Protein AF-A0A836AE92-F1 (afdb_monomer_lite)

Organism: Ovis aries (NCBI:txid9940)

Radius of gyration: 33.39 Å; chains: 1; bounding box: 129×69×67 Å

InterPro domains:
  IPR000819 Peptidase M17, leucyl aminopeptidase, C-terminal [PF00883] (166-390)
  IPR000819 Peptidase M17, leucyl aminopeptidase, C-terminal [PS00631] (331-338)
  IPR008283 Peptidase M17, leucyl aminopeptidase, N-terminal [PF02789] (6-137)
  IPR011356 Peptidase M17, leucine aminopeptidase/peptidase B [PR00481] (246-263)
  IPR011356 Peptidase M17, leucine aminopeptidase/peptidase B [PR00481] (268-289)
  IPR011356 Peptidase M17, leucine aminopeptidase/peptidase B [PR00481] (305-326)
  IPR011356 Peptidase M17, leucine aminopeptidase/peptidase B [PR00481] (327-347)
  IPR011356 Peptidase M17, leucine aminopeptidase/peptidase B [PR00481] (355-370)
  IPR011356 Peptidase M17, leucine aminopeptidase/peptidase B [PTHR11963] (5-390)
  IPR011356 Peptidase M17, leucine aminopeptidase/peptidase B [cd00433] (2-390)
  IPR043472 Macro domain-like [G3DSA:3.40.220.10] (2-166)
  IPR043472 Macro domain-like [SSF52949] (2-159)

Structure (mmCIF, N/CA/C/O backbone):
data_AF-A0A836AE92-F1
#
_entry.id   AF-A0A836AE92-F1
#
loop_
_atom_site.group_PDB
_atom_site.id
_atom_site.type_symbol
_atom_site.label_atom_id
_atom_site.label_alt_id
_atom_site.label_comp_id
_atom_site.label_asym_id
_atom_site.label_entity_id
_atom_site.label_seq_id
_atom_site.pdbx_PDB_ins_code
_atom_site.Cartn_x
_atom_site.Cartn_y
_atom_site.Cartn_z
_atom_site.occupancy
_atom_site.B_iso_or_equiv
_atom_site.auth_seq_id
_atom_site.auth_comp_id
_atom_site.auth_asym_id
_atom_site.auth_atom_id
_atom_site.pdbx_PDB_model_num
ATOM 1 N N . MET A 1 1 ? 11.274 -22.141 -22.462 1.00 56.09 1 MET A N 1
ATOM 2 C CA . MET A 1 1 ? 10.244 -21.094 -22.285 1.00 56.09 1 MET A CA 1
ATOM 3 C C . MET A 1 1 ? 10.863 -19.791 -22.728 1.00 56.09 1 MET A C 1
ATOM 5 O O . MET A 1 1 ? 11.978 -19.510 -22.309 1.00 56.09 1 MET A O 1
ATOM 9 N N . THR A 1 2 ? 10.196 -19.057 -23.606 1.00 81.25 2 THR A N 1
ATOM 10 C CA . THR A 1 2 ? 10.638 -17.743 -24.079 1.00 81.25 2 THR A CA 1
ATOM 11 C C . THR A 1 2 ? 10.579 -16.728 -22.935 1.00 81.25 2 THR A C 1
ATOM 13 O O . THR A 1 2 ? 9.577 -16.668 -22.222 1.00 81.25 2 THR A O 1
ATOM 16 N N . LYS A 1 3 ? 11.662 -15.967 -22.727 1.00 94.62 3 LYS A N 1
ATOM 17 C CA . LYS A 1 3 ? 11.769 -14.961 -21.659 1.00 94.62 3 LYS A CA 1
ATOM 18 C C . LYS A 1 3 ? 11.791 -13.550 -22.241 1.00 94.62 3 LYS A C 1
ATOM 20 O O . LYS A 1 3 ? 12.350 -13.317 -23.308 1.00 94.62 3 LYS A O 1
ATOM 25 N N . GLY A 1 4 ? 11.188 -12.606 -21.531 1.00 98.06 4 GLY A N 1
ATOM 26 C CA . GLY A 1 4 ? 11.350 -11.181 -21.797 1.00 98.06 4 GLY A CA 1
ATOM 27 C C . GLY A 1 4 ? 12.616 -10.648 -21.133 1.00 98.06 4 GLY A C 1
ATOM 28 O O . GLY A 1 4 ? 13.055 -11.195 -20.121 1.00 98.06 4 GLY A O 1
ATOM 29 N N . LEU A 1 5 ? 13.169 -9.564 -21.670 1.00 98.69 5 LEU A N 1
ATOM 30 C CA . LEU A 1 5 ? 14.279 -8.836 -21.053 1.00 98.69 5 LEU A CA 1
ATOM 31 C C . LEU A 1 5 ? 13.959 -7.342 -21.001 1.00 98.69 5 LEU A C 1
ATOM 33 O O . LEU A 1 5 ? 13.572 -6.765 -22.017 1.00 98.69 5 LEU A O 1
ATOM 37 N N . VAL A 1 6 ? 14.134 -6.716 -19.839 1.00 98.81 6 VAL A N 1
ATOM 38 C CA . VAL A 1 6 ? 14.017 -5.261 -19.654 1.00 98.81 6 VAL A CA 1
ATOM 39 C C . VAL A 1 6 ? 15.408 -4.688 -19.399 1.00 98.81 6 VAL A C 1
ATOM 41 O O . VAL A 1 6 ? 16.064 -5.116 -18.455 1.00 98.81 6 VAL A O 1
ATOM 44 N N . LEU A 1 7 ? 15.848 -3.732 -20.225 1.00 98.81 7 LEU A N 1
ATOM 45 C CA . LEU A 1 7 ? 17.175 -3.099 -20.150 1.00 98.81 7 LEU A CA 1
ATOM 46 C C . LEU A 1 7 ? 17.072 -1.576 -20.055 1.00 98.81 7 LEU A C 1
ATOM 48 O O . LEU A 1 7 ? 16.276 -0.95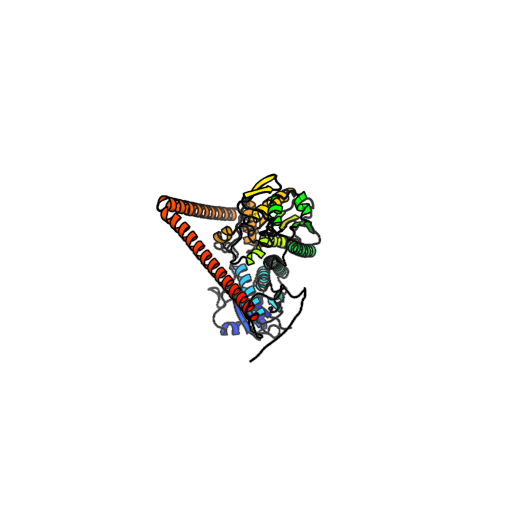7 -20.761 1.00 98.81 7 LEU A O 1
ATOM 52 N N . GLY A 1 8 ? 17.913 -0.958 -19.231 1.00 98.50 8 GLY A N 1
ATOM 53 C CA . GLY A 1 8 ? 17.951 0.488 -19.043 1.00 98.50 8 GLY A CA 1
ATOM 54 C C . GLY A 1 8 ? 18.874 1.228 -20.016 1.00 98.50 8 GLY A C 1
ATOM 55 O O . GLY A 1 8 ? 19.963 0.762 -20.360 1.00 98.50 8 GLY A O 1
ATOM 56 N N . ILE A 1 9 ? 18.468 2.434 -20.419 1.00 98.50 9 ILE A N 1
ATOM 57 C CA . ILE A 1 9 ? 19.328 3.417 -21.091 1.00 98.50 9 ILE A CA 1
ATOM 58 C C . ILE A 1 9 ? 19.169 4.797 -20.443 1.00 98.50 9 ILE A C 1
ATOM 60 O O . ILE A 1 9 ? 18.051 5.253 -20.197 1.00 98.50 9 ILE A O 1
ATOM 64 N N . TYR A 1 10 ? 20.281 5.471 -20.162 1.00 98.19 10 TYR A N 1
ATOM 65 C CA . TYR A 1 10 ? 20.285 6.825 -19.612 1.00 98.19 10 TYR A CA 1
ATOM 66 C C . TYR A 1 10 ? 20.124 7.877 -20.714 1.00 98.19 10 TYR A C 1
ATOM 68 O O . TYR A 1 10 ? 20.407 7.641 -21.889 1.00 98.19 10 TYR A O 1
ATOM 76 N N . SER A 1 11 ? 19.676 9.067 -20.323 1.00 94.50 11 SER A N 1
ATOM 77 C CA . SER A 1 11 ? 19.717 10.267 -21.153 1.00 94.50 11 SER A CA 1
ATOM 78 C C . SER A 1 11 ? 21.161 10.614 -21.512 1.00 94.50 11 SER A C 1
ATOM 80 O O . SER A 1 11 ? 22.064 10.443 -20.702 1.00 94.50 11 SER A O 1
ATOM 82 N N . LYS A 1 12 ? 21.365 11.143 -22.721 1.00 93.56 12 LYS A N 1
ATOM 83 C CA . LYS A 1 12 ? 22.680 11.591 -23.185 1.00 93.56 12 LYS A CA 1
ATOM 84 C C . LYS A 1 12 ? 23.145 12.819 -22.401 1.00 93.56 12 LYS A C 1
ATOM 86 O O . LYS A 1 12 ? 22.434 13.829 -22.403 1.00 93.56 12 LYS A O 1
ATOM 91 N N . GLU A 1 13 ? 24.337 12.760 -21.817 1.00 88.75 13 GLU A N 1
ATOM 92 C CA . GLU A 1 13 ? 24.996 13.943 -21.255 1.00 88.75 13 GLU A CA 1
ATOM 93 C C . GLU A 1 13 ? 25.650 14.795 -22.358 1.00 88.75 13 GLU A C 1
ATOM 95 O O . GLU A 1 13 ? 25.871 14.336 -23.480 1.00 88.75 13 GLU A O 1
ATOM 100 N N . LYS A 1 14 ? 25.930 16.077 -22.085 1.00 84.00 14 LYS A N 1
ATOM 101 C CA . LYS A 1 14 ? 26.448 17.006 -23.117 1.00 84.00 14 LYS A CA 1
ATOM 102 C C . LYS A 1 14 ? 27.777 16.558 -23.728 1.00 84.00 14 LYS A C 1
ATOM 104 O O . LYS A 1 14 ? 27.962 16.731 -24.928 1.00 84.00 14 LYS A O 1
ATOM 109 N N . GLU A 1 15 ? 28.646 15.983 -22.904 1.00 84.88 15 GLU A N 1
ATOM 110 C CA . GLU A 1 15 ? 29.988 15.521 -23.280 1.00 84.88 15 GLU A CA 1
ATOM 111 C C . GLU A 1 15 ? 29.984 14.115 -23.904 1.00 84.88 15 GLU A C 1
ATOM 113 O O . GLU A 1 15 ? 31.031 13.604 -24.290 1.00 84.88 15 GLU A O 1
ATOM 118 N N . GLU A 1 16 ? 28.820 13.464 -23.997 1.00 86.75 16 GLU A N 1
ATOM 119 C CA . GLU A 1 16 ? 28.696 12.121 -24.556 1.00 86.75 16 GLU A CA 1
ATOM 120 C C . GLU A 1 16 ? 28.206 12.154 -26.010 1.00 86.75 16 GLU A C 1
ATOM 122 O O . GLU A 1 16 ? 27.226 12.823 -26.375 1.00 86.75 16 GLU A O 1
ATOM 127 N N . ASP A 1 17 ? 28.848 11.337 -26.846 1.00 86.12 17 ASP A N 1
ATOM 128 C CA . ASP A 1 17 ? 28.470 11.173 -28.252 1.00 86.12 17 ASP A CA 1
ATOM 129 C C . ASP A 1 17 ? 27.101 10.490 -28.403 1.00 86.12 17 ASP A C 1
ATOM 131 O O . ASP A 1 17 ? 26.328 10.812 -29.310 1.00 86.12 17 ASP A O 1
ATOM 135 N N . ALA A 1 18 ? 26.758 9.581 -27.482 1.00 89.75 18 ALA A N 1
ATOM 136 C CA . ALA A 1 18 ? 25.519 8.809 -27.496 1.00 89.75 18 ALA A CA 1
ATOM 137 C C . ALA A 1 18 ? 25.000 8.509 -26.074 1.00 89.75 18 ALA A C 1
ATOM 139 O O . ALA A 1 18 ? 25.802 8.424 -25.145 1.00 89.75 18 ALA A O 1
ATOM 140 N N . PRO A 1 19 ? 23.677 8.304 -25.894 1.00 93.56 19 PRO A N 1
ATOM 141 C CA . PRO A 1 19 ? 23.119 7.908 -24.604 1.00 93.56 19 PRO A CA 1
ATOM 142 C C . PRO A 1 19 ? 23.668 6.549 -24.144 1.00 93.56 19 PRO A C 1
ATOM 144 O O . PRO A 1 19 ? 23.703 5.588 -24.923 1.00 93.56 19 PRO A O 1
ATOM 147 N N . GLN A 1 20 ? 24.084 6.453 -22.884 1.00 96.62 20 GLN A N 1
ATOM 148 C CA . GLN A 1 20 ? 24.753 5.266 -22.346 1.00 96.62 20 GLN A CA 1
ATOM 149 C C . GLN A 1 20 ? 23.760 4.205 -21.865 1.00 96.62 20 GLN A C 1
ATOM 151 O O . GLN A 1 20 ? 22.764 4.520 -21.213 1.00 96.62 20 GLN A O 1
ATOM 156 N N . PHE A 1 21 ? 24.048 2.936 -22.160 1.00 98.00 21 PHE A N 1
ATOM 157 C CA . PHE A 1 21 ? 23.345 1.822 -21.525 1.00 98.00 21 PHE A CA 1
ATOM 158 C C . PHE A 1 21 ? 23.804 1.658 -20.070 1.00 98.00 21 PHE A C 1
ATOM 160 O O . PHE A 1 21 ? 24.855 2.154 -19.656 1.00 98.00 21 PHE A O 1
ATOM 167 N N . THR A 1 22 ? 23.017 0.929 -19.289 1.00 97.81 22 THR A N 1
ATOM 168 C CA . THR A 1 22 ? 23.474 0.323 -18.033 1.00 97.81 22 THR A CA 1
ATOM 169 C C . THR A 1 22 ? 24.568 -0.722 -18.298 1.00 97.81 22 THR A C 1
ATOM 171 O O . THR A 1 22 ? 24.823 -1.108 -19.442 1.00 97.81 22 THR A O 1
ATOM 174 N N . SER A 1 23 ? 25.195 -1.239 -17.235 1.00 97.31 23 SER A N 1
ATOM 175 C CA . SER A 1 23 ? 26.160 -2.346 -17.353 1.00 97.31 23 SER A CA 1
ATOM 176 C C . SER A 1 23 ? 25.538 -3.574 -18.037 1.00 97.31 23 SER A C 1
ATOM 178 O O . SER A 1 23 ? 26.108 -4.118 -18.983 1.00 97.31 23 SER A O 1
ATOM 180 N N . ALA A 1 24 ? 24.325 -3.960 -17.627 1.00 97.75 24 ALA A N 1
ATOM 181 C CA . ALA A 1 24 ? 23.581 -5.057 -18.240 1.00 97.75 24 ALA A CA 1
ATOM 182 C C . ALA A 1 24 ? 23.248 -4.783 -19.714 1.00 97.75 24 ALA A C 1
ATOM 184 O O . ALA A 1 24 ? 23.484 -5.640 -20.566 1.00 97.75 24 ALA A O 1
ATOM 185 N N . GLY A 1 25 ? 22.761 -3.579 -20.036 1.00 97.81 25 GLY A N 1
ATOM 186 C CA . GLY A 1 25 ? 22.434 -3.202 -21.410 1.00 97.81 25 GLY A CA 1
ATOM 187 C C . GLY A 1 25 ? 23.652 -3.204 -22.337 1.00 97.81 25 GLY A C 1
ATOM 188 O O . GLY A 1 25 ? 23.574 -3.696 -23.463 1.00 97.81 25 GLY A O 1
ATOM 189 N N . GLU A 1 26 ? 24.802 -2.730 -21.854 1.00 97.94 26 GLU A N 1
ATOM 190 C CA . GLU A 1 26 ? 26.052 -2.734 -22.615 1.00 97.94 26 GLU A CA 1
ATOM 191 C C . GLU A 1 26 ? 26.593 -4.160 -22.816 1.00 97.94 26 GLU A C 1
ATOM 193 O O . GLU A 1 26 ? 27.027 -4.514 -23.914 1.00 97.94 26 GLU A O 1
ATOM 198 N N . ASN A 1 27 ? 26.511 -5.016 -21.793 1.00 97.81 27 ASN A N 1
ATOM 199 C CA . ASN A 1 27 ? 26.902 -6.423 -21.898 1.00 97.81 27 ASN A CA 1
ATOM 200 C C . ASN A 1 27 ? 25.999 -7.197 -22.864 1.00 97.81 27 ASN A C 1
ATOM 202 O O . ASN A 1 27 ? 26.501 -7.951 -23.699 1.00 97.81 27 ASN A O 1
ATOM 206 N N . PHE A 1 28 ? 24.685 -6.967 -22.817 1.00 98.19 28 PHE A N 1
ATOM 207 C CA . PHE A 1 28 ? 23.754 -7.558 -23.773 1.00 98.19 28 PHE A CA 1
ATOM 208 C C . PHE A 1 28 ? 24.032 -7.065 -25.198 1.00 98.19 28 PHE A C 1
ATOM 210 O O . PHE A 1 28 ? 24.077 -7.867 -26.128 1.00 98.19 28 PHE A O 1
ATOM 217 N N . ASN A 1 29 ? 24.296 -5.767 -25.385 1.00 98.31 29 ASN A N 1
ATOM 218 C CA . ASN A 1 29 ? 24.673 -5.221 -26.687 1.00 98.31 29 ASN A CA 1
ATOM 219 C C . ASN A 1 29 ? 25.945 -5.887 -27.244 1.00 98.31 29 ASN A C 1
ATOM 221 O O . ASN A 1 29 ? 25.980 -6.233 -28.425 1.00 98.31 29 ASN A O 1
ATOM 225 N N . LYS A 1 30 ? 26.962 -6.126 -26.404 1.00 98.12 30 LYS A N 1
ATOM 226 C CA . LYS A 1 30 ? 28.171 -6.879 -26.785 1.00 98.12 30 LYS A CA 1
ATOM 227 C C . LYS A 1 30 ? 27.853 -8.328 -27.156 1.00 98.12 30 LYS A C 1
ATOM 229 O O . LYS A 1 30 ? 28.345 -8.798 -28.180 1.00 98.12 30 LYS A O 1
ATOM 234 N N . LEU A 1 31 ? 27.003 -9.006 -26.381 1.00 97.69 31 LEU A N 1
ATOM 235 C CA . LEU A 1 31 ? 26.559 -10.378 -26.655 1.00 97.69 31 LEU A CA 1
ATOM 236 C C . LEU A 1 31 ? 25.912 -10.496 -28.042 1.00 97.69 31 LEU A C 1
ATOM 238 O O . LEU A 1 31 ? 26.229 -11.408 -28.801 1.00 97.69 31 LEU A O 1
ATOM 242 N N . VAL A 1 32 ? 25.071 -9.529 -28.420 1.00 97.81 32 VAL A N 1
ATOM 243 C CA . VAL A 1 32 ? 24.428 -9.492 -29.744 1.00 97.81 32 VAL A CA 1
ATOM 244 C C . VAL A 1 32 ? 25.264 -8.772 -30.811 1.00 97.81 32 VAL A C 1
ATOM 246 O O . VAL A 1 32 ? 24.725 -8.349 -31.832 1.00 97.81 32 VAL A O 1
ATOM 249 N N . SER A 1 33 ? 26.580 -8.632 -30.608 1.00 97.62 33 SER A N 1
ATOM 250 C CA . SER A 1 33 ? 27.523 -8.031 -31.568 1.00 97.62 33 SER A CA 1
ATOM 251 C C . SER A 1 33 ? 27.141 -6.613 -32.032 1.00 97.62 33 SER A C 1
ATOM 253 O O . SER A 1 33 ? 27.288 -6.276 -33.203 1.00 97.62 33 SER A O 1
ATOM 255 N N . GLY A 1 34 ? 26.620 -5.777 -31.130 1.00 97.00 34 GLY A N 1
ATOM 256 C CA . GLY A 1 34 ? 26.268 -4.376 -31.401 1.00 97.00 34 GLY A CA 1
ATOM 257 C C . GLY A 1 34 ? 24.863 -4.149 -31.973 1.00 97.00 34 GLY A C 1
ATOM 258 O O . GLY A 1 34 ? 24.442 -2.997 -32.116 1.00 97.00 34 GLY A O 1
ATOM 259 N N . LYS A 1 35 ? 24.108 -5.220 -32.259 1.00 97.69 35 LYS A N 1
ATOM 260 C CA . LYS A 1 35 ? 22.781 -5.137 -32.894 1.00 97.69 35 LYS A CA 1
ATOM 261 C C . LYS A 1 35 ? 21.769 -4.314 -32.098 1.00 97.69 35 LYS A C 1
ATOM 263 O O . LYS A 1 35 ? 20.936 -3.643 -32.702 1.00 97.69 35 LYS A O 1
ATOM 268 N N . LEU A 1 36 ? 21.823 -4.342 -30.760 1.00 98.12 36 LEU A N 1
ATOM 269 C CA . LEU A 1 36 ? 20.893 -3.572 -29.924 1.00 98.12 36 LEU A CA 1
ATOM 270 C C . LEU A 1 36 ? 21.083 -2.062 -30.138 1.00 98.12 36 LEU A C 1
ATOM 272 O O . LEU A 1 36 ? 20.109 -1.329 -30.308 1.00 98.12 36 LEU A O 1
ATOM 276 N N . ARG A 1 37 ? 22.333 -1.587 -30.159 1.00 97.88 37 ARG A N 1
ATOM 277 C CA . ARG A 1 37 ? 22.643 -0.178 -30.429 1.00 97.88 37 ARG A CA 1
ATOM 278 C C . ARG A 1 37 ? 22.238 0.221 -31.847 1.00 97.88 37 ARG A C 1
ATOM 280 O O . ARG A 1 37 ? 21.657 1.289 -32.030 1.00 97.88 37 ARG A O 1
ATOM 287 N N . GLU A 1 38 ? 22.529 -0.633 -32.825 1.00 97.81 38 GLU A N 1
ATOM 288 C CA . GLU A 1 38 ? 22.174 -0.413 -34.229 1.00 97.81 38 GLU A CA 1
ATOM 289 C C . GLU A 1 38 ? 20.660 -0.223 -34.400 1.00 97.81 38 GLU A C 1
ATOM 291 O O . GLU A 1 38 ? 20.219 0.811 -34.907 1.00 97.81 38 GLU A O 1
ATOM 296 N N . ILE A 1 39 ? 19.852 -1.166 -33.902 1.00 97.75 39 ILE A N 1
ATOM 297 C CA . ILE A 1 39 ? 18.393 -1.102 -34.051 1.00 97.75 39 ILE A CA 1
ATOM 298 C C . ILE A 1 39 ? 17.776 0.053 -33.254 1.00 97.75 39 ILE A C 1
ATOM 300 O O . ILE A 1 39 ? 16.806 0.671 -33.701 1.00 97.75 39 ILE A O 1
ATOM 304 N N . LEU A 1 40 ? 18.360 0.404 -32.102 1.00 97.44 40 LEU A N 1
ATOM 305 C CA . LEU A 1 40 ? 17.925 1.558 -31.324 1.00 97.44 40 LEU A CA 1
ATOM 306 C C . LEU A 1 40 ? 18.127 2.860 -32.107 1.00 97.44 40 LEU A C 1
ATOM 308 O O . LEU A 1 40 ? 17.207 3.676 -32.148 1.00 97.44 40 LEU A O 1
ATOM 312 N N . ASN A 1 41 ? 19.266 3.025 -32.783 1.00 96.38 41 ASN A N 1
ATOM 313 C CA . ASN A 1 41 ? 19.530 4.191 -33.628 1.00 96.38 41 ASN A CA 1
ATOM 314 C C . ASN A 1 41 ? 18.578 4.252 -34.835 1.00 96.38 41 ASN A C 1
ATOM 316 O O . ASN A 1 41 ? 18.045 5.317 -35.141 1.00 96.38 41 ASN A O 1
ATOM 320 N N . ILE A 1 42 ? 18.307 3.110 -35.483 1.00 97.81 42 ILE A N 1
ATOM 321 C CA . ILE A 1 42 ? 17.348 3.016 -36.602 1.00 97.81 42 ILE A CA 1
ATOM 322 C C . ILE A 1 42 ? 15.940 3.429 -36.156 1.00 97.81 42 ILE A C 1
ATOM 324 O O . ILE A 1 42 ? 15.216 4.093 -36.894 1.00 97.81 42 ILE A O 1
ATOM 328 N N . SER A 1 43 ? 15.553 3.071 -34.930 1.00 96.44 43 SER A N 1
ATOM 329 C CA . SER A 1 43 ? 14.215 3.341 -34.398 1.00 96.44 43 SER A CA 1
ATOM 330 C C . SER A 1 43 ? 13.922 4.817 -34.076 1.00 96.44 43 SER A C 1
ATOM 332 O O . SER A 1 43 ? 12.810 5.146 -33.656 1.00 96.44 43 SER A O 1
ATOM 334 N N . GLY A 1 44 ? 14.890 5.714 -34.286 1.00 95.44 44 GLY A N 1
ATOM 335 C CA . GLY A 1 44 ? 14.679 7.158 -34.276 1.00 95.44 44 GLY A CA 1
ATOM 336 C C . GLY A 1 44 ? 15.022 7.826 -32.938 1.00 95.44 44 GLY A C 1
ATOM 337 O O . GLY A 1 44 ? 16.101 7.581 -32.399 1.00 95.44 44 GLY A O 1
ATOM 338 N N . PRO A 1 45 ? 14.163 8.720 -32.401 1.00 96.38 45 PRO A N 1
ATOM 339 C CA . PRO A 1 45 ? 14.517 9.564 -31.259 1.00 96.38 45 PRO A CA 1
ATOM 340 C C . PRO A 1 45 ? 14.962 8.780 -30.010 1.00 96.38 45 PRO A C 1
ATOM 342 O O . PRO A 1 45 ? 14.448 7.678 -29.764 1.00 96.38 45 PRO A O 1
ATOM 345 N N . PRO A 1 46 ? 15.848 9.360 -29.174 1.00 95.31 46 PRO A N 1
ATOM 346 C CA . PRO A 1 46 ? 16.298 8.731 -27.936 1.00 95.31 46 PRO A CA 1
ATOM 347 C C . PRO A 1 46 ? 15.151 8.568 -26.931 1.00 95.31 46 PRO A C 1
ATOM 349 O O . PRO A 1 46 ? 14.184 9.338 -26.924 1.00 95.31 46 PRO A O 1
ATOM 352 N N . LEU A 1 47 ? 15.273 7.567 -26.060 1.00 96.81 47 LEU A N 1
ATOM 353 C CA . LEU A 1 47 ? 14.315 7.322 -24.986 1.00 96.81 47 LEU A CA 1
ATOM 354 C C . LEU A 1 47 ? 14.541 8.300 -23.831 1.00 96.81 47 LEU A C 1
ATOM 356 O O . LEU A 1 47 ? 15.635 8.395 -23.285 1.00 96.81 47 LEU A O 1
ATOM 360 N N . LYS A 1 48 ? 13.484 9.030 -23.468 1.00 96.38 48 LYS A N 1
ATOM 361 C CA . LYS A 1 48 ? 13.437 9.881 -22.269 1.00 96.38 48 LYS A CA 1
ATOM 362 C C . LYS A 1 48 ? 12.978 9.066 -21.053 1.00 96.38 48 LYS A C 1
ATOM 364 O O . LYS A 1 48 ? 12.463 7.962 -21.227 1.00 96.38 48 LYS A O 1
ATOM 369 N N . ALA A 1 49 ? 13.113 9.636 -19.853 1.00 96.12 49 ALA A N 1
ATOM 370 C CA . ALA A 1 49 ? 12.660 9.028 -18.598 1.00 96.12 49 ALA A CA 1
ATOM 371 C C . ALA A 1 49 ? 11.234 8.442 -18.713 1.00 96.12 49 ALA A C 1
ATOM 373 O O . ALA A 1 49 ? 10.323 9.093 -19.235 1.00 96.12 49 ALA A O 1
ATOM 374 N N . GLY A 1 50 ? 11.070 7.184 -18.297 1.00 94.75 50 GLY A N 1
ATOM 375 C CA . GLY A 1 50 ? 9.799 6.451 -18.301 1.00 94.75 50 GLY A CA 1
ATOM 376 C C . GLY A 1 50 ? 9.284 6.005 -19.678 1.00 94.75 50 GLY A C 1
ATOM 377 O O . GLY A 1 50 ? 8.225 5.383 -19.760 1.00 94.75 50 GLY A O 1
ATOM 378 N N . LYS A 1 51 ? 9.984 6.313 -20.779 1.00 98.06 51 LYS A N 1
ATOM 379 C CA . LYS A 1 51 ? 9.609 5.850 -22.127 1.00 98.06 51 LYS A CA 1
ATOM 380 C C . LYS A 1 51 ? 10.224 4.492 -22.430 1.00 98.06 51 LYS A C 1
ATOM 382 O O . LYS A 1 51 ? 11.329 4.196 -21.988 1.00 98.06 51 LYS A O 1
ATOM 387 N N . THR A 1 52 ? 9.524 3.696 -23.231 1.00 98.50 52 THR A N 1
ATOM 388 C CA . THR A 1 52 ? 9.931 2.332 -23.575 1.00 98.50 52 THR A CA 1
ATOM 389 C C . THR A 1 52 ? 9.974 2.128 -25.086 1.00 98.50 52 THR A C 1
ATOM 391 O O . THR A 1 52 ? 9.328 2.853 -25.850 1.00 98.50 52 THR A O 1
ATOM 394 N N . ARG A 1 53 ? 10.756 1.143 -25.533 1.00 98.56 53 ARG A N 1
ATOM 395 C CA . ARG A 1 53 ? 10.742 0.650 -26.913 1.00 98.56 53 ARG A CA 1
ATOM 396 C C . ARG A 1 53 ? 11.085 -0.830 -26.950 1.00 98.56 53 ARG A C 1
ATOM 398 O O . ARG A 1 53 ? 12.013 -1.260 -26.273 1.00 98.56 53 ARG A O 1
ATOM 405 N N . THR A 1 54 ? 10.352 -1.582 -27.759 1.00 98.69 54 THR A N 1
ATOM 406 C CA . THR A 1 54 ? 10.509 -3.035 -27.875 1.00 98.69 54 THR A CA 1
ATOM 407 C C . THR A 1 54 ? 11.263 -3.389 -29.146 1.00 98.69 54 THR A C 1
ATOM 409 O O . THR A 1 54 ? 10.947 -2.874 -30.219 1.00 98.69 54 THR A O 1
ATOM 412 N N . PHE A 1 55 ? 12.220 -4.302 -29.026 1.00 98.44 55 PHE A N 1
ATOM 413 C CA . PHE A 1 55 ? 12.968 -4.883 -30.130 1.00 98.44 55 PHE A CA 1
ATOM 414 C C . PHE A 1 55 ? 12.818 -6.399 -30.112 1.00 98.44 55 PHE A C 1
ATOM 416 O O . PHE A 1 55 ? 12.876 -7.026 -29.053 1.00 98.44 55 PHE A O 1
ATOM 423 N N . TYR A 1 56 ? 12.630 -6.981 -31.293 1.00 98.19 56 TYR A N 1
ATOM 424 C CA . TYR A 1 56 ? 12.332 -8.400 -31.445 1.00 98.19 56 TYR A CA 1
ATOM 425 C C . TYR A 1 56 ? 13.497 -9.153 -32.083 1.00 98.19 56 TYR A C 1
ATOM 427 O O . TYR A 1 56 ? 14.206 -8.603 -32.925 1.00 98.19 56 TYR A O 1
ATOM 435 N N . GLY A 1 57 ? 13.671 -10.421 -31.709 1.00 96.69 57 GLY A N 1
ATOM 436 C CA . GLY A 1 57 ? 14.588 -11.347 -32.381 1.00 96.69 57 GLY A CA 1
ATOM 437 C C . GLY A 1 57 ? 16.071 -10.971 -32.290 1.00 96.69 57 GLY A C 1
ATOM 438 O O . GLY A 1 57 ? 16.841 -11.324 -33.180 1.00 96.69 57 GLY A O 1
ATOM 439 N N . LEU A 1 58 ? 16.478 -10.241 -31.244 1.00 97.19 58 LEU A N 1
ATOM 440 C CA . LEU A 1 58 ? 17.883 -9.860 -31.045 1.00 97.19 58 LEU A CA 1
ATOM 441 C C . LEU A 1 58 ? 18.743 -11.019 -30.525 1.00 97.19 58 LEU A C 1
ATOM 443 O O . LEU A 1 58 ? 19.922 -11.102 -30.868 1.00 97.19 58 LEU A O 1
ATOM 447 N N . HIS A 1 59 ? 18.153 -11.903 -29.720 1.00 97.19 59 HIS A N 1
ATOM 448 C CA . HIS A 1 59 ? 18.789 -13.089 -29.152 1.00 97.19 59 HIS A CA 1
ATOM 449 C C . HIS A 1 59 ? 17.774 -14.239 -29.077 1.00 97.19 59 HIS A C 1
ATOM 451 O O . HIS A 1 59 ? 16.577 -13.990 -28.936 1.00 97.19 59 HIS A O 1
ATOM 457 N N . GLU A 1 60 ? 18.235 -15.490 -29.150 1.00 95.19 60 GLU A N 1
ATOM 458 C CA . GLU A 1 60 ? 17.357 -16.672 -29.117 1.00 95.19 60 GLU A CA 1
ATOM 459 C C . GLU A 1 60 ? 16.635 -16.843 -27.769 1.00 95.19 60 GLU A C 1
ATOM 461 O O . GLU A 1 60 ? 15.433 -17.109 -27.741 1.00 95.19 60 GLU A O 1
ATOM 466 N N . ASP A 1 61 ? 17.332 -16.589 -26.658 1.00 96.31 61 ASP A N 1
ATOM 467 C CA . ASP A 1 61 ? 16.751 -16.668 -25.307 1.00 96.31 61 ASP A CA 1
ATOM 468 C C . ASP A 1 61 ? 15.777 -15.526 -24.984 1.00 96.31 61 ASP A C 1
ATOM 470 O O . ASP A 1 61 ? 14.877 -15.683 -24.151 1.00 96.31 61 ASP A O 1
ATOM 474 N N . PHE A 1 62 ? 15.953 -14.380 -25.651 1.00 97.50 62 PHE A N 1
ATOM 475 C CA . PHE A 1 62 ? 15.215 -13.143 -25.404 1.00 97.50 62 PHE A CA 1
ATOM 476 C C . PHE A 1 62 ? 14.583 -12.639 -26.708 1.00 97.50 62 PHE A C 1
ATOM 478 O O . PHE A 1 62 ? 15.070 -11.675 -27.310 1.00 97.50 62 PHE A O 1
ATOM 485 N N . PRO A 1 63 ? 13.489 -13.274 -27.172 1.00 96.69 63 PRO A N 1
ATOM 486 C CA . PRO A 1 63 ? 12.811 -12.876 -28.405 1.00 96.69 63 PRO A CA 1
ATOM 487 C C . PRO A 1 63 ? 12.221 -11.465 -28.335 1.00 96.69 63 PRO A C 1
ATOM 489 O O . PRO A 1 63 ? 12.036 -10.856 -29.385 1.00 96.69 63 PRO A O 1
ATOM 492 N N . SER A 1 64 ? 11.944 -10.952 -27.131 1.00 98.31 64 SER A N 1
ATOM 493 C CA . SER A 1 64 ? 11.433 -9.602 -26.888 1.00 98.31 64 SER A CA 1
ATOM 494 C C . SER A 1 64 ? 12.302 -8.903 -25.847 1.00 98.31 64 SER A C 1
ATOM 496 O O . SER A 1 64 ? 12.328 -9.295 -24.678 1.00 98.31 64 SER A O 1
ATOM 498 N N . VAL A 1 65 ? 12.989 -7.847 -26.277 1.00 98.69 65 VAL A N 1
ATOM 499 C CA . VAL A 1 65 ? 13.826 -6.989 -25.433 1.00 98.69 65 VAL A CA 1
ATOM 500 C C . VAL A 1 65 ? 13.191 -5.605 -25.378 1.00 98.69 65 VAL A C 1
ATOM 502 O O . VAL A 1 65 ? 13.011 -4.962 -26.412 1.00 98.69 65 VAL A O 1
ATOM 505 N N . VAL A 1 66 ? 12.851 -5.132 -24.184 1.00 98.75 66 VAL A N 1
ATOM 506 C CA . VAL A 1 66 ? 12.290 -3.796 -23.966 1.00 98.75 66 VAL A CA 1
ATOM 507 C C . VAL A 1 66 ? 13.364 -2.899 -23.370 1.00 98.75 66 VAL A C 1
ATOM 509 O O . VAL A 1 66 ? 13.831 -3.127 -22.257 1.00 98.75 66 VAL A O 1
ATOM 512 N N . VAL A 1 67 ? 13.743 -1.857 -24.105 1.00 98.81 67 VAL A N 1
ATOM 513 C CA . VAL A 1 67 ? 14.632 -0.809 -23.597 1.00 98.81 67 VAL A CA 1
ATOM 514 C C . VAL A 1 67 ? 13.792 0.272 -22.929 1.00 98.81 67 VAL A C 1
ATOM 516 O O . VAL A 1 67 ? 12.802 0.732 -23.506 1.00 98.81 67 VAL A O 1
ATOM 519 N N . VAL A 1 68 ? 14.188 0.690 -21.729 1.00 98.75 68 VAL A N 1
ATOM 520 C CA . VAL A 1 68 ? 13.496 1.700 -20.922 1.00 98.75 68 VAL A CA 1
ATOM 521 C C . VAL A 1 68 ? 14.412 2.891 -20.640 1.00 98.75 68 VAL A C 1
ATOM 523 O O . VAL A 1 68 ? 15.593 2.728 -20.341 1.00 98.75 68 VAL A O 1
ATOM 526 N N . GLY A 1 69 ? 13.884 4.107 -20.770 1.00 98.50 69 GLY A N 1
ATOM 527 C CA . GLY A 1 69 ? 14.626 5.338 -20.507 1.00 98.50 69 GLY A CA 1
ATOM 528 C C . GLY A 1 69 ? 14.666 5.660 -19.015 1.00 98.50 69 GLY A C 1
ATOM 529 O O . GLY A 1 69 ? 13.617 5.851 -18.403 1.00 98.50 69 GLY A O 1
ATOM 530 N N . LEU A 1 70 ? 15.869 5.763 -18.450 1.00 98.12 70 LEU A N 1
ATOM 531 C CA . LEU A 1 70 ? 16.116 5.965 -17.016 1.00 98.12 70 LEU A CA 1
ATOM 532 C C . LEU A 1 70 ? 16.296 7.437 -16.609 1.00 98.12 70 LEU A C 1
ATOM 534 O O . LEU A 1 70 ? 16.456 7.736 -15.433 1.00 98.12 70 LEU A O 1
ATOM 538 N N . GLY A 1 71 ? 16.298 8.371 -17.563 1.00 97.00 71 GLY A N 1
ATOM 539 C CA . GLY A 1 71 ? 16.644 9.763 -17.268 1.00 97.00 71 GLY A CA 1
ATOM 540 C C . GLY A 1 71 ? 18.150 9.946 -17.058 1.00 97.00 71 GLY A C 1
ATOM 541 O O . GLY A 1 71 ? 18.952 9.215 -17.639 1.00 97.00 71 GLY A O 1
ATOM 542 N N . LYS A 1 72 ? 18.556 10.965 -16.294 1.00 96.00 72 LYS A N 1
ATOM 543 C CA . LYS A 1 72 ? 19.980 11.254 -16.052 1.00 96.00 72 LYS A CA 1
ATOM 544 C C . LYS A 1 72 ? 20.585 10.220 -15.104 1.00 96.00 72 LYS A C 1
ATOM 546 O O . LYS A 1 72 ? 19.981 9.883 -14.092 1.00 96.00 72 LYS A O 1
ATOM 551 N N . LYS A 1 73 ? 21.805 9.763 -15.394 1.00 93.69 73 LYS A N 1
ATOM 552 C CA . LYS A 1 73 ? 22.494 8.741 -14.586 1.00 93.69 73 LYS A CA 1
ATOM 553 C C . LYS A 1 73 ? 22.826 9.216 -13.170 1.00 93.69 73 LYS A C 1
ATOM 555 O O . LYS A 1 73 ? 22.788 8.430 -12.235 1.00 93.69 73 LYS A O 1
ATOM 560 N N . THR A 1 74 ? 23.158 10.494 -13.025 1.00 92.81 74 THR A N 1
ATOM 561 C CA . THR A 1 74 ? 23.559 11.122 -11.758 1.00 92.81 74 THR A CA 1
ATOM 562 C C . THR A 1 74 ? 22.397 11.818 -11.046 1.00 92.81 74 THR A C 1
ATOM 564 O O . THR A 1 74 ? 22.633 12.634 -10.159 1.00 92.81 74 THR A O 1
ATOM 567 N N . ALA A 1 75 ? 21.148 11.525 -11.434 1.00 90.88 75 ALA A N 1
ATOM 568 C CA . ALA A 1 75 ? 19.960 12.058 -10.774 1.00 90.88 75 ALA A CA 1
ATOM 569 C C . ALA A 1 75 ? 19.910 11.580 -9.315 1.00 90.88 75 ALA A C 1
ATOM 571 O O . ALA A 1 75 ? 19.620 10.412 -9.049 1.00 90.88 75 ALA A O 1
ATOM 572 N N . GLY A 1 76 ? 20.235 12.482 -8.392 1.00 86.62 76 GLY A N 1
ATOM 573 C CA . GLY A 1 76 ? 20.260 12.241 -6.955 1.00 86.62 76 GLY A CA 1
ATOM 574 C C . GLY A 1 76 ? 18.993 12.748 -6.277 1.00 86.62 76 GLY A C 1
ATOM 575 O O . GLY A 1 76 ? 17.885 12.568 -6.781 1.00 86.62 76 GLY A O 1
ATOM 576 N N . ILE A 1 77 ? 19.180 13.385 -5.127 1.00 83.44 77 ILE A N 1
ATOM 577 C CA . ILE A 1 77 ? 18.125 14.077 -4.390 1.00 83.44 77 ILE A CA 1
ATOM 578 C C . ILE A 1 77 ? 17.658 15.307 -5.173 1.00 83.44 77 ILE A C 1
ATOM 580 O O . ILE A 1 77 ? 18.476 16.123 -5.597 1.00 83.44 77 ILE A O 1
ATOM 584 N N . ASP A 1 78 ? 16.343 15.448 -5.302 1.00 81.25 78 ASP A N 1
ATOM 585 C CA . ASP A 1 78 ? 15.691 16.675 -5.741 1.00 81.25 78 ASP A CA 1
ATOM 586 C C . ASP A 1 78 ? 15.136 17.409 -4.510 1.00 81.25 78 ASP A C 1
ATOM 588 O O . ASP A 1 78 ? 14.220 16.925 -3.843 1.00 81.25 78 ASP A O 1
ATOM 592 N N . GLU A 1 79 ? 15.714 18.567 -4.186 1.00 78.94 79 GLU A N 1
ATOM 593 C CA . GLU A 1 79 ? 15.309 19.391 -3.037 1.00 78.94 79 GLU A CA 1
ATOM 594 C C . GLU A 1 79 ? 13.921 20.026 -3.206 1.00 78.94 79 GLU A C 1
ATOM 596 O O . GLU A 1 79 ? 13.285 20.391 -2.218 1.00 78.94 79 GLU A O 1
ATOM 601 N N . GLN A 1 80 ? 13.440 20.186 -4.443 1.00 78.38 80 GLN A N 1
ATOM 602 C CA . GLN A 1 80 ? 12.113 20.747 -4.701 1.00 78.38 80 GLN A CA 1
ATOM 603 C C . GLN A 1 80 ? 11.038 19.687 -4.481 1.00 78.38 80 GLN A C 1
ATOM 605 O O . GLN A 1 80 ? 10.030 19.955 -3.827 1.00 78.38 80 GLN A O 1
ATOM 610 N N . GLU A 1 81 ? 11.287 18.478 -4.978 1.00 78.81 81 GLU A N 1
ATOM 611 C CA . GLU A 1 81 ? 10.345 17.357 -4.891 1.00 78.81 81 GLU A CA 1
ATOM 612 C C . GLU A 1 81 ? 10.492 16.542 -3.593 1.00 78.81 81 GLU A C 1
ATOM 614 O O . GLU A 1 81 ? 9.603 15.776 -3.229 1.00 78.81 81 GLU A O 1
ATOM 619 N N . ASN A 1 82 ? 11.583 16.738 -2.844 1.00 78.12 82 ASN A N 1
ATOM 620 C CA . ASN A 1 82 ? 11.899 16.038 -1.594 1.00 78.12 82 ASN A CA 1
ATOM 621 C C . ASN A 1 82 ? 11.957 14.501 -1.739 1.00 78.12 82 ASN A C 1
ATOM 623 O O . ASN A 1 82 ? 11.477 13.761 -0.879 1.00 78.12 82 ASN A O 1
ATOM 627 N N . TRP A 1 83 ? 12.578 14.013 -2.815 1.00 79.00 83 TRP A N 1
ATOM 628 C CA . TRP A 1 83 ? 12.814 12.583 -3.073 1.00 79.00 83 TRP A CA 1
ATOM 629 C C . TRP A 1 83 ? 14.129 12.347 -3.837 1.00 79.00 83 TRP A C 1
ATOM 631 O O . TRP A 1 83 ? 14.760 13.306 -4.279 1.00 79.00 83 TRP A O 1
ATOM 641 N N . HIS A 1 84 ? 14.567 11.096 -4.041 1.00 83.94 84 HIS A N 1
ATOM 642 C CA . HIS A 1 84 ? 15.645 10.809 -5.004 1.00 83.94 84 HIS A CA 1
ATOM 643 C C . HIS A 1 84 ? 15.055 10.525 -6.388 1.00 83.94 84 HIS A C 1
ATOM 645 O O . HIS A 1 84 ? 14.496 9.456 -6.659 1.00 83.94 84 HIS A O 1
ATOM 651 N N . GLU A 1 85 ? 15.277 11.462 -7.302 1.00 89.38 85 GLU A N 1
ATOM 652 C CA . GLU A 1 85 ? 14.765 11.434 -8.671 1.00 89.38 85 GLU A CA 1
ATOM 653 C C . GLU A 1 85 ? 15.210 10.161 -9.418 1.00 89.38 85 GLU A C 1
ATOM 655 O O . GLU A 1 85 ? 14.417 9.510 -10.097 1.00 89.38 85 GLU A O 1
ATOM 660 N N . GLY A 1 86 ? 16.474 9.747 -9.252 1.00 92.69 86 GLY A N 1
ATOM 661 C CA . GLY A 1 86 ? 17.005 8.528 -9.875 1.00 92.69 86 GLY A CA 1
ATOM 662 C C . GLY A 1 86 ? 16.227 7.249 -9.536 1.00 92.69 86 GLY A C 1
ATOM 663 O O . GLY A 1 86 ? 15.926 6.466 -10.436 1.00 92.69 86 GLY A O 1
ATOM 664 N N . LYS A 1 87 ? 15.845 7.043 -8.268 1.00 93.25 87 LYS A N 1
ATOM 665 C CA . LYS A 1 87 ? 15.103 5.840 -7.851 1.00 93.25 87 LYS A CA 1
ATOM 666 C C . LYS A 1 87 ? 13.672 5.846 -8.380 1.00 93.25 87 LYS A C 1
ATOM 668 O O . LYS A 1 87 ? 13.209 4.820 -8.876 1.00 93.25 87 LYS A O 1
ATOM 673 N N . GLU A 1 88 ? 13.010 7.001 -8.363 1.00 93.12 88 GLU A N 1
ATOM 674 C CA . GLU A 1 88 ? 11.683 7.171 -8.967 1.00 93.12 88 GLU A CA 1
ATOM 675 C C . GLU A 1 88 ? 11.696 6.909 -10.476 1.00 93.12 88 GLU A C 1
ATOM 677 O O . GLU A 1 88 ? 10.856 6.167 -10.995 1.00 93.12 88 GLU A O 1
ATOM 682 N N . ASN A 1 89 ? 12.706 7.426 -11.181 1.00 96.75 89 ASN A N 1
ATOM 683 C CA . ASN A 1 89 ? 12.885 7.166 -12.606 1.00 96.75 89 ASN A CA 1
ATOM 684 C C . ASN A 1 89 ? 13.051 5.667 -12.897 1.00 96.75 89 ASN A C 1
ATOM 686 O O . ASN A 1 89 ? 12.425 5.158 -13.831 1.00 96.75 89 ASN A O 1
ATOM 690 N N . ILE A 1 90 ? 13.848 4.950 -12.093 1.00 98.06 90 ILE A N 1
ATOM 691 C CA . ILE A 1 90 ? 14.032 3.497 -12.227 1.00 98.06 90 ILE A CA 1
ATOM 692 C C . ILE A 1 90 ? 12.702 2.769 -12.008 1.00 98.06 90 ILE A C 1
ATOM 694 O O . ILE A 1 90 ? 12.298 1.987 -12.873 1.00 98.06 90 ILE A O 1
ATOM 698 N N . ARG A 1 91 ? 11.980 3.058 -10.914 1.00 97.88 91 ARG A N 1
ATOM 699 C CA . ARG A 1 91 ? 10.678 2.432 -10.621 1.00 97.88 91 ARG A CA 1
ATOM 700 C C . ARG A 1 91 ? 9.698 2.621 -11.775 1.00 97.88 91 ARG A C 1
ATOM 702 O O . ARG A 1 91 ? 9.121 1.648 -12.264 1.00 97.88 91 ARG A O 1
ATOM 709 N N . ALA A 1 92 ? 9.543 3.857 -12.251 1.00 97.94 92 ALA A N 1
ATOM 710 C CA . ALA A 1 92 ? 8.621 4.198 -13.329 1.00 97.94 92 ALA A CA 1
ATOM 711 C C . ALA A 1 92 ? 8.995 3.518 -14.658 1.00 97.94 92 ALA A C 1
ATOM 713 O O . ALA A 1 92 ? 8.128 2.958 -15.340 1.00 97.94 92 ALA A O 1
ATOM 714 N N . ALA A 1 93 ? 10.280 3.542 -15.021 1.00 98.44 93 ALA A N 1
ATOM 715 C CA . ALA A 1 93 ? 10.789 2.959 -16.257 1.00 98.44 93 ALA A CA 1
ATOM 716 C C . ALA A 1 93 ? 10.650 1.431 -16.268 1.00 98.44 93 ALA A C 1
ATOM 718 O O . ALA A 1 93 ? 10.122 0.868 -17.231 1.00 98.44 93 ALA A O 1
ATOM 719 N N . VAL A 1 94 ? 11.052 0.760 -15.185 1.00 98.75 94 VAL A N 1
ATOM 720 C CA . VAL A 1 94 ? 10.951 -0.699 -15.062 1.00 98.75 94 VAL A CA 1
ATOM 721 C C . VAL A 1 94 ? 9.492 -1.148 -15.038 1.00 98.75 94 VAL A C 1
ATOM 723 O O . VAL A 1 94 ? 9.142 -2.098 -15.740 1.00 98.75 94 VAL A O 1
ATOM 726 N N . ALA A 1 95 ? 8.616 -0.439 -14.320 1.00 98.62 95 ALA A N 1
ATOM 727 C CA . ALA A 1 95 ? 7.183 -0.723 -14.321 1.00 98.62 95 ALA A CA 1
ATOM 728 C C . ALA A 1 95 ? 6.589 -0.642 -15.739 1.00 98.62 95 ALA A C 1
ATOM 730 O O . ALA A 1 95 ? 5.822 -1.514 -16.149 1.00 98.62 95 ALA A O 1
ATOM 731 N N . ALA A 1 96 ? 6.960 0.385 -16.513 1.00 98.62 96 ALA A N 1
ATOM 732 C CA . ALA A 1 96 ? 6.526 0.526 -17.901 1.00 98.62 96 ALA A CA 1
ATOM 733 C C . ALA A 1 96 ? 7.064 -0.602 -18.797 1.00 98.62 96 ALA A C 1
ATOM 735 O O . ALA A 1 96 ? 6.314 -1.143 -19.611 1.00 98.62 96 ALA A O 1
ATOM 736 N N . GLY A 1 97 ? 8.331 -0.990 -18.623 1.00 98.69 97 GLY A N 1
ATOM 737 C CA . GLY A 1 97 ? 8.935 -2.106 -19.352 1.00 98.69 97 GLY A CA 1
ATOM 738 C C . GLY A 1 97 ? 8.252 -3.441 -19.058 1.00 98.69 97 GLY A C 1
ATOM 739 O O . GLY A 1 97 ? 7.899 -4.173 -19.980 1.00 98.69 97 GLY A O 1
ATOM 740 N N . CYS A 1 98 ? 7.987 -3.730 -17.784 1.00 98.69 98 CYS A N 1
ATOM 741 C CA . CYS A 1 98 ? 7.328 -4.965 -17.366 1.00 98.69 98 CYS A CA 1
ATOM 742 C C . CYS A 1 98 ? 5.885 -5.059 -17.881 1.00 98.69 98 CYS A C 1
ATOM 744 O O . CYS A 1 98 ? 5.481 -6.122 -18.346 1.00 98.69 98 CYS A O 1
ATOM 746 N N . ARG A 1 99 ? 5.124 -3.954 -17.875 1.00 98.62 99 ARG A N 1
ATOM 747 C CA . ARG A 1 99 ? 3.776 -3.927 -18.474 1.00 98.62 99 ARG A CA 1
ATOM 748 C C . ARG A 1 99 ? 3.807 -4.197 -19.977 1.00 98.62 99 ARG A C 1
ATOM 750 O O . ARG A 1 99 ? 2.999 -4.976 -20.462 1.00 98.62 99 ARG A O 1
ATOM 757 N N . GLN A 1 100 ? 4.788 -3.648 -20.696 1.00 98.44 100 GLN A N 1
ATOM 758 C CA . GLN A 1 100 ? 4.965 -3.946 -22.119 1.00 98.44 100 GLN A CA 1
ATOM 759 C C . GLN A 1 100 ? 5.254 -5.438 -22.366 1.00 98.44 100 GLN A C 1
ATOM 761 O O . GLN A 1 100 ? 4.775 -5.998 -23.347 1.00 98.44 100 GLN A O 1
ATOM 766 N N . ILE A 1 101 ? 6.017 -6.090 -21.481 1.00 98.50 101 ILE A N 1
ATOM 767 C CA . ILE A 1 101 ? 6.258 -7.540 -21.538 1.00 98.50 101 ILE A CA 1
ATOM 768 C C . ILE A 1 101 ? 4.978 -8.337 -21.227 1.00 98.50 101 ILE A C 1
ATOM 770 O O . ILE A 1 101 ? 4.705 -9.329 -21.903 1.00 98.50 101 ILE A O 1
ATOM 774 N N . GLN A 1 102 ? 4.173 -7.893 -20.257 1.00 98.44 102 GLN A N 1
ATOM 775 C CA . GLN A 1 102 ? 2.885 -8.510 -19.926 1.00 98.44 102 GLN A CA 1
ATOM 776 C C . GLN A 1 102 ? 1.879 -8.415 -21.082 1.00 98.44 102 GLN A C 1
ATOM 778 O O . GLN A 1 102 ? 1.189 -9.392 -21.366 1.00 98.44 102 GLN A O 1
ATOM 783 N N . ASP A 1 103 ? 1.825 -7.273 -21.770 1.00 98.19 103 ASP A N 1
ATOM 784 C CA . ASP A 1 103 ? 0.951 -7.051 -22.931 1.00 98.19 103 ASP A CA 1
ATOM 785 C C . ASP A 1 103 ? 1.351 -7.910 -24.145 1.00 98.19 103 ASP A C 1
ATOM 787 O O . ASP A 1 103 ? 0.527 -8.182 -25.014 1.00 98.19 103 ASP A O 1
ATOM 791 N N . LEU A 1 104 ? 2.606 -8.370 -24.193 1.00 97.94 104 LEU A N 1
ATOM 792 C CA . LEU A 1 104 ? 3.095 -9.360 -25.160 1.00 97.94 104 LEU A CA 1
ATOM 793 C C . LEU A 1 104 ? 2.838 -10.812 -24.719 1.00 97.94 104 LEU A C 1
ATOM 795 O O . LEU A 1 104 ? 3.318 -11.736 -25.372 1.00 97.94 104 LEU A O 1
ATOM 799 N N . GLU A 1 105 ? 2.112 -11.015 -23.616 1.00 97.81 105 GLU A N 1
ATOM 800 C CA . GLU A 1 105 ? 1.732 -12.323 -23.067 1.00 97.81 105 GLU A CA 1
ATOM 801 C C . GLU A 1 105 ? 2.928 -13.215 -22.680 1.00 97.81 105 GLU A C 1
ATOM 803 O O . GLU A 1 105 ? 2.847 -14.445 -22.674 1.00 97.81 105 GLU A O 1
ATOM 808 N N . ILE A 1 106 ? 4.058 -12.603 -22.315 1.00 97.88 106 ILE A N 1
ATOM 809 C CA . ILE A 1 106 ? 5.273 -13.326 -21.929 1.00 97.88 106 ILE A CA 1
ATOM 810 C C . ILE A 1 106 ? 5.247 -13.614 -20.415 1.00 97.88 106 ILE A C 1
ATOM 812 O O . ILE A 1 106 ? 5.236 -12.678 -19.615 1.00 97.88 106 ILE A O 1
ATOM 816 N N . PRO A 1 107 ? 5.305 -14.888 -19.979 1.00 97.69 107 PRO A N 1
ATOM 817 C CA . PRO A 1 107 ? 5.077 -15.266 -18.578 1.00 97.69 107 PRO A CA 1
ATOM 818 C C . PRO A 1 107 ? 6.283 -15.049 -17.650 1.00 97.69 107 PRO A C 1
ATOM 820 O O . PRO A 1 107 ? 6.169 -15.203 -16.435 1.00 97.69 107 PRO A O 1
ATOM 823 N N . SER A 1 108 ? 7.461 -14.725 -18.183 1.00 98.12 108 SER A N 1
ATOM 824 C CA . SER A 1 108 ? 8.672 -14.518 -17.380 1.00 98.12 108 SER A CA 1
ATOM 825 C C . SER A 1 108 ? 9.552 -13.425 -17.962 1.00 98.12 108 SER A C 1
ATOM 827 O O . SER A 1 108 ? 9.783 -13.413 -19.173 1.00 98.12 108 SER A O 1
ATOM 829 N N . VAL A 1 109 ? 10.084 -12.561 -17.102 1.00 98.56 109 VAL A N 1
ATOM 830 C CA . VAL A 1 109 ? 10.931 -11.429 -17.484 1.00 98.56 109 VAL A CA 1
ATOM 831 C C . VAL A 1 109 ? 12.179 -11.366 -16.609 1.00 98.56 109 VAL A C 1
ATOM 833 O O . VAL A 1 109 ? 12.098 -11.505 -15.389 1.00 98.56 109 VAL A O 1
ATOM 836 N N . GLU A 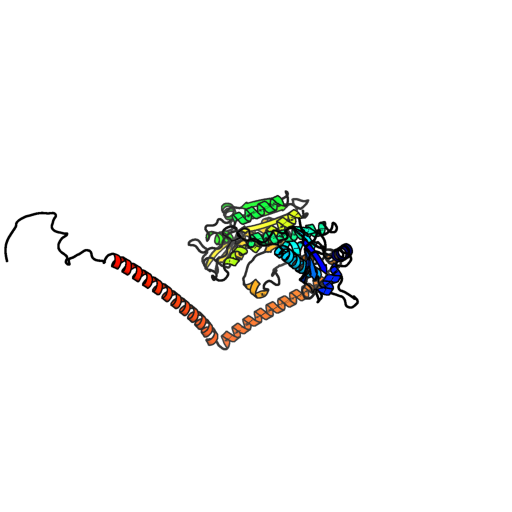1 110 ? 13.332 -11.161 -17.238 1.00 98.56 110 GLU A N 1
ATOM 837 C CA . GLU A 1 110 ? 14.564 -10.767 -16.558 1.00 98.56 110 GLU A CA 1
ATOM 838 C C . GLU A 1 110 ? 14.701 -9.240 -16.608 1.00 98.56 110 GLU A C 1
ATOM 840 O O . GLU A 1 110 ? 14.447 -8.614 -17.641 1.00 98.56 110 GLU A O 1
ATOM 845 N N . VAL A 1 111 ? 15.055 -8.633 -15.479 1.00 98.75 111 VAL A N 1
ATOM 846 C CA . VAL A 1 111 ? 15.047 -7.181 -15.289 1.00 98.75 111 VAL A CA 1
ATOM 847 C C . VAL A 1 111 ? 16.439 -6.696 -14.915 1.00 98.75 111 VAL A C 1
ATOM 849 O O . VAL A 1 111 ? 17.034 -7.162 -13.945 1.00 98.75 111 VAL A O 1
ATOM 852 N N . ASP A 1 112 ? 16.941 -5.743 -15.688 1.00 98.62 112 ASP A N 1
ATOM 853 C CA . ASP A 1 112 ? 18.166 -5.003 -15.403 1.00 98.62 112 ASP A CA 1
ATOM 854 C C . ASP A 1 112 ? 18.110 -4.312 -14.025 1.00 98.62 112 ASP A C 1
ATOM 856 O O . ASP A 1 112 ? 17.136 -3.602 -13.750 1.00 98.62 112 ASP A O 1
ATOM 860 N N . PRO A 1 113 ? 19.144 -4.450 -13.170 1.00 97.44 113 PRO A N 1
ATOM 861 C CA . PRO A 1 113 ? 19.206 -3.748 -11.887 1.00 97.44 113 PRO A CA 1
ATOM 862 C C . PRO A 1 113 ? 19.260 -2.219 -12.023 1.00 97.44 113 PRO A C 1
ATOM 864 O O . PRO A 1 113 ? 19.032 -1.517 -11.048 1.00 97.44 113 PRO A O 1
ATOM 867 N N . CYS A 1 114 ? 19.568 -1.669 -13.202 1.00 97.31 114 CYS A N 1
ATOM 868 C CA . CYS A 1 114 ? 19.557 -0.229 -13.495 1.00 97.31 114 CYS A CA 1
ATOM 869 C C . CYS A 1 114 ? 20.456 0.640 -12.587 1.00 97.31 114 CYS A C 1
ATOM 871 O O . CYS A 1 114 ? 20.286 1.858 -12.530 1.00 97.31 114 CYS A O 1
ATOM 873 N N . GLY A 1 115 ? 21.427 0.027 -11.901 1.00 94.19 115 GLY A N 1
ATOM 874 C CA . GLY A 1 115 ? 22.277 0.673 -10.895 1.00 94.19 115 GLY A CA 1
ATOM 875 C C . GLY A 1 115 ? 21.668 0.744 -9.487 1.00 94.19 115 GLY A C 1
ATOM 876 O O . GLY A 1 115 ? 22.372 1.131 -8.562 1.00 94.19 115 GLY A O 1
ATOM 877 N N . ASP A 1 116 ? 20.404 0.346 -9.315 1.00 95.81 116 ASP A N 1
ATOM 878 C CA . ASP A 1 116 ? 19.729 0.193 -8.024 1.00 95.81 116 ASP A CA 1
ATOM 879 C C . ASP A 1 116 ? 18.696 -0.945 -8.113 1.00 95.81 116 ASP A C 1
ATOM 881 O O . ASP A 1 116 ? 17.539 -0.758 -8.508 1.00 95.81 116 ASP A O 1
ATOM 885 N N . ALA A 1 117 ? 19.133 -2.156 -7.754 1.00 96.88 117 ALA A N 1
ATOM 886 C CA . ALA A 1 117 ? 18.314 -3.357 -7.882 1.00 96.88 117 ALA A CA 1
ATOM 887 C C . ALA A 1 117 ? 17.065 -3.337 -6.983 1.00 96.88 117 ALA A C 1
ATOM 889 O O . ALA A 1 117 ? 16.066 -3.971 -7.328 1.00 96.88 117 ALA A O 1
ATOM 890 N N . GLN A 1 118 ? 17.089 -2.597 -5.866 1.00 96.56 118 GLN A N 1
ATOM 891 C CA . GLN A 1 118 ? 15.920 -2.442 -5.002 1.00 96.56 118 GLN A CA 1
ATOM 892 C C . GLN A 1 118 ? 14.836 -1.630 -5.722 1.00 96.56 118 GLN A C 1
ATOM 894 O O . GLN A 1 118 ? 13.700 -2.093 -5.830 1.00 96.56 118 GLN A O 1
ATOM 899 N N . ALA A 1 119 ? 15.185 -0.463 -6.274 1.00 96.25 119 ALA A N 1
ATOM 900 C CA . ALA A 1 119 ? 14.244 0.374 -7.021 1.00 96.25 119 ALA A CA 1
ATOM 901 C C . ALA A 1 119 ? 13.716 -0.336 -8.283 1.00 96.25 119 ALA A C 1
ATOM 903 O O . ALA A 1 119 ? 12.532 -0.227 -8.616 1.00 96.25 119 ALA A O 1
ATOM 904 N N . ALA A 1 120 ? 14.566 -1.109 -8.969 1.00 98.31 120 ALA A N 1
ATOM 905 C CA . ALA A 1 120 ? 14.153 -1.912 -10.119 1.00 98.31 120 ALA A CA 1
ATOM 906 C C . ALA A 1 120 ? 13.144 -3.006 -9.724 1.00 98.31 120 ALA A C 1
ATOM 908 O O . ALA A 1 120 ? 12.094 -3.141 -10.358 1.00 98.31 120 ALA A O 1
ATOM 909 N N . ALA A 1 121 ? 13.417 -3.749 -8.646 1.00 98.44 121 ALA A N 1
ATOM 910 C CA . ALA A 1 121 ? 12.504 -4.761 -8.122 1.00 98.44 121 ALA A CA 1
ATOM 911 C C . ALA A 1 121 ? 11.161 -4.156 -7.691 1.00 98.44 121 ALA A C 1
ATOM 913 O O . ALA A 1 121 ? 10.106 -4.698 -8.025 1.00 98.44 121 ALA A O 1
ATOM 914 N N . GLU A 1 122 ? 11.186 -3.010 -7.005 1.00 97.94 122 GLU A N 1
ATOM 915 C CA . GLU A 1 122 ? 9.977 -2.287 -6.606 1.00 97.94 122 GLU A CA 1
ATOM 916 C C . GLU A 1 122 ? 9.145 -1.878 -7.826 1.00 97.94 122 GLU A C 1
ATOM 918 O O . GLU A 1 122 ? 7.948 -2.160 -7.875 1.00 97.94 122 GLU A O 1
ATOM 923 N N . GLY A 1 123 ? 9.776 -1.300 -8.855 1.00 98.19 123 GLY A N 1
ATOM 924 C CA . GLY A 1 123 ? 9.109 -0.947 -10.109 1.00 98.19 123 GLY A CA 1
ATOM 925 C C . GLY A 1 123 ? 8.455 -2.147 -10.797 1.00 98.19 123 GLY A C 1
ATOM 926 O O . GLY A 1 123 ? 7.300 -2.069 -11.222 1.00 98.19 123 GLY A O 1
ATOM 927 N N . ALA A 1 124 ? 9.159 -3.280 -10.870 1.00 98.62 124 ALA A N 1
ATOM 928 C CA . ALA A 1 124 ? 8.633 -4.500 -11.477 1.00 98.62 124 ALA A CA 1
ATOM 929 C C . ALA A 1 124 ? 7.430 -5.057 -10.695 1.00 98.62 124 ALA A C 1
ATOM 931 O O . ALA A 1 124 ? 6.367 -5.292 -11.272 1.00 98.62 124 ALA A O 1
ATOM 932 N N . VAL A 1 125 ? 7.573 -5.236 -9.379 1.00 98.62 125 VAL A N 1
ATOM 933 C CA . VAL A 1 125 ? 6.564 -5.885 -8.525 1.00 98.62 125 VAL A CA 1
ATOM 934 C C . VAL A 1 125 ? 5.339 -4.993 -8.300 1.00 98.62 125 VAL A C 1
ATOM 936 O O . VAL A 1 125 ? 4.208 -5.482 -8.346 1.00 98.62 125 VAL A O 1
ATOM 939 N N . LEU A 1 126 ? 5.516 -3.683 -8.099 1.00 97.94 126 LEU A N 1
ATOM 940 C CA . LEU A 1 126 ? 4.393 -2.744 -7.979 1.00 97.94 126 LEU A CA 1
ATOM 941 C C . LEU A 1 126 ? 3.688 -2.536 -9.322 1.00 97.94 126 LEU A C 1
ATOM 943 O O . LEU A 1 126 ? 2.457 -2.447 -9.362 1.00 97.94 126 LEU A O 1
ATOM 947 N N . GLY A 1 127 ? 4.467 -2.468 -10.407 1.00 98.19 127 GLY A N 1
ATOM 948 C CA . GLY A 1 127 ? 3.992 -2.178 -11.755 1.00 98.19 127 GLY A CA 1
ATOM 949 C C . GLY A 1 127 ? 3.202 -3.308 -12.412 1.00 98.19 127 GLY A C 1
ATOM 950 O O . GLY A 1 127 ? 2.336 -3.014 -13.236 1.00 98.19 127 GLY A O 1
ATOM 951 N N . LEU A 1 128 ? 3.490 -4.564 -12.050 1.00 98.62 128 LEU A N 1
ATOM 952 C CA . LEU A 1 128 ? 2.791 -5.760 -12.540 1.00 98.62 128 LEU A CA 1
ATOM 953 C C . LEU A 1 128 ? 1.579 -6.161 -11.689 1.00 98.62 128 LEU A C 1
ATOM 955 O O . LEU A 1 128 ? 0.793 -7.003 -12.120 1.00 98.62 128 LEU A O 1
ATOM 959 N N . TYR A 1 129 ? 1.423 -5.598 -10.489 1.00 98.50 129 TYR A N 1
ATOM 960 C CA . TYR A 1 129 ? 0.322 -5.966 -9.605 1.00 98.50 129 TYR A CA 1
ATOM 961 C C . TYR A 1 129 ? -1.023 -5.454 -10.126 1.00 98.50 129 TYR A C 1
ATOM 963 O O . TYR A 1 129 ? -1.217 -4.253 -10.342 1.00 98.50 129 TYR A O 1
ATOM 971 N N . GLU A 1 130 ? -1.980 -6.370 -10.215 1.00 98.12 130 GLU A N 1
ATOM 972 C CA . GLU A 1 130 ? -3.388 -6.110 -10.480 1.00 98.12 130 GLU A CA 1
ATOM 973 C C . GLU A 1 130 ? -4.232 -7.001 -9.560 1.00 98.12 130 GLU A C 1
ATOM 975 O O . GLU A 1 130 ? -3.908 -8.168 -9.357 1.00 98.12 130 GLU A O 1
ATOM 980 N N . TYR A 1 131 ? -5.318 -6.461 -9.004 1.00 98.00 131 TYR A N 1
ATOM 981 C CA . TYR A 1 131 ? -6.328 -7.276 -8.335 1.00 98.00 131 TYR A CA 1
ATOM 982 C C . TYR A 1 131 ? -7.332 -7.790 -9.377 1.00 98.00 131 TYR A C 1
ATOM 984 O O . TYR A 1 131 ? -8.117 -7.025 -9.957 1.00 98.00 131 TYR A O 1
ATOM 992 N N . ASP A 1 132 ? -7.280 -9.090 -9.654 1.00 98.00 132 ASP A N 1
ATOM 993 C CA . ASP A 1 132 ? -8.131 -9.752 -10.644 1.00 98.00 132 ASP A CA 1
ATOM 994 C C . ASP A 1 132 ? -8.690 -11.111 -10.180 1.00 98.00 132 ASP A C 1
ATOM 996 O O . ASP A 1 132 ? -9.305 -11.825 -10.978 1.00 98.00 132 ASP A O 1
ATOM 1000 N N . ASP A 1 133 ? -8.591 -11.416 -8.877 1.00 97.56 133 ASP A N 1
ATOM 1001 C CA . ASP A 1 133 ? -9.113 -12.638 -8.239 1.00 97.56 133 ASP A CA 1
ATOM 1002 C C . ASP A 1 133 ? -10.586 -12.905 -8.610 1.00 97.56 133 ASP A C 1
ATOM 1004 O O . ASP A 1 133 ? -10.985 -14.051 -8.819 1.00 97.56 133 ASP A O 1
ATOM 1008 N N . LEU A 1 134 ? -11.384 -11.844 -8.773 1.00 97.56 134 LEU A N 1
ATOM 1009 C CA . LEU A 1 134 ? -12.818 -11.909 -9.088 1.00 97.56 134 LEU A CA 1
ATOM 1010 C C . LEU A 1 134 ? -13.142 -11.718 -10.585 1.00 97.56 134 LEU A C 1
ATOM 1012 O O . LEU A 1 134 ? -14.310 -11.626 -10.964 1.00 97.56 134 LEU A O 1
ATOM 1016 N N . LYS A 1 135 ? -12.130 -11.648 -11.461 1.00 97.31 135 LYS A N 1
ATOM 1017 C CA . LYS A 1 135 ? -12.294 -11.498 -12.917 1.00 97.31 135 LYS A CA 1
ATOM 1018 C C . LYS A 1 135 ? -12.043 -12.827 -13.634 1.00 97.31 135 LYS A C 1
ATOM 1020 O O . LYS A 1 135 ? -11.134 -13.573 -13.279 1.00 97.31 135 LYS A O 1
ATOM 1025 N N . GLN A 1 136 ? -12.812 -13.097 -14.694 1.00 97.12 136 GLN A N 1
ATOM 1026 C CA . GLN A 1 136 ? -12.567 -14.239 -15.593 1.00 97.12 136 GLN A CA 1
ATOM 1027 C C . GLN A 1 136 ? -11.466 -13.936 -16.617 1.00 97.12 136 GLN A C 1
ATOM 1029 O O . GLN A 1 136 ? -10.568 -14.744 -16.830 1.00 97.12 136 GLN A O 1
ATOM 1034 N N . LYS A 1 137 ? -11.522 -12.756 -17.249 1.00 97.12 137 LYS A N 1
ATOM 1035 C CA . LYS A 1 137 ? -10.468 -12.281 -18.150 1.00 97.12 137 LYS A CA 1
ATOM 1036 C C . LYS A 1 137 ? -9.348 -11.672 -17.310 1.00 97.12 137 LYS A C 1
ATOM 1038 O O . LYS A 1 137 ? -9.546 -10.616 -16.711 1.00 97.12 137 LYS A O 1
ATOM 1043 N N . ARG A 1 138 ? -8.192 -12.330 -17.306 1.00 97.31 138 ARG A N 1
ATOM 1044 C CA . ARG A 1 138 ? -6.986 -11.913 -16.582 1.00 97.31 138 ARG A CA 1
ATOM 1045 C C . ARG A 1 138 ? -5.840 -11.686 -17.553 1.00 97.31 138 ARG A C 1
ATOM 1047 O O . ARG A 1 138 ? -5.835 -12.261 -18.644 1.00 97.31 138 ARG A O 1
ATOM 1054 N N . LYS A 1 139 ? -4.890 -10.838 -17.168 1.00 96.44 139 LYS A N 1
ATOM 1055 C CA . LYS A 1 139 ? -3.622 -10.735 -17.898 1.00 96.44 139 LYS A CA 1
ATOM 1056 C C . LYS A 1 139 ? -2.754 -11.953 -17.582 1.00 96.44 139 LYS A C 1
ATOM 1058 O O . LYS A 1 139 ? -2.997 -12.671 -16.613 1.00 96.44 139 LYS A O 1
ATOM 1063 N N . VAL A 1 140 ? -1.729 -12.186 -18.397 1.00 96.94 140 VAL A N 1
ATOM 1064 C CA . VAL A 1 140 ? -0.733 -13.219 -18.098 1.00 96.94 140 VAL A CA 1
ATOM 1065 C C . VAL A 1 140 ? -0.024 -12.874 -16.787 1.00 96.94 140 VAL A C 1
ATOM 1067 O O . VAL A 1 140 ? 0.366 -11.726 -16.555 1.00 96.94 140 VAL A O 1
ATOM 1070 N N . VAL A 1 141 ? 0.143 -13.881 -15.928 1.00 96.88 141 VAL A N 1
ATOM 1071 C CA . VAL A 1 141 ? 0.945 -13.764 -14.708 1.00 96.88 141 VAL A CA 1
ATOM 1072 C C . VAL A 1 141 ? 2.415 -13.748 -15.108 1.00 96.88 141 VAL A C 1
ATOM 1074 O O . VAL A 1 141 ? 2.913 -14.713 -15.688 1.00 96.88 141 VAL A O 1
ATOM 1077 N N . VAL A 1 142 ? 3.104 -12.648 -14.803 1.00 97.94 142 VAL A N 1
ATOM 1078 C CA . VAL A 1 142 ? 4.509 -12.445 -15.171 1.00 97.94 142 VAL A CA 1
ATOM 1079 C C . VAL A 1 142 ? 5.409 -12.669 -13.958 1.00 97.94 142 VAL A C 1
ATOM 1081 O O . VAL A 1 142 ? 5.301 -11.972 -12.952 1.00 97.94 142 VAL A O 1
ATOM 1084 N N . SER A 1 143 ? 6.338 -13.619 -14.064 1.00 97.75 143 SER A N 1
ATOM 1085 C CA . SER A 1 143 ? 7.403 -13.825 -13.079 1.00 97.75 143 SER A CA 1
ATOM 1086 C C . SER A 1 143 ? 8.601 -12.932 -13.410 1.00 97.75 143 SER A C 1
ATOM 1088 O O . SER A 1 143 ? 9.352 -13.222 -14.345 1.00 97.75 143 SER A O 1
ATOM 1090 N N . ALA A 1 144 ? 8.773 -11.848 -12.651 1.00 98.12 144 ALA A N 1
ATOM 1091 C CA . ALA A 1 144 ? 9.933 -10.965 -12.754 1.00 98.12 144 ALA A CA 1
ATOM 1092 C C . ALA A 1 144 ? 11.102 -11.474 -11.902 1.00 98.12 144 ALA A C 1
ATOM 1094 O O . ALA A 1 144 ? 10.932 -11.813 -10.729 1.00 98.12 144 ALA A O 1
ATOM 1095 N N . LYS A 1 145 ? 12.296 -11.521 -12.495 1.00 97.94 145 LYS A N 1
ATOM 1096 C CA . LYS A 1 145 ? 13.546 -11.917 -11.838 1.00 97.94 145 LYS A CA 1
ATOM 1097 C C . LYS A 1 145 ? 14.657 -10.934 -12.182 1.00 97.94 145 LYS A C 1
ATOM 1099 O O . LYS A 1 145 ? 14.621 -10.300 -13.232 1.00 97.94 145 LYS A O 1
ATOM 1104 N N . LEU A 1 146 ? 15.655 -10.861 -11.312 1.00 98.12 146 LEU A N 1
ATOM 1105 C CA . LEU A 1 146 ? 16.877 -10.114 -11.570 1.00 98.12 146 LEU A CA 1
ATOM 1106 C C . LEU A 1 146 ? 17.602 -10.677 -12.798 1.00 98.12 146 LEU A C 1
ATOM 1108 O O . LEU A 1 146 ? 17.731 -11.895 -12.939 1.00 98.12 146 LEU A O 1
ATOM 1112 N N . HIS A 1 147 ? 18.062 -9.794 -13.679 1.00 97.56 147 HIS A N 1
ATOM 1113 C CA . HIS A 1 147 ? 18.978 -10.147 -14.753 1.00 97.56 147 HIS A CA 1
ATOM 1114 C C . HIS A 1 147 ? 20.419 -10.141 -14.228 1.00 97.56 147 HIS A C 1
ATOM 1116 O O . HIS A 1 147 ? 20.924 -9.106 -13.795 1.00 97.56 147 HIS A O 1
ATOM 1122 N N . GLY A 1 148 ? 21.086 -11.295 -14.294 1.00 93.56 148 GLY A N 1
ATOM 1123 C CA . GLY A 1 148 ? 22.398 -11.509 -13.679 1.00 93.56 148 GLY A CA 1
ATOM 1124 C C . GLY A 1 148 ? 22.312 -12.030 -12.239 1.00 93.56 148 GLY A C 1
ATOM 1125 O O . GLY A 1 148 ? 21.238 -12.374 -11.746 1.00 93.56 148 GLY A O 1
ATOM 1126 N N . SER A 1 149 ? 23.470 -12.149 -11.586 1.00 87.69 149 SER A N 1
ATOM 1127 C CA . SER A 1 149 ? 23.611 -12.716 -10.234 1.00 87.69 149 SER A CA 1
ATOM 1128 C C . SER A 1 149 ? 24.104 -11.729 -9.180 1.00 87.69 149 SER A C 1
ATOM 1130 O O . SER A 1 149 ? 24.050 -12.057 -7.995 1.00 87.69 149 SER A O 1
ATOM 1132 N N . GLU A 1 150 ? 24.581 -10.560 -9.597 1.00 87.25 150 GLU A N 1
ATOM 1133 C CA . GLU A 1 150 ? 25.016 -9.484 -8.704 1.00 87.25 150 GLU A CA 1
ATOM 1134 C C . GLU A 1 150 ? 23.785 -8.775 -8.112 1.00 87.25 150 GLU A C 1
ATOM 1136 O O . GLU A 1 150 ? 22.726 -8.800 -8.726 1.00 87.25 150 GLU A O 1
ATOM 1141 N N . ASP A 1 151 ? 23.889 -8.167 -6.928 1.00 91.75 151 ASP A N 1
ATOM 1142 C CA . ASP A 1 151 ? 22.811 -7.393 -6.270 1.00 91.75 151 ASP A CA 1
ATOM 1143 C C . ASP A 1 151 ? 21.540 -8.169 -5.849 1.00 91.75 151 ASP A C 1
ATOM 1145 O O . ASP A 1 151 ? 20.481 -7.577 -5.618 1.00 91.75 151 ASP A O 1
ATOM 1149 N N . GLN A 1 152 ? 21.626 -9.495 -5.679 1.00 93.94 152 GLN A N 1
ATOM 1150 C CA . GLN A 1 152 ? 20.482 -10.324 -5.259 1.00 93.94 152 GLN A CA 1
ATOM 1151 C C . GLN A 1 152 ? 19.827 -9.854 -3.955 1.00 93.94 152 GLN A C 1
ATOM 1153 O O . GLN A 1 152 ? 18.602 -9.863 -3.859 1.00 93.94 152 GLN A O 1
ATOM 1158 N N . GLU A 1 153 ? 20.609 -9.435 -2.958 1.00 94.06 153 GLU A N 1
ATOM 1159 C CA . GLU A 1 153 ? 20.069 -8.976 -1.673 1.00 94.06 153 GLU A CA 1
ATOM 1160 C C . GLU A 1 153 ? 19.228 -7.701 -1.835 1.00 94.06 153 GLU A C 1
ATOM 11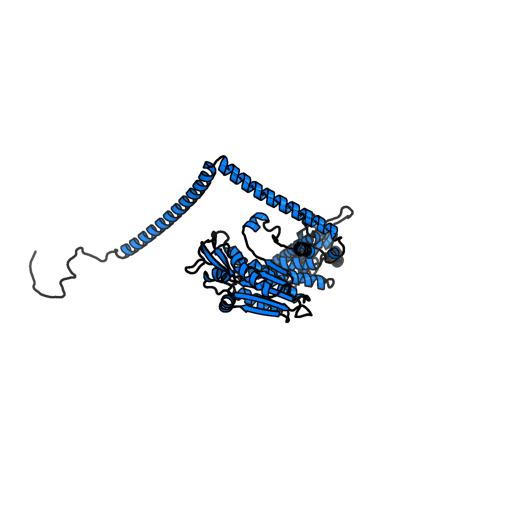62 O O . GLU A 1 153 ? 18.096 -7.640 -1.352 1.00 94.06 153 GLU A O 1
ATOM 1167 N N . ALA A 1 154 ? 19.737 -6.712 -2.576 1.00 93.94 154 ALA A N 1
ATOM 1168 C CA . ALA A 1 154 ? 19.018 -5.473 -2.860 1.00 93.94 154 ALA A CA 1
ATOM 1169 C C . ALA A 1 154 ? 17.748 -5.733 -3.688 1.00 93.94 154 ALA A C 1
ATOM 1171 O O . ALA A 1 154 ? 16.684 -5.200 -3.368 1.00 93.94 154 ALA A O 1
ATOM 1172 N N . TRP A 1 155 ? 17.821 -6.617 -4.690 1.00 97.12 155 TRP A N 1
ATOM 1173 C CA . TRP A 1 155 ? 16.644 -7.057 -5.443 1.00 97.12 155 TRP A CA 1
ATOM 1174 C C . TRP A 1 155 ? 15.590 -7.695 -4.529 1.00 97.12 155 TRP A C 1
ATOM 1176 O O . TRP A 1 155 ? 14.426 -7.297 -4.555 1.00 97.12 155 TRP A O 1
ATOM 1186 N N . GLN A 1 156 ? 15.977 -8.660 -3.685 1.00 96.25 156 GLN A N 1
ATOM 1187 C CA . GLN A 1 156 ? 15.043 -9.325 -2.767 1.00 96.25 156 GLN A CA 1
ATOM 1188 C C . GLN A 1 156 ? 14.450 -8.355 -1.742 1.00 96.25 156 GLN A C 1
ATOM 1190 O O . GLN A 1 156 ? 13.263 -8.454 -1.427 1.00 96.25 156 GLN A O 1
ATOM 1195 N N . ARG A 1 157 ? 15.227 -7.372 -1.273 1.00 94.81 157 ARG A N 1
ATOM 1196 C CA . ARG A 1 157 ? 14.714 -6.285 -0.434 1.00 94.81 157 ARG A CA 1
ATOM 1197 C C . ARG A 1 157 ? 13.624 -5.495 -1.161 1.00 94.81 157 ARG A C 1
ATOM 1199 O O . ARG A 1 157 ? 12.561 -5.285 -0.585 1.00 94.81 157 ARG A O 1
ATOM 1206 N N . GLY A 1 158 ? 13.828 -5.129 -2.425 1.00 95.44 158 GLY A N 1
ATOM 1207 C CA . GLY A 1 158 ? 12.813 -4.411 -3.205 1.00 95.44 158 GLY A CA 1
ATOM 1208 C C . GLY A 1 158 ? 11.558 -5.247 -3.463 1.00 95.44 158 GLY A C 1
ATOM 1209 O O . GLY A 1 158 ? 10.440 -4.752 -3.311 1.00 95.44 158 GLY A O 1
ATOM 1210 N N . VAL A 1 159 ? 11.721 -6.548 -3.741 1.00 97.62 159 VAL A N 1
ATOM 1211 C CA . VAL A 1 159 ? 10.596 -7.496 -3.827 1.00 97.62 159 VAL A CA 1
ATOM 1212 C C . VAL A 1 159 ? 9.816 -7.533 -2.512 1.00 97.62 159 VAL A C 1
ATOM 1214 O O . VAL A 1 159 ? 8.585 -7.498 -2.539 1.00 97.62 159 VAL A O 1
ATOM 1217 N N . LEU A 1 160 ? 10.499 -7.586 -1.366 1.00 96.00 160 LEU A N 1
ATOM 1218 C CA . LEU A 1 160 ? 9.873 -7.631 -0.044 1.00 96.00 160 LEU A CA 1
ATOM 1219 C C . LEU A 1 160 ? 9.058 -6.363 0.235 1.00 96.00 160 LEU A C 1
ATOM 1221 O O . LEU A 1 160 ? 7.888 -6.472 0.606 1.00 96.00 160 LEU A O 1
ATOM 1225 N N . PHE A 1 161 ? 9.639 -5.182 0.007 1.00 93.81 161 PHE A N 1
ATOM 1226 C CA . PHE A 1 161 ? 8.978 -3.890 0.228 1.00 93.81 161 PHE A CA 1
ATOM 1227 C C . PHE A 1 161 ? 7.731 -3.748 -0.654 1.00 93.81 161 PHE A C 1
ATOM 1229 O O . PHE A 1 161 ? 6.629 -3.499 -0.156 1.00 93.81 161 PHE A O 1
ATOM 1236 N N . ALA A 1 162 ? 7.874 -4.004 -1.956 1.00 96.25 162 ALA A N 1
ATOM 1237 C CA . ALA A 1 162 ? 6.764 -3.942 -2.897 1.00 96.25 162 ALA A CA 1
ATOM 1238 C C . ALA A 1 162 ? 5.677 -4.988 -2.612 1.00 96.25 162 ALA A C 1
ATOM 1240 O O . ALA A 1 162 ? 4.489 -4.707 -2.769 1.00 96.25 162 ALA A O 1
ATOM 1241 N N . SER A 1 163 ? 6.053 -6.183 -2.147 1.00 97.44 163 SER A N 1
ATOM 1242 C CA . SER A 1 163 ? 5.093 -7.217 -1.739 1.00 97.44 163 SER A CA 1
ATOM 1243 C C . SER A 1 163 ? 4.289 -6.795 -0.510 1.00 97.44 163 SER A C 1
ATOM 1245 O O . SER A 1 163 ? 3.086 -7.045 -0.461 1.00 97.44 163 SER A O 1
ATOM 1247 N N . GLY A 1 164 ? 4.920 -6.123 0.458 1.00 96.81 164 GLY A N 1
ATOM 1248 C CA . GLY A 1 164 ? 4.230 -5.523 1.601 1.00 96.81 164 GLY A CA 1
ATOM 1249 C C . GLY A 1 164 ? 3.194 -4.486 1.166 1.00 96.81 164 GLY A C 1
ATOM 1250 O O . GLY A 1 164 ? 2.037 -4.542 1.580 1.00 96.81 164 GLY A O 1
ATOM 1251 N N . GLN A 1 165 ? 3.564 -3.585 0.256 1.00 98.19 165 GLN A N 1
ATOM 1252 C CA . GLN A 1 165 ? 2.622 -2.604 -0.288 1.00 98.19 165 GLN A CA 1
ATOM 1253 C C . GLN A 1 165 ? 1.498 -3.262 -1.105 1.00 98.19 165 GLN A C 1
ATOM 1255 O O . GLN A 1 165 ? 0.340 -2.860 -0.999 1.00 98.19 165 GLN A O 1
ATOM 1260 N N . ASN A 1 166 ? 1.802 -4.295 -1.890 1.00 98.69 166 ASN A N 1
ATOM 1261 C CA . ASN A 1 166 ? 0.800 -5.040 -2.651 1.00 98.69 166 ASN A CA 1
ATOM 1262 C C . ASN A 1 166 ? -0.170 -5.822 -1.752 1.00 98.69 166 ASN A C 1
ATOM 1264 O O . ASN A 1 166 ? -1.345 -5.926 -2.097 1.00 98.69 166 ASN A O 1
ATOM 1268 N N . LEU A 1 167 ? 0.267 -6.303 -0.581 1.00 98.69 167 LEU A N 1
ATOM 1269 C CA . LEU A 1 167 ? -0.640 -6.856 0.429 1.00 98.69 167 LEU A CA 1
ATOM 1270 C C . LEU A 1 167 ? -1.635 -5.790 0.905 1.00 98.69 167 LEU A C 1
ATOM 1272 O O . LEU A 1 167 ? -2.838 -6.039 0.883 1.00 98.69 167 LEU A O 1
ATOM 1276 N N . ALA A 1 168 ? -1.164 -4.585 1.243 1.00 98.75 168 ALA A N 1
ATOM 1277 C CA . ALA A 1 168 ? -2.052 -3.485 1.618 1.00 98.75 168 ALA A CA 1
ATOM 1278 C C . ALA A 1 168 ? -3.033 -3.131 0.482 1.00 98.75 168 ALA A C 1
ATOM 1280 O O . ALA A 1 168 ? -4.233 -3.015 0.727 1.00 98.75 168 ALA A O 1
ATOM 1281 N N . ARG A 1 169 ? -2.554 -3.057 -0.772 1.00 98.69 169 ARG A N 1
ATOM 1282 C CA . ARG A 1 169 ? -3.401 -2.843 -1.963 1.00 98.69 169 ARG A CA 1
ATOM 1283 C C . ARG A 1 169 ? -4.456 -3.936 -2.113 1.00 98.69 169 ARG A C 1
ATOM 1285 O O . ARG A 1 169 ? -5.599 -3.619 -2.405 1.00 98.69 169 ARG A O 1
ATOM 1292 N N . ARG A 1 170 ? -4.109 -5.209 -1.896 1.00 98.81 170 ARG A N 1
ATOM 1293 C CA . ARG A 1 170 ? -5.062 -6.331 -1.952 1.00 98.81 170 ARG A CA 1
ATOM 1294 C C . ARG A 1 170 ? -6.171 -6.169 -0.929 1.00 98.81 170 ARG A C 1
ATOM 1296 O O . ARG A 1 170 ? -7.340 -6.301 -1.281 1.00 98.81 170 ARG A O 1
ATOM 1303 N N . LEU A 1 171 ? -5.797 -5.884 0.316 1.00 98.75 171 LEU A N 1
ATOM 1304 C CA . LEU A 1 171 ? -6.748 -5.710 1.408 1.00 98.75 171 LEU A CA 1
ATOM 1305 C C . LEU A 1 171 ? -7.699 -4.535 1.125 1.00 98.75 171 LEU A C 1
ATOM 1307 O O . LEU A 1 171 ? -8.889 -4.667 1.360 1.00 98.75 171 LEU A O 1
ATOM 1311 N N . MET A 1 172 ? -7.191 -3.432 0.564 1.00 98.81 172 MET A N 1
ATOM 1312 C CA . MET A 1 172 ? -7.987 -2.242 0.224 1.00 98.81 172 MET A CA 1
ATOM 1313 C C . MET A 1 172 ? -8.849 -2.394 -1.038 1.00 98.81 172 MET A C 1
ATOM 1315 O O . MET A 1 172 ? -9.902 -1.772 -1.135 1.00 98.81 172 MET A O 1
ATOM 1319 N N . GLU A 1 173 ? -8.404 -3.174 -2.026 1.00 98.62 173 GLU A N 1
ATOM 1320 C CA . GLU A 1 173 ? -9.103 -3.317 -3.311 1.00 98.62 173 GLU A CA 1
ATOM 1321 C C . GLU A 1 173 ? -10.199 -4.390 -3.274 1.00 98.62 173 GLU A C 1
ATOM 1323 O O . GLU A 1 173 ? -11.188 -4.289 -4.003 1.00 98.62 173 GLU A O 1
ATOM 1328 N N . THR A 1 174 ? -10.033 -5.408 -2.421 1.00 98.75 174 THR A N 1
ATOM 1329 C CA . THR A 1 174 ? -11.015 -6.488 -2.247 1.00 98.75 174 THR A CA 1
ATOM 1330 C C . THR A 1 174 ? -12.361 -5.897 -1.806 1.00 98.75 174 THR A C 1
ATOM 1332 O O . THR A 1 174 ? -12.391 -5.052 -0.911 1.00 98.75 174 THR A O 1
ATOM 1335 N N . PRO A 1 175 ? -13.493 -6.299 -2.413 1.00 98.81 175 PRO A N 1
ATOM 1336 C CA . PRO A 1 175 ? -14.791 -5.738 -2.060 1.00 98.81 175 PRO A CA 1
ATOM 1337 C C . PRO A 1 175 ? -15.171 -6.092 -0.616 1.00 98.81 175 PRO A C 1
ATOM 1339 O O . PRO A 1 175 ? -14.886 -7.189 -0.139 1.00 98.81 175 PRO A O 1
ATOM 1342 N N . ALA A 1 176 ? -15.836 -5.167 0.076 1.00 98.69 176 ALA A N 1
ATOM 1343 C CA . ALA A 1 176 ? -16.070 -5.259 1.519 1.00 98.69 176 ALA A CA 1
ATOM 1344 C C . ALA A 1 176 ? -16.899 -6.478 1.958 1.00 98.69 176 ALA A C 1
ATOM 1346 O O . ALA A 1 176 ? -16.705 -6.990 3.054 1.00 98.69 176 ALA A O 1
ATOM 1347 N N . ASN A 1 177 ? -17.768 -6.998 1.085 1.00 98.56 177 ASN A N 1
ATOM 1348 C CA . ASN A 1 177 ? -18.528 -8.221 1.358 1.00 98.56 177 ASN A CA 1
ATOM 1349 C C . ASN A 1 177 ? -17.649 -9.488 1.403 1.00 98.56 177 ASN A C 1
ATOM 1351 O O . ASN A 1 177 ? -18.087 -10.504 1.928 1.00 98.56 177 ASN A O 1
ATOM 1355 N N . GLU A 1 178 ? -16.443 -9.442 0.829 1.00 98.69 178 GLU A N 1
ATOM 1356 C CA . GLU A 1 178 ? -15.412 -10.479 0.965 1.00 98.69 178 GLU A CA 1
ATOM 1357 C C . GLU A 1 178 ? -14.386 -10.073 2.037 1.00 98.69 178 GLU A C 1
ATOM 1359 O O . GLU A 1 178 ? -13.952 -10.899 2.834 1.00 98.69 178 GLU A O 1
ATOM 1364 N N . MET A 1 179 ? -14.007 -8.790 2.092 1.00 98.81 179 MET A N 1
ATOM 1365 C CA . MET A 1 179 ? -13.058 -8.235 3.064 1.00 98.81 179 MET A CA 1
ATOM 1366 C C . MET A 1 179 ? -13.755 -7.741 4.338 1.00 98.81 179 MET A C 1
ATOM 1368 O O . MET A 1 179 ? -13.648 -6.573 4.712 1.00 98.81 179 MET A O 1
ATOM 1372 N N . THR A 1 180 ? -14.468 -8.637 5.018 1.00 98.88 180 THR A N 1
ATOM 1373 C CA . THR A 1 180 ? -15.129 -8.313 6.291 1.00 98.88 180 THR A CA 1
ATOM 1374 C C . THR A 1 180 ? -14.111 -8.141 7.434 1.00 98.88 180 THR A C 1
ATOM 1376 O O . THR A 1 180 ? -12.944 -8.522 7.277 1.00 98.88 180 THR A O 1
ATOM 1379 N N . PRO A 1 181 ? -14.498 -7.607 8.613 1.00 98.94 181 PRO A N 1
ATOM 1380 C CA . PRO A 1 181 ? -13.601 -7.449 9.762 1.00 98.94 181 PRO A CA 1
ATOM 1381 C C . PRO A 1 181 ? -12.866 -8.742 10.134 1.00 98.94 181 PRO A C 1
ATOM 1383 O O . PRO A 1 181 ? -11.649 -8.741 10.331 1.00 98.94 181 PRO A O 1
ATOM 1386 N N . THR A 1 182 ? -13.600 -9.857 10.167 1.00 98.81 182 THR A N 1
ATOM 1387 C CA . THR A 1 182 ? -13.040 -11.186 10.431 1.00 98.81 182 THR A CA 1
ATOM 1388 C C . THR A 1 182 ? -12.083 -11.592 9.318 1.00 98.81 182 THR A C 1
ATOM 1390 O O . THR A 1 182 ? -10.962 -12.015 9.600 1.00 98.81 182 THR A O 1
ATOM 1393 N N . LYS A 1 183 ? -12.476 -11.408 8.048 1.00 98.88 183 LYS A N 1
ATOM 1394 C CA . LYS A 1 183 ? -11.648 -11.859 6.928 1.00 98.88 183 LYS A CA 1
ATOM 1395 C C . LYS A 1 183 ? -10.336 -11.092 6.813 1.00 98.88 183 LYS A C 1
ATOM 1397 O O . LYS A 1 183 ? -9.291 -11.695 6.568 1.00 98.88 183 LYS A O 1
ATOM 1402 N N . PHE A 1 184 ? -10.378 -9.782 7.042 1.00 98.88 184 PHE A N 1
ATOM 1403 C CA . PHE A 1 184 ? -9.184 -8.952 7.136 1.00 98.88 184 PHE A CA 1
ATOM 1404 C C . PHE A 1 184 ? -8.222 -9.499 8.198 1.00 98.88 184 PHE A C 1
ATOM 1406 O O . PHE A 1 184 ? -7.037 -9.694 7.923 1.00 98.88 184 PHE A O 1
ATOM 1413 N N . ALA A 1 185 ? -8.736 -9.787 9.398 1.00 98.88 185 ALA A N 1
ATOM 1414 C CA . ALA A 1 185 ? -7.937 -10.291 10.508 1.00 98.88 185 ALA A CA 1
ATOM 1415 C C . ALA A 1 185 ? -7.303 -11.662 10.209 1.00 98.88 185 ALA A C 1
ATOM 1417 O O . ALA A 1 185 ? -6.116 -11.844 10.476 1.00 98.88 185 ALA A O 1
ATOM 1418 N N . GLU A 1 186 ? -8.047 -12.586 9.593 1.00 98.81 186 GLU A N 1
ATOM 1419 C CA . GLU A 1 186 ? -7.538 -13.897 9.159 1.00 98.81 186 GLU A CA 1
ATOM 1420 C C . GLU A 1 186 ? -6.402 -13.776 8.134 1.00 98.81 186 GLU A C 1
ATOM 1422 O O . GLU A 1 186 ? -5.368 -14.431 8.263 1.00 98.81 186 GLU A O 1
ATOM 1427 N N . ILE A 1 187 ? -6.567 -12.922 7.116 1.00 98.81 187 ILE A N 1
ATOM 1428 C CA . ILE A 1 187 ? -5.548 -12.746 6.071 1.00 98.81 187 ILE A CA 1
ATOM 1429 C C . ILE A 1 187 ? -4.271 -12.147 6.670 1.00 98.81 187 ILE A C 1
ATOM 1431 O O . ILE A 1 187 ? -3.166 -12.577 6.326 1.00 98.81 187 ILE A O 1
ATOM 1435 N N . VAL A 1 188 ? -4.397 -11.166 7.570 1.00 98.75 188 VAL A N 1
ATOM 1436 C CA . VAL A 1 188 ? -3.240 -10.592 8.272 1.00 98.75 188 VAL A CA 1
ATOM 1437 C C . VAL A 1 188 ? -2.566 -11.639 9.161 1.00 98.75 188 VAL A C 1
ATOM 1439 O O . VAL A 1 188 ? -1.339 -11.729 9.151 1.00 98.75 188 VAL A O 1
ATOM 1442 N N . GLU A 1 189 ? -3.340 -12.453 9.882 1.00 98.75 189 GLU A N 1
ATOM 1443 C CA . GLU A 1 189 ? -2.820 -13.536 10.718 1.00 98.75 189 GLU A CA 1
ATOM 1444 C C . GLU A 1 189 ? -1.988 -14.538 9.907 1.00 98.75 189 GLU A C 1
ATOM 1446 O O . GLU A 1 189 ? -0.852 -14.840 10.278 1.00 98.75 189 GLU A O 1
ATOM 1451 N N . GLU A 1 190 ? -2.528 -15.023 8.786 1.00 98.50 190 GLU A N 1
ATOM 1452 C CA . GLU A 1 190 ? -1.854 -15.975 7.899 1.00 98.50 190 GLU A CA 1
ATOM 1453 C C . GLU A 1 190 ? -0.533 -15.404 7.365 1.00 98.50 190 GLU A C 1
ATOM 1455 O O . GLU A 1 190 ? 0.512 -16.062 7.424 1.00 98.50 190 GLU A O 1
ATOM 1460 N N . ASN A 1 191 ? -0.559 -14.158 6.882 1.00 98.44 191 ASN A N 1
ATOM 1461 C CA . ASN A 1 191 ? 0.622 -13.499 6.325 1.00 98.44 191 ASN A CA 1
ATOM 1462 C C . ASN A 1 191 ? 1.697 -13.244 7.386 1.00 98.44 191 ASN A C 1
ATOM 1464 O O . ASN A 1 191 ? 2.885 -13.394 7.094 1.00 98.44 191 ASN A O 1
ATOM 1468 N N . LEU A 1 192 ? 1.301 -12.879 8.607 1.00 97.50 192 LEU A N 1
ATOM 1469 C CA . LEU A 1 192 ? 2.234 -12.602 9.694 1.00 97.50 192 LEU A CA 1
ATOM 1470 C C . LEU A 1 192 ? 2.874 -13.885 10.240 1.00 97.50 192 LEU A C 1
ATOM 1472 O O . LEU A 1 192 ? 4.094 -13.939 10.374 1.00 97.50 192 LEU A O 1
ATOM 1476 N N . LYS A 1 193 ? 2.085 -14.945 10.465 1.00 97.06 193 LYS A N 1
ATOM 1477 C CA . LYS A 1 193 ? 2.609 -16.253 10.903 1.00 97.06 193 LYS A CA 1
ATOM 1478 C C . LYS A 1 193 ? 3.518 -16.896 9.856 1.00 97.06 193 LYS A C 1
ATOM 1480 O O . LYS A 1 193 ? 4.483 -17.567 10.209 1.00 97.06 193 LYS A O 1
ATOM 1485 N N . SER A 1 194 ? 3.231 -16.676 8.572 1.00 97.38 194 SER A N 1
ATOM 1486 C CA . SER A 1 194 ? 4.100 -17.121 7.475 1.00 97.38 194 SER A CA 1
ATOM 1487 C C . SER A 1 194 ? 5.392 -16.305 7.376 1.00 97.38 194 SER A C 1
ATOM 1489 O O . SER A 1 194 ? 6.374 -16.784 6.815 1.00 97.38 194 SER A O 1
ATOM 1491 N N . ALA A 1 195 ? 5.399 -15.069 7.885 1.00 96.81 195 ALA A N 1
ATOM 1492 C CA . ALA A 1 195 ? 6.561 -14.189 7.851 1.00 96.81 195 ALA A CA 1
ATOM 1493 C C . ALA A 1 195 ? 7.593 -14.520 8.934 1.00 96.81 195 ALA A C 1
ATOM 1495 O O . ALA A 1 195 ? 8.785 -14.454 8.660 1.00 96.81 195 ALA A O 1
ATOM 1496 N N . SER A 1 196 ? 7.159 -14.851 10.153 1.00 96.62 196 SER A N 1
ATOM 1497 C CA . SER A 1 196 ? 8.067 -15.169 11.257 1.00 96.62 196 SER A CA 1
ATOM 1498 C C . SER A 1 196 ? 7.369 -16.014 12.318 1.00 96.62 196 SER A C 1
ATOM 1500 O O . SER A 1 196 ? 6.186 -15.841 12.591 1.00 96.62 196 SER A O 1
ATOM 1502 N N . SER A 1 197 ? 8.118 -16.889 12.990 1.00 96.25 197 SER A N 1
ATOM 1503 C CA . SER A 1 197 ? 7.611 -17.657 14.133 1.00 96.25 197 SER A CA 1
ATOM 1504 C C . SER A 1 197 ? 7.547 -16.843 15.433 1.00 96.25 197 SER A C 1
ATOM 1506 O O . SER A 1 197 ? 7.049 -17.340 16.440 1.00 96.25 197 SER A O 1
ATOM 1508 N N . LYS A 1 198 ? 8.080 -15.612 15.452 1.00 97.31 198 LYS A N 1
ATOM 1509 C CA . LYS A 1 198 ? 8.149 -14.731 16.635 1.00 97.31 198 LYS A CA 1
ATOM 1510 C C . LYS A 1 198 ? 6.913 -13.832 16.770 1.00 97.31 198 LYS A C 1
ATOM 1512 O O . LYS A 1 198 ? 7.030 -12.663 17.143 1.00 97.31 198 LYS A O 1
ATOM 1517 N N . THR A 1 199 ? 5.741 -14.343 16.407 1.00 98.00 199 THR A N 1
ATOM 1518 C CA . THR A 1 199 ? 4.520 -13.539 16.292 1.00 98.00 199 THR A CA 1
ATOM 1519 C C . THR A 1 199 ? 3.366 -14.141 17.072 1.00 98.00 199 THR A C 1
ATOM 1521 O O . THR A 1 199 ? 3.134 -15.344 16.975 1.00 98.00 199 THR A O 1
ATOM 1524 N N . ASP A 1 200 ? 2.591 -13.296 17.746 1.00 98.19 200 ASP A N 1
ATOM 1525 C CA . ASP A 1 200 ? 1.293 -13.664 18.315 1.00 98.19 200 ASP A CA 1
ATOM 1526 C C . ASP A 1 200 ? 0.193 -12.826 17.671 1.00 98.19 200 ASP A C 1
ATOM 1528 O O . ASP A 1 200 ? 0.381 -11.641 17.388 1.00 98.19 200 ASP A O 1
ATOM 1532 N N . VAL A 1 201 ? -0.963 -13.442 17.443 1.00 98.69 201 VAL A N 1
ATOM 1533 C CA . VAL A 1 201 ? -2.124 -12.781 16.848 1.00 98.69 201 VAL A CA 1
ATOM 1534 C C . VAL A 1 201 ? -3.348 -13.085 17.691 1.00 98.69 201 VAL A C 1
ATOM 1536 O O . VAL A 1 201 ? -3.637 -14.241 17.993 1.00 98.69 201 VAL A O 1
ATOM 1539 N N . PHE A 1 202 ? -4.070 -12.034 18.061 1.00 98.81 202 PHE A N 1
ATOM 1540 C CA . PHE A 1 202 ? -5.329 -12.120 18.776 1.00 98.81 202 PHE A CA 1
ATOM 1541 C C . PHE A 1 202 ? -6.415 -11.423 17.961 1.00 98.81 202 PHE A C 1
ATOM 1543 O O . PHE A 1 202 ? -6.428 -10.200 17.817 1.00 98.81 202 PHE A O 1
ATOM 1550 N N . ILE A 1 203 ? -7.355 -12.214 17.450 1.00 98.75 203 ILE A N 1
ATOM 1551 C CA . ILE A 1 203 ? -8.582 -11.714 16.828 1.00 98.75 203 ILE A CA 1
ATOM 1552 C C . ILE A 1 203 ? -9.619 -11.596 17.943 1.00 98.75 203 ILE A C 1
ATOM 1554 O O . ILE A 1 203 ? -10.275 -12.571 18.313 1.00 98.75 203 ILE A O 1
ATOM 1558 N N . ARG A 1 204 ? -9.697 -10.421 18.573 1.00 98.81 204 ARG A N 1
ATOM 1559 C CA . ARG A 1 204 ? -10.537 -10.227 19.757 1.00 98.81 204 ARG A CA 1
ATOM 1560 C C . ARG A 1 204 ? -12.007 -10.076 19.341 1.00 98.81 204 ARG A C 1
ATOM 1562 O O . ARG A 1 204 ? -12.314 -9.170 18.562 1.00 98.81 204 ARG A O 1
ATOM 1569 N N . PRO A 1 205 ? -12.922 -10.915 19.857 1.00 98.75 205 PRO A N 1
ATOM 1570 C CA . PRO A 1 205 ? -14.336 -10.844 19.510 1.00 98.75 205 PRO A CA 1
ATOM 1571 C C . PRO A 1 205 ? -15.038 -9.692 20.239 1.00 98.75 205 PRO A C 1
ATOM 1573 O O . PRO A 1 205 ? -14.507 -9.118 21.191 1.00 98.75 205 PRO A O 1
ATOM 1576 N N . LYS A 1 206 ? -16.290 -9.419 19.856 1.00 98.75 206 LYS A N 1
ATOM 1577 C CA . LYS A 1 206 ? -17.148 -8.406 20.490 1.00 98.75 206 LYS A CA 1
ATOM 1578 C C . LYS A 1 206 ? -17.198 -8.477 22.021 1.00 98.75 206 LYS A C 1
ATOM 1580 O O . LYS A 1 206 ? -17.118 -7.433 22.657 1.00 98.75 206 LYS A O 1
ATOM 1585 N N . SER A 1 207 ? -17.269 -9.671 22.613 1.00 98.75 207 SER A N 1
ATOM 1586 C CA . SER A 1 207 ? -17.302 -9.822 24.076 1.00 98.75 207 SER A CA 1
ATOM 1587 C C . SER A 1 207 ? -16.056 -9.245 24.752 1.00 98.75 207 SER A C 1
ATOM 1589 O O . SER A 1 207 ? -16.160 -8.556 25.759 1.00 98.75 207 SER A O 1
ATOM 1591 N N . TRP A 1 208 ? -14.877 -9.438 24.156 1.00 98.88 208 TRP A N 1
ATOM 1592 C CA . TRP A 1 208 ? -13.642 -8.834 24.655 1.00 98.88 208 TRP A CA 1
ATOM 1593 C C . TRP A 1 208 ? -13.660 -7.309 24.499 1.00 98.88 208 TRP A C 1
ATOM 1595 O O . TRP A 1 208 ? -13.203 -6.589 25.380 1.00 98.88 208 TRP A O 1
ATOM 1605 N N . ILE A 1 209 ? -14.214 -6.795 23.396 1.00 98.81 209 ILE A N 1
ATOM 1606 C CA . ILE A 1 209 ? -14.343 -5.347 23.160 1.00 98.81 209 ILE A CA 1
ATOM 1607 C C . ILE A 1 209 ? -15.243 -4.706 24.238 1.00 98.81 209 ILE A C 1
ATOM 1609 O O . ILE A 1 209 ? -14.938 -3.621 24.740 1.00 98.81 209 ILE A O 1
ATOM 1613 N N . GLU A 1 210 ? -16.321 -5.395 24.623 1.00 98.75 210 GLU A N 1
ATOM 1614 C CA . GLU A 1 210 ? -17.222 -5.010 25.718 1.00 98.75 210 GLU A CA 1
ATOM 1615 C C . GLU A 1 210 ? -16.513 -5.046 27.081 1.00 98.75 210 GLU A C 1
ATOM 1617 O O . GLU A 1 210 ? -16.576 -4.061 27.817 1.00 98.75 210 GLU A O 1
ATOM 1622 N N . GLU A 1 211 ? -15.768 -6.114 27.388 1.00 98.75 211 GLU A N 1
ATOM 1623 C CA . GLU A 1 211 ? -14.944 -6.231 28.606 1.00 98.75 211 GLU A CA 1
ATOM 1624 C C . GLU A 1 211 ? -13.883 -5.127 28.715 1.00 98.75 211 GLU A C 1
ATOM 1626 O O . GLU A 1 211 ? -13.534 -4.690 29.810 1.00 98.75 211 GLU A O 1
ATOM 1631 N N . GLN A 1 212 ? -13.367 -4.652 27.579 1.00 98.69 212 GLN A N 1
ATOM 1632 C CA . GLN A 1 212 ? -12.405 -3.554 27.523 1.00 98.69 212 GLN A CA 1
ATOM 1633 C C . GLN A 1 212 ? -13.038 -2.161 27.623 1.00 98.69 212 GLN A C 1
ATOM 1635 O O . GLN A 1 212 ? -12.300 -1.173 27.541 1.00 98.69 212 GLN A O 1
ATOM 1640 N N . GLU A 1 213 ? -14.358 -2.070 27.802 1.00 98.62 213 GLU A N 1
ATOM 1641 C CA . GLU A 1 213 ? -15.128 -0.824 27.879 1.00 98.62 213 GLU A CA 1
ATOM 1642 C C . GLU A 1 213 ? -14.921 0.098 26.661 1.00 98.62 213 GLU A C 1
ATOM 1644 O O . GLU A 1 213 ? -14.933 1.325 26.778 1.00 98.62 213 GLU A O 1
ATOM 1649 N N . MET A 1 214 ? -14.734 -0.475 25.467 1.00 98.75 214 MET A N 1
ATOM 1650 C CA . MET A 1 214 ? -14.542 0.287 24.225 1.00 98.75 214 MET A CA 1
ATOM 1651 C C . MET A 1 214 ? -15.882 0.776 23.648 1.00 98.75 214 MET A C 1
ATOM 1653 O O . MET A 1 214 ? -16.300 0.413 22.544 1.00 98.75 214 MET A O 1
ATOM 1657 N N . GLY A 1 215 ? -16.604 1.574 24.436 1.00 98.69 215 GLY A N 1
ATOM 1658 C CA . GLY A 1 215 ? -17.953 2.035 24.109 1.00 98.69 215 GLY A CA 1
ATOM 1659 C C . GLY A 1 215 ? -18.019 2.953 22.886 1.00 98.69 215 GLY A C 1
ATOM 1660 O O . GLY A 1 215 ? -19.042 2.967 22.199 1.00 98.69 215 GLY A O 1
ATOM 1661 N N . SER A 1 216 ? -16.942 3.676 22.567 1.00 98.62 216 SER A N 1
ATOM 1662 C CA . SER A 1 216 ? -16.867 4.526 21.375 1.00 98.62 216 SER A CA 1
ATOM 1663 C C . SER A 1 216 ? -16.778 3.667 20.109 1.00 98.62 216 SER A C 1
ATOM 1665 O O . SER A 1 216 ? -17.564 3.862 19.181 1.00 98.62 216 SER A O 1
ATOM 1667 N N . PHE A 1 217 ? -15.924 2.641 20.102 1.00 98.88 217 PHE A N 1
ATOM 1668 C CA . PHE A 1 217 ? -15.817 1.669 19.012 1.00 98.88 217 PHE A CA 1
ATOM 1669 C C . PHE A 1 217 ? -17.110 0.859 18.826 1.00 98.88 217 PHE A C 1
ATOM 1671 O O . PHE A 1 217 ? -17.655 0.804 17.722 1.00 98.88 217 PHE A O 1
ATOM 1678 N N . LEU A 1 218 ? -17.663 0.299 19.908 1.00 98.88 218 LEU A N 1
ATOM 1679 C CA . LEU A 1 218 ? -18.910 -0.480 19.862 1.00 98.88 218 LEU A CA 1
ATOM 1680 C C . LEU A 1 218 ? -20.090 0.325 19.308 1.00 98.88 218 LEU A C 1
ATOM 1682 O O . LEU A 1 218 ? -20.976 -0.236 18.659 1.00 98.88 218 LEU A O 1
ATOM 1686 N N . SER A 1 219 ? -20.104 1.640 19.547 1.00 98.88 219 SER A N 1
ATOM 1687 C CA . SER A 1 219 ? -21.149 2.522 19.034 1.00 98.88 219 SER A CA 1
ATOM 1688 C C . SER A 1 219 ? -21.179 2.587 17.504 1.00 98.88 219 SER A C 1
ATOM 1690 O O . SER A 1 219 ? -22.259 2.686 16.929 1.00 98.88 219 SER A O 1
ATOM 1692 N N . VAL A 1 220 ? -20.022 2.492 16.847 1.00 98.81 220 VAL A N 1
ATOM 1693 C CA . VAL A 1 220 ? -19.929 2.474 15.382 1.00 98.81 220 VAL A CA 1
ATOM 1694 C C . VAL A 1 220 ? -20.399 1.119 14.860 1.00 98.81 220 VAL A C 1
ATOM 1696 O O . VAL A 1 220 ? -21.329 1.044 14.061 1.00 98.81 220 VAL A O 1
ATOM 1699 N N . ALA A 1 221 ? -19.832 0.039 15.404 1.00 98.75 221 ALA A N 1
ATOM 1700 C CA . ALA A 1 221 ? -20.062 -1.317 14.916 1.00 98.75 221 ALA A CA 1
ATOM 1701 C C . ALA A 1 221 ? -21.527 -1.779 15.001 1.00 98.75 221 ALA A C 1
ATOM 1703 O O . ALA A 1 221 ? -21.997 -2.494 14.123 1.00 98.75 221 ALA A O 1
ATOM 1704 N N . LYS A 1 222 ? -22.272 -1.369 16.041 1.00 98.50 222 LYS A N 1
ATOM 1705 C CA . LYS A 1 222 ? -23.658 -1.830 16.287 1.00 98.50 222 LYS A CA 1
ATOM 1706 C C . LYS A 1 222 ? -24.651 -1.508 15.158 1.00 98.50 222 LYS A C 1
ATOM 1708 O O . LYS A 1 222 ? -25.779 -1.997 15.200 1.00 98.50 222 LYS A O 1
ATOM 1713 N N . GLY A 1 223 ? -24.283 -0.618 14.231 1.00 98.31 223 GLY A N 1
ATOM 1714 C CA . GLY A 1 223 ? -25.101 -0.269 13.074 1.00 98.31 223 GLY A CA 1
ATOM 1715 C C . GLY A 1 223 ? -25.158 -1.376 12.023 1.00 98.31 223 GLY A C 1
ATOM 1716 O O . GLY A 1 223 ? -26.195 -1.513 11.374 1.00 98.31 223 GLY A O 1
ATOM 1717 N N . SER A 1 224 ? -24.102 -2.182 11.896 1.00 98.69 224 SER A N 1
ATOM 1718 C CA . SER A 1 224 ? -24.062 -3.333 10.992 1.00 98.69 224 SER A CA 1
ATOM 1719 C C . SER A 1 224 ? -24.461 -4.632 11.702 1.00 98.69 224 SER A C 1
ATOM 1721 O O . SER A 1 224 ? -24.407 -4.741 12.928 1.00 98.69 224 SER A O 1
ATOM 1723 N N . GLU A 1 225 ? -24.876 -5.621 10.911 1.00 98.69 225 GLU A N 1
ATOM 1724 C CA . GLU A 1 225 ? -25.014 -7.011 11.357 1.00 98.69 225 GLU A CA 1
ATOM 1725 C C . GLU A 1 225 ? -23.678 -7.775 11.246 1.00 98.69 225 GLU A C 1
ATOM 1727 O O . GLU A 1 225 ? -23.540 -8.834 11.857 1.00 98.69 225 GLU A O 1
ATOM 1732 N N . GLU A 1 226 ? -22.684 -7.236 10.525 1.00 98.75 226 GLU A N 1
ATOM 1733 C CA . GLU A 1 226 ? -21.341 -7.817 10.444 1.00 98.75 226 GLU A CA 1
ATOM 1734 C C . GLU A 1 226 ? -20.611 -7.678 11.800 1.00 98.75 226 GLU A C 1
ATOM 1736 O O . GLU A 1 226 ? -20.499 -6.566 12.337 1.00 98.75 226 GLU A O 1
ATOM 1741 N N . PRO A 1 227 ? -20.110 -8.777 12.398 1.00 98.69 227 PRO A N 1
ATOM 1742 C CA . PRO A 1 227 ? -19.474 -8.727 13.710 1.00 98.69 227 PRO A CA 1
ATOM 1743 C C . PRO A 1 227 ? -18.189 -7.880 13.733 1.00 98.69 227 PRO A C 1
ATOM 1745 O O . PRO A 1 227 ? -17.313 -8.066 12.885 1.00 98.69 227 PRO A O 1
ATOM 1748 N N . PRO A 1 228 ? -18.000 -7.004 14.740 1.00 98.88 228 PRO A N 1
ATOM 1749 C CA . PRO A 1 228 ? -16.731 -6.316 14.918 1.00 98.88 228 PRO A CA 1
ATOM 1750 C C . PRO A 1 228 ? -15.674 -7.248 15.507 1.00 98.88 228 PRO A C 1
ATOM 1752 O O . PRO A 1 228 ? -15.969 -8.099 16.355 1.00 98.88 228 PRO A O 1
ATOM 1755 N N . VAL A 1 229 ? -14.421 -6.997 15.138 1.00 98.94 229 VAL A N 1
ATOM 1756 C CA . VAL A 1 229 ? -13.251 -7.598 15.782 1.00 98.94 229 VAL A CA 1
ATOM 1757 C C . VAL A 1 229 ? -12.237 -6.516 16.127 1.00 98.94 229 VAL A C 1
ATOM 1759 O O . VAL A 1 229 ? -12.148 -5.484 15.465 1.00 98.94 229 VAL A O 1
ATOM 1762 N N . PHE A 1 230 ? -11.455 -6.740 17.175 1.00 98.94 230 PHE A N 1
ATOM 1763 C CA . PHE A 1 230 ? -10.284 -5.922 17.463 1.00 98.94 230 PHE A CA 1
ATOM 1764 C C . PHE A 1 230 ? -9.049 -6.779 17.214 1.00 98.94 230 PHE A C 1
ATOM 1766 O O . PHE A 1 230 ? -8.781 -7.728 17.950 1.00 98.94 230 PHE A O 1
ATOM 1773 N N . LEU A 1 231 ? -8.325 -6.486 16.137 1.00 98.94 231 LEU A N 1
ATOM 1774 C CA . LEU A 1 231 ? -7.114 -7.216 15.794 1.00 98.94 231 LEU A CA 1
ATOM 1775 C C . LEU A 1 231 ? -5.939 -6.653 16.593 1.00 98.94 231 LEU A C 1
ATOM 1777 O O . LEU A 1 231 ? -5.632 -5.464 16.516 1.00 98.94 231 LEU A O 1
ATOM 1781 N N . GLU A 1 232 ? -5.274 -7.529 17.332 1.00 98.88 232 GLU A N 1
ATOM 1782 C CA . GLU A 1 232 ? -4.070 -7.237 18.100 1.00 98.88 232 GLU A CA 1
ATOM 1783 C C . GLU A 1 232 ? -2.968 -8.202 17.651 1.00 98.88 232 GLU A C 1
ATOM 1785 O O . GLU A 1 232 ? -3.088 -9.416 17.811 1.00 98.88 232 GLU A O 1
ATOM 1790 N N . ILE A 1 233 ? -1.896 -7.667 17.070 1.00 98.56 233 ILE A N 1
ATOM 1791 C CA . ILE A 1 233 ? -0.749 -8.443 16.590 1.00 98.56 233 ILE A CA 1
ATOM 1792 C C . ILE A 1 233 ? 0.517 -8.039 17.330 1.00 98.56 233 ILE A C 1
ATOM 1794 O O . ILE A 1 233 ? 0.739 -6.862 17.602 1.00 98.56 233 ILE A O 1
ATOM 1798 N N . HIS A 1 234 ? 1.360 -9.017 17.634 1.00 98.75 234 HIS A N 1
ATOM 1799 C CA . HIS A 1 234 ? 2.639 -8.836 18.307 1.00 98.75 234 HIS A CA 1
ATOM 1800 C C . HIS A 1 234 ? 3.733 -9.422 17.430 1.00 98.75 234 HIS A C 1
ATOM 1802 O O . HIS A 1 234 ? 3.658 -10.586 17.047 1.00 98.75 234 HIS A O 1
ATOM 1808 N N . TYR A 1 235 ? 4.767 -8.639 17.157 1.00 98.56 235 TYR A N 1
ATOM 1809 C CA . TYR A 1 235 ? 6.025 -9.099 16.591 1.00 98.56 235 TYR A CA 1
ATOM 1810 C C . TYR A 1 235 ? 7.132 -8.902 17.627 1.00 98.56 235 TYR A C 1
ATOM 1812 O O . TYR A 1 235 ? 7.412 -7.778 18.043 1.00 98.56 235 TYR A O 1
ATOM 1820 N N . LYS A 1 236 ? 7.745 -10.006 18.056 1.00 98.19 236 LYS A N 1
ATOM 1821 C CA . LYS A 1 236 ? 8.739 -10.059 19.137 1.00 98.19 236 LYS A CA 1
ATOM 1822 C C . LYS A 1 236 ? 10.144 -10.205 18.556 1.00 98.19 236 LYS A C 1
ATOM 1824 O O . LYS A 1 236 ? 10.810 -11.222 18.750 1.00 98.19 236 LYS A O 1
ATOM 1829 N N . GLY A 1 237 ? 10.546 -9.228 17.747 1.00 97.19 237 GLY A N 1
ATOM 1830 C CA . GLY A 1 237 ? 11.827 -9.245 17.044 1.00 97.19 237 GLY A CA 1
ATOM 1831 C C . GLY A 1 237 ? 13.023 -8.926 17.938 1.00 97.19 237 GLY A C 1
ATOM 1832 O O . GLY A 1 237 ? 14.129 -9.386 17.649 1.00 97.19 237 GLY A O 1
ATOM 1833 N N . SER A 1 238 ? 12.817 -8.177 19.029 1.00 97.38 238 SER A N 1
ATOM 1834 C CA . SER A 1 238 ? 13.910 -7.772 19.914 1.00 97.38 238 SER A CA 1
ATOM 1835 C C . SER A 1 238 ? 14.551 -8.979 20.608 1.00 97.38 238 SER A C 1
ATOM 1837 O O . SER A 1 238 ? 13.837 -9.877 21.062 1.00 97.38 238 SER A O 1
ATOM 1839 N N . PRO A 1 239 ? 15.889 -9.001 20.759 1.00 95.00 239 PRO A N 1
ATOM 1840 C CA . PRO A 1 239 ? 16.561 -9.956 21.636 1.00 95.00 239 PRO A CA 1
ATOM 1841 C C . PRO A 1 239 ? 16.092 -9.870 23.098 1.00 95.00 239 PRO A C 1
ATOM 1843 O O . PRO A 1 239 ? 16.162 -10.867 23.815 1.00 95.00 239 PRO A O 1
ATOM 1846 N N . ASP A 1 240 ? 15.617 -8.699 23.539 1.00 96.38 240 ASP A N 1
ATOM 1847 C CA . ASP A 1 240 ? 15.039 -8.488 24.865 1.00 96.38 240 ASP A CA 1
ATOM 1848 C C . ASP A 1 240 ? 13.505 -8.451 24.782 1.00 96.38 240 ASP A C 1
ATOM 1850 O O . ASP A 1 240 ? 12.890 -7.491 24.311 1.00 96.38 240 ASP A O 1
ATOM 1854 N N . ALA A 1 241 ? 12.863 -9.502 25.296 1.00 94.44 241 ALA A N 1
ATOM 1855 C CA . ALA A 1 241 ? 11.406 -9.619 25.316 1.00 94.44 241 ALA A CA 1
ATOM 1856 C C . ALA A 1 241 ? 10.714 -8.540 26.172 1.00 94.44 241 ALA A C 1
ATOM 1858 O O . ALA A 1 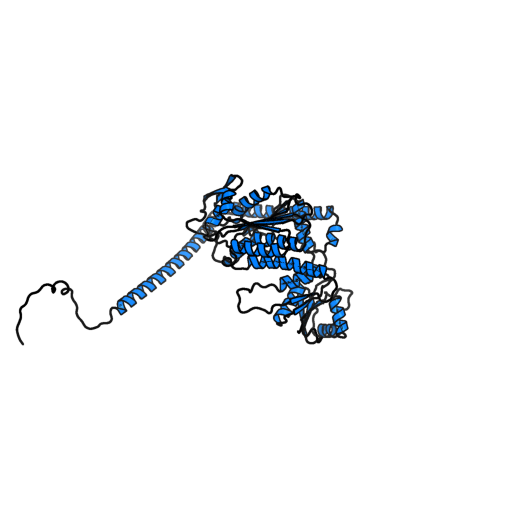241 ? 9.514 -8.323 26.012 1.00 94.44 241 ALA A O 1
ATOM 1859 N N . SER A 1 242 ? 11.442 -7.879 27.080 1.00 94.69 242 SER A N 1
ATOM 1860 C CA . SER A 1 242 ? 10.922 -6.799 27.925 1.00 94.69 242 SER A CA 1
ATOM 1861 C C . SER A 1 242 ? 11.078 -5.409 27.306 1.00 94.69 242 SER A C 1
ATOM 1863 O O . SER A 1 242 ? 10.546 -4.435 27.845 1.00 94.69 242 SER A O 1
ATOM 1865 N N . GLU A 1 243 ? 11.773 -5.303 26.168 1.00 96.81 243 GLU A N 1
ATOM 1866 C CA . GLU A 1 243 ? 11.978 -4.030 25.497 1.00 96.81 243 GLU A CA 1
ATOM 1867 C C . GLU A 1 243 ? 10.629 -3.416 25.077 1.00 96.81 243 GLU A C 1
ATOM 1869 O O . GLU A 1 243 ? 9.857 -4.067 24.359 1.00 96.81 243 GLU A O 1
ATOM 1874 N N . PRO A 1 244 ? 10.344 -2.157 25.471 1.00 97.94 244 PRO A N 1
ATOM 1875 C CA . PRO A 1 244 ? 9.089 -1.507 25.127 1.00 97.94 244 PRO A CA 1
ATOM 1876 C C . PRO A 1 244 ? 8.854 -1.458 23.608 1.00 97.94 244 PRO A C 1
ATOM 1878 O O . PRO A 1 244 ? 9.765 -1.076 22.861 1.00 97.94 244 PRO A O 1
ATOM 1881 N N . PRO A 1 245 ? 7.651 -1.817 23.125 1.00 98.50 245 PRO A N 1
ATOM 1882 C CA . PRO A 1 245 ? 7.389 -1.926 21.698 1.00 98.50 245 PRO A CA 1
ATOM 1883 C C . PRO A 1 245 ? 7.172 -0.563 21.033 1.00 98.50 245 PRO A C 1
ATOM 1885 O O . PRO A 1 245 ? 6.878 0.448 21.680 1.00 98.50 245 PRO A O 1
ATOM 1888 N N . LEU A 1 246 ? 7.246 -0.548 19.704 1.00 98.56 246 LEU A N 1
ATOM 1889 C CA . LEU A 1 246 ? 6.575 0.461 18.888 1.00 98.56 246 LEU A CA 1
ATOM 1890 C C . LEU A 1 246 ? 5.123 0.009 18.691 1.00 98.56 246 LEU A C 1
ATOM 1892 O O . LEU A 1 246 ? 4.893 -1.147 18.342 1.00 98.56 246 LEU A O 1
ATOM 1896 N N . VAL A 1 247 ? 4.143 0.890 18.899 1.00 98.81 247 VAL A N 1
ATOM 1897 C CA . VAL A 1 247 ? 2.726 0.554 18.686 1.00 98.81 247 VAL A CA 1
ATOM 1898 C C . VAL A 1 247 ? 2.204 1.257 17.443 1.00 98.81 247 VAL A C 1
ATOM 1900 O O . VAL A 1 247 ? 2.295 2.478 17.317 1.00 98.81 247 VAL A O 1
ATOM 1903 N N . PHE A 1 248 ? 1.646 0.483 16.518 1.00 98.81 248 PHE A N 1
ATOM 1904 C CA . PHE A 1 248 ? 1.004 0.980 15.311 1.00 98.81 248 PHE A CA 1
ATOM 1905 C C . PHE A 1 248 ? -0.508 0.774 15.422 1.00 98.81 248 PHE A C 1
ATOM 1907 O O . PHE A 1 248 ? -0.958 -0.302 15.808 1.00 98.81 248 PHE A O 1
ATOM 1914 N N . VAL A 1 249 ? -1.301 1.790 15.078 1.00 98.88 249 VAL A N 1
ATOM 1915 C CA . VAL A 1 249 ? -2.768 1.747 15.175 1.00 98.88 249 VAL A CA 1
ATOM 1916 C C . VAL A 1 249 ? -3.407 2.079 13.827 1.00 98.88 249 VAL A C 1
ATOM 1918 O O . VAL A 1 249 ? -3.152 3.134 13.257 1.00 98.88 249 VAL A O 1
ATOM 1921 N N . GLY A 1 250 ? -4.261 1.208 13.303 1.00 98.75 250 GLY A N 1
ATOM 1922 C CA . GLY A 1 250 ? -4.896 1.408 11.999 1.00 98.75 250 GLY A CA 1
ATOM 1923 C C . GLY A 1 250 ? -6.408 1.556 12.084 1.00 98.75 250 GLY A C 1
ATOM 1924 O O . GLY A 1 250 ? -7.068 0.707 12.676 1.00 98.75 250 GLY A O 1
ATOM 1925 N N . LYS A 1 251 ? -6.981 2.593 11.454 1.00 98.81 251 LYS A N 1
ATOM 1926 C CA . LYS A 1 251 ? -8.439 2.657 11.219 1.00 98.81 251 LYS A CA 1
ATOM 1927 C C . LYS A 1 251 ? -8.847 1.484 10.316 1.00 98.81 251 LYS A C 1
ATOM 1929 O O . LYS A 1 251 ? -8.294 1.346 9.225 1.00 98.81 251 LYS A O 1
ATOM 1934 N N . GLY A 1 252 ? -9.796 0.668 10.777 1.00 98.75 252 GLY A N 1
ATOM 1935 C CA . GLY A 1 252 ? -10.245 -0.556 10.113 1.00 98.75 252 GLY A CA 1
ATOM 1936 C C . GLY A 1 252 ? -11.730 -0.561 9.738 1.00 98.75 252 GLY A C 1
ATOM 1937 O O . GLY A 1 252 ? -12.427 -1.524 10.043 1.00 98.75 252 GLY A O 1
ATOM 1938 N N . ILE A 1 253 ? -12.251 0.492 9.104 1.00 98.94 253 ILE A N 1
ATOM 1939 C CA . ILE A 1 253 ? -13.638 0.460 8.619 1.00 98.94 253 ILE A CA 1
ATOM 1940 C C . ILE A 1 253 ? -13.686 -0.288 7.284 1.00 98.94 253 ILE A C 1
ATOM 1942 O O . ILE A 1 253 ? -13.252 0.214 6.257 1.00 98.94 253 ILE A O 1
ATOM 1946 N N . THR A 1 254 ? -14.182 -1.519 7.303 1.00 98.88 254 THR A N 1
ATOM 1947 C CA . THR A 1 254 ? -14.221 -2.393 6.112 1.00 98.88 254 THR A CA 1
ATOM 1948 C C . THR A 1 254 ? -15.209 -1.918 5.047 1.00 98.88 254 THR A C 1
ATOM 1950 O O . THR A 1 254 ? -14.976 -2.118 3.858 1.00 98.88 254 THR A O 1
ATOM 1953 N N . PHE A 1 255 ? -16.258 -1.204 5.458 1.00 98.88 255 PHE A N 1
ATOM 1954 C CA . PHE A 1 255 ? -17.083 -0.397 4.570 1.00 98.88 255 PHE A CA 1
ATOM 1955 C C . PHE A 1 255 ? -17.681 0.790 5.319 1.00 98.88 255 PHE A C 1
ATOM 1957 O O . PHE A 1 255 ? -18.232 0.623 6.413 1.00 98.88 255 PHE A O 1
ATOM 1964 N N . ASP A 1 256 ? -17.597 1.976 4.717 1.00 98.75 256 ASP A N 1
ATOM 1965 C CA . ASP A 1 256 ? -18.139 3.209 5.282 1.00 98.75 256 ASP A CA 1
ATOM 1966 C C . ASP A 1 256 ? -19.251 3.803 4.414 1.00 98.75 256 ASP A C 1
ATOM 1968 O O . ASP A 1 256 ? -19.013 4.481 3.414 1.00 98.75 256 ASP A O 1
ATOM 1972 N N . SER A 1 257 ? -20.497 3.578 4.821 1.00 98.44 257 SER A N 1
ATOM 1973 C CA . SER A 1 257 ? -21.652 4.248 4.210 1.00 98.44 257 SER A CA 1
ATOM 1974 C C . SER A 1 257 ? -21.919 5.642 4.797 1.00 98.44 257 SER A C 1
ATOM 1976 O O . SER A 1 257 ? -22.792 6.356 4.301 1.00 98.44 257 SER A O 1
ATOM 1978 N N . GLY A 1 258 ? -21.211 6.006 5.871 1.00 97.50 258 GLY A N 1
ATOM 1979 C CA . GLY A 1 258 ? -21.458 7.158 6.739 1.00 97.50 258 GLY A CA 1
ATOM 1980 C C . GLY A 1 258 ? -22.498 6.941 7.836 1.00 97.50 258 GLY A C 1
ATOM 1981 O O . GLY A 1 258 ? -22.700 7.809 8.688 1.00 97.50 258 GLY A O 1
ATOM 1982 N N . GLY A 1 259 ? -23.170 5.788 7.866 1.00 98.31 259 GLY A N 1
ATOM 1983 C CA . GLY A 1 259 ? -24.209 5.500 8.854 1.00 98.31 259 GLY A CA 1
ATOM 1984 C C . GLY A 1 259 ? -25.482 6.319 8.607 1.00 98.31 259 GLY A C 1
ATOM 1985 O O . GLY A 1 259 ? -25.953 6.428 7.476 1.00 98.31 259 GLY A O 1
ATOM 1986 N N . ILE A 1 260 ? -26.076 6.886 9.664 1.00 97.62 260 ILE A N 1
ATOM 1987 C CA . ILE A 1 260 ? -27.280 7.735 9.550 1.00 97.62 260 ILE A CA 1
ATOM 1988 C C . ILE A 1 260 ? -26.974 9.057 8.828 1.00 97.62 260 ILE A C 1
ATOM 1990 O O . ILE A 1 260 ? -27.787 9.529 8.032 1.00 97.62 260 ILE A O 1
ATOM 1994 N N . SER A 1 261 ? -25.792 9.628 9.053 1.00 94.69 261 SER A N 1
ATOM 1995 C CA . SER A 1 261 ? -25.204 10.715 8.263 1.00 94.69 261 SER A CA 1
ATOM 1996 C C . SER A 1 261 ? -24.675 10.183 6.922 1.00 94.69 261 SER A C 1
ATOM 1998 O O . SER A 1 261 ? -23.491 10.274 6.624 1.00 94.69 261 SER A O 1
ATOM 2000 N N . ILE A 1 262 ? -25.568 9.585 6.133 1.00 97.56 262 ILE A N 1
ATOM 2001 C CA . ILE A 1 262 ? -25.234 8.792 4.947 1.00 97.56 262 ILE A CA 1
ATOM 2002 C C . ILE A 1 262 ? -24.455 9.590 3.889 1.00 97.56 262 ILE A C 1
ATOM 2004 O O . ILE A 1 262 ? -24.814 10.723 3.546 1.00 97.56 262 ILE A O 1
ATOM 2008 N N . LYS A 1 263 ? -23.413 8.973 3.322 1.00 94.88 263 LYS A N 1
ATOM 2009 C CA . LYS A 1 263 ? -22.647 9.540 2.206 1.00 94.88 263 LYS A CA 1
ATOM 2010 C C . LYS A 1 263 ? -23.489 9.615 0.929 1.00 94.88 263 LYS A C 1
ATOM 2012 O O . LYS A 1 263 ? -24.465 8.887 0.728 1.00 94.88 263 LYS A O 1
ATOM 2017 N N . ALA A 1 264 ? -23.069 10.477 0.005 1.00 94.88 264 ALA A N 1
ATOM 2018 C CA . ALA A 1 264 ? -23.626 10.501 -1.342 1.00 94.88 264 ALA A CA 1
ATOM 2019 C C . ALA A 1 264 ? -23.284 9.209 -2.108 1.00 94.88 264 ALA A C 1
ATOM 2021 O O . ALA A 1 264 ? -22.230 8.617 -1.914 1.00 94.88 264 ALA A O 1
ATOM 2022 N N . ALA A 1 265 ? -24.158 8.800 -3.031 1.00 92.94 265 ALA A N 1
ATOM 2023 C CA . ALA A 1 265 ? -23.986 7.558 -3.791 1.00 92.94 265 ALA A CA 1
ATOM 2024 C C . ALA A 1 265 ? -22.755 7.548 -4.721 1.00 92.94 265 ALA A C 1
ATOM 2026 O O . ALA A 1 265 ? -22.233 6.483 -5.038 1.00 92.94 265 ALA A O 1
ATOM 2027 N N . ALA A 1 266 ? -22.319 8.716 -5.203 1.00 93.69 266 ALA A N 1
ATOM 2028 C CA . ALA A 1 266 ? -21.205 8.811 -6.140 1.00 93.69 266 ALA A CA 1
ATOM 2029 C C . ALA A 1 266 ? -19.900 8.328 -5.486 1.00 93.69 266 ALA A C 1
ATOM 2031 O O . ALA A 1 266 ? -19.517 8.841 -4.439 1.00 93.69 266 ALA A O 1
ATOM 2032 N N . ASN A 1 267 ? -19.227 7.365 -6.124 1.00 92.62 267 ASN A N 1
ATOM 2033 C CA . ASN A 1 267 ? -17.953 6.777 -5.687 1.00 92.62 267 ASN A CA 1
ATOM 2034 C C . ASN A 1 267 ? -17.966 6.167 -4.270 1.00 92.62 267 ASN A C 1
ATOM 2036 O O . ASN A 1 267 ? -16.908 5.956 -3.680 1.00 92.62 267 ASN A O 1
ATOM 2040 N N . MET A 1 268 ? -19.147 5.864 -3.714 1.00 97.56 268 MET A N 1
ATOM 2041 C CA . MET A 1 268 ? -19.262 5.218 -2.400 1.00 97.56 268 MET A CA 1
ATOM 2042 C C . MET A 1 268 ? -18.603 3.830 -2.393 1.00 97.56 268 MET A C 1
ATOM 2044 O O . MET A 1 268 ? -18.176 3.357 -1.347 1.00 97.56 268 MET A O 1
ATOM 2048 N N . ASP A 1 269 ? -18.456 3.188 -3.557 1.00 97.75 269 ASP A N 1
ATOM 2049 C CA . ASP A 1 269 ? -17.748 1.915 -3.679 1.00 97.75 269 ASP A CA 1
ATOM 2050 C C . ASP A 1 269 ? -16.292 1.999 -3.191 1.00 97.75 269 ASP A C 1
ATOM 2052 O O . ASP A 1 269 ? -15.780 1.011 -2.662 1.00 97.75 269 ASP A O 1
ATOM 2056 N N . LEU A 1 270 ? -15.637 3.164 -3.303 1.00 97.50 270 LEU A N 1
ATOM 2057 C CA . LEU A 1 270 ? -14.267 3.385 -2.823 1.00 97.50 270 LEU A CA 1
ATOM 2058 C C . LEU A 1 270 ? -14.151 3.260 -1.298 1.00 97.50 270 LEU A C 1
ATOM 2060 O O . LEU A 1 270 ? -13.060 3.024 -0.786 1.00 97.50 270 LEU A O 1
ATOM 2064 N N . MET A 1 271 ? -15.264 3.358 -0.567 1.00 98.31 271 MET A N 1
ATOM 2065 C CA . MET A 1 271 ? -15.293 3.217 0.891 1.00 98.31 271 MET A CA 1
ATOM 2066 C C . MET A 1 271 ? -15.034 1.781 1.366 1.00 98.31 271 MET A C 1
ATOM 2068 O O . MET A 1 271 ? -14.860 1.569 2.562 1.00 98.31 271 MET A O 1
ATOM 2072 N N . ARG A 1 272 ? -14.904 0.806 0.449 1.00 98.62 272 ARG A N 1
ATOM 2073 C CA . ARG A 1 272 ? -14.288 -0.502 0.754 1.00 98.62 272 ARG A CA 1
ATOM 2074 C C . ARG A 1 272 ? -12.835 -0.377 1.235 1.00 98.62 272 ARG A C 1
ATOM 2076 O O . ARG A 1 272 ? -12.351 -1.227 1.968 1.00 98.62 272 ARG A O 1
ATOM 2083 N N . ALA A 1 273 ? -12.150 0.701 0.847 1.00 98.50 273 ALA A N 1
ATOM 2084 C CA . ALA A 1 273 ? -10.771 0.979 1.232 1.00 98.50 273 ALA A CA 1
ATOM 2085 C C . ALA A 1 273 ? -10.657 1.823 2.517 1.00 98.50 273 ALA A C 1
ATOM 2087 O O . ALA A 1 273 ? -9.556 2.257 2.864 1.00 98.50 273 ALA A O 1
ATOM 2088 N N . ASP A 1 274 ? -11.755 2.049 3.253 1.00 98.62 274 ASP A N 1
ATOM 2089 C CA . ASP A 1 274 ? -11.752 2.850 4.490 1.00 98.62 274 ASP A CA 1
ATOM 2090 C C . ASP A 1 274 ? -11.110 2.134 5.710 1.00 98.62 274 ASP A C 1
ATOM 2092 O O . ASP A 1 274 ? -11.045 2.620 6.845 1.00 98.62 274 ASP A O 1
ATOM 2096 N N . MET A 1 275 ? -10.551 0.959 5.430 1.00 98.69 275 MET A N 1
ATOM 2097 C CA . MET A 1 275 ? -9.682 0.150 6.274 1.00 98.69 275 MET A CA 1
ATOM 2098 C C . MET A 1 275 ? -8.201 0.283 5.869 1.00 98.69 275 MET A C 1
ATOM 2100 O O . MET A 1 275 ? -7.348 -0.456 6.366 1.00 98.69 275 MET A O 1
ATOM 2104 N N . GLY A 1 276 ? -7.856 1.235 4.990 1.00 98.56 276 GLY A N 1
ATOM 2105 C CA . GLY A 1 276 ? -6.489 1.440 4.497 1.00 98.56 276 GLY A CA 1
ATOM 2106 C C . GLY A 1 276 ? -5.476 1.776 5.596 1.00 98.56 276 GLY A C 1
ATOM 2107 O O . GLY A 1 276 ? -4.300 1.417 5.498 1.00 98.56 276 GLY A O 1
ATOM 2108 N N . GLY A 1 277 ? -5.930 2.385 6.696 1.00 98.50 277 GLY A N 1
ATOM 2109 C CA . GLY A 1 277 ? -5.105 2.590 7.886 1.00 98.50 277 GLY A CA 1
ATOM 2110 C C . GLY A 1 277 ? -4.652 1.271 8.518 1.00 98.50 277 GLY A C 1
ATOM 2111 O O . GLY A 1 277 ? -3.469 1.092 8.794 1.00 98.50 277 GLY A O 1
ATOM 2112 N N . ALA A 1 278 ? -5.575 0.323 8.696 1.00 98.88 278 ALA A N 1
ATOM 2113 C CA . ALA A 1 278 ? -5.264 -1.027 9.162 1.00 98.88 278 ALA A CA 1
ATOM 2114 C C . ALA A 1 278 ? -4.428 -1.808 8.137 1.00 98.88 278 ALA A C 1
ATOM 2116 O O . ALA A 1 278 ? -3.431 -2.429 8.500 1.00 98.88 278 ALA A O 1
ATOM 2117 N N . ALA A 1 279 ? -4.777 -1.735 6.850 1.00 98.81 279 ALA A N 1
ATOM 2118 C CA . ALA A 1 279 ? -4.066 -2.443 5.784 1.00 98.81 279 ALA A CA 1
ATOM 2119 C C . ALA A 1 279 ? -2.572 -2.090 5.738 1.00 98.81 279 ALA A C 1
ATOM 2121 O O . ALA A 1 279 ? -1.718 -2.977 5.658 1.00 98.81 279 ALA A O 1
ATOM 2122 N N . THR A 1 280 ? -2.255 -0.796 5.811 1.00 98.38 280 THR A N 1
ATOM 2123 C CA . THR A 1 280 ? -0.883 -0.282 5.707 1.00 98.38 280 THR A CA 1
ATOM 2124 C C . THR A 1 280 ? -0.039 -0.649 6.924 1.00 98.38 280 THR A C 1
ATOM 2126 O O . THR A 1 280 ? 1.038 -1.221 6.756 1.00 98.38 280 THR A O 1
ATOM 2129 N N . ILE A 1 281 ? -0.530 -0.410 8.146 1.00 98.69 281 ILE A N 1
ATOM 2130 C CA . ILE A 1 281 ? 0.230 -0.729 9.366 1.00 98.69 281 ILE A CA 1
ATOM 2131 C C . ILE A 1 281 ? 0.422 -2.234 9.562 1.00 98.69 281 ILE A C 1
ATOM 2133 O O . ILE A 1 281 ? 1.520 -2.663 9.912 1.00 98.69 281 ILE A O 1
ATOM 2137 N N . CYS A 1 282 ? -0.594 -3.056 9.277 1.00 98.75 282 CYS A N 1
ATOM 2138 C CA . CYS A 1 282 ? -0.465 -4.509 9.373 1.00 98.75 282 CYS A CA 1
ATOM 2139 C C . CYS A 1 282 ? 0.533 -5.042 8.337 1.00 98.75 282 CYS A C 1
ATOM 2141 O O . CYS A 1 282 ? 1.394 -5.852 8.676 1.00 98.75 282 CYS A O 1
ATOM 2143 N N . SER A 1 283 ? 0.486 -4.546 7.097 1.00 98.56 283 SER A N 1
ATOM 2144 C CA . SER A 1 283 ? 1.427 -4.964 6.047 1.00 98.56 283 SER A CA 1
ATOM 2145 C C . SER A 1 283 ? 2.864 -4.509 6.325 1.00 98.56 283 SER A C 1
ATOM 2147 O O . SER A 1 283 ? 3.812 -5.235 6.012 1.00 98.56 283 SER A O 1
ATOM 2149 N N . ALA A 1 284 ? 3.046 -3.346 6.960 1.00 98.06 284 ALA A N 1
ATOM 2150 C CA . ALA A 1 284 ? 4.352 -2.887 7.429 1.00 98.06 284 ALA A CA 1
ATOM 2151 C C . ALA A 1 284 ? 4.926 -3.825 8.503 1.00 98.06 284 ALA A C 1
ATOM 2153 O O . ALA A 1 284 ? 6.098 -4.186 8.427 1.00 98.06 284 ALA A O 1
ATOM 2154 N N . ILE A 1 285 ? 4.101 -4.288 9.449 1.00 98.44 285 ILE A N 1
ATOM 2155 C CA . ILE A 1 285 ? 4.517 -5.247 10.486 1.00 98.44 285 ILE A CA 1
ATOM 2156 C C . ILE A 1 285 ? 4.862 -6.609 9.874 1.00 98.44 285 ILE A C 1
ATOM 2158 O O . ILE A 1 285 ? 5.895 -7.180 10.213 1.00 98.44 285 ILE A O 1
ATOM 2162 N N . VAL A 1 286 ? 4.059 -7.106 8.926 1.00 98.44 286 VAL A N 1
ATOM 2163 C CA . VAL A 1 286 ? 4.380 -8.330 8.166 1.00 98.44 286 VAL A CA 1
ATOM 2164 C C . VAL A 1 286 ? 5.735 -8.194 7.466 1.00 98.44 286 VAL A C 1
ATOM 2166 O O . VAL A 1 286 ? 6.554 -9.108 7.513 1.00 98.44 286 VAL A O 1
ATOM 2169 N N . SER A 1 287 ? 5.999 -7.045 6.843 1.00 96.38 287 SER A N 1
ATOM 2170 C CA . SER A 1 287 ? 7.264 -6.784 6.145 1.00 96.38 287 SER A CA 1
ATOM 2171 C C . SER A 1 287 ? 8.445 -6.683 7.115 1.00 96.38 287 SER A C 1
ATOM 2173 O O . SER A 1 287 ? 9.493 -7.272 6.863 1.00 96.38 287 SER A O 1
ATOM 2175 N N . ALA A 1 288 ? 8.268 -6.010 8.255 1.00 96.31 288 ALA A N 1
ATOM 2176 C CA . ALA A 1 288 ? 9.263 -5.941 9.323 1.00 96.31 288 ALA A CA 1
ATOM 2177 C C . ALA A 1 288 ? 9.598 -7.329 9.893 1.00 96.31 288 ALA A C 1
ATOM 2179 O O . ALA A 1 288 ? 10.766 -7.621 10.139 1.00 96.31 288 ALA A O 1
ATOM 2180 N N . ALA A 1 289 ? 8.593 -8.198 10.035 1.00 97.44 289 ALA A N 1
ATOM 2181 C CA . ALA A 1 289 ? 8.783 -9.577 10.468 1.00 97.44 289 ALA A CA 1
ATOM 2182 C C . ALA A 1 289 ? 9.569 -10.405 9.439 1.00 97.44 289 ALA A C 1
ATOM 2184 O O . ALA A 1 289 ? 10.473 -11.132 9.832 1.00 97.44 289 ALA A O 1
ATOM 2185 N N . LYS A 1 290 ? 9.295 -10.250 8.133 1.00 95.44 290 LYS A N 1
ATOM 2186 C CA . LYS A 1 290 ? 10.071 -10.908 7.059 1.00 95.44 290 LYS A CA 1
ATOM 2187 C C . LYS A 1 290 ? 11.525 -10.439 6.982 1.00 95.44 290 LYS A C 1
ATOM 2189 O O . LYS A 1 290 ? 12.376 -11.176 6.500 1.00 95.44 290 LYS A O 1
ATOM 2194 N N . LEU A 1 291 ? 11.792 -9.203 7.402 1.00 93.56 291 LEU A N 1
ATOM 2195 C CA . LEU A 1 291 ? 13.142 -8.644 7.504 1.00 93.56 291 LEU A CA 1
ATOM 2196 C C . LEU A 1 291 ? 13.855 -9.048 8.802 1.00 93.56 291 LEU A C 1
ATOM 2198 O O . LEU A 1 291 ? 14.996 -8.640 9.001 1.00 93.56 291 LEU A O 1
ATOM 2202 N N . ASP A 1 292 ? 13.182 -9.791 9.687 1.00 95.44 292 ASP A N 1
ATOM 2203 C CA . ASP A 1 292 ? 13.671 -10.163 11.013 1.00 95.44 292 ASP A CA 1
ATOM 2204 C C . ASP A 1 292 ? 14.254 -8.970 11.799 1.00 95.44 292 ASP A C 1
ATOM 2206 O O . ASP A 1 292 ? 15.297 -9.073 12.453 1.00 95.44 292 ASP A O 1
ATOM 2210 N N . LEU A 1 293 ? 13.586 -7.808 11.729 1.00 94.69 293 LEU A N 1
ATOM 2211 C CA . LEU A 1 293 ? 14.071 -6.602 12.398 1.00 94.69 293 LEU A CA 1
ATOM 2212 C C . LEU A 1 293 ? 14.156 -6.812 13.922 1.00 94.69 293 LEU A C 1
ATOM 2214 O O . LEU A 1 293 ? 13.187 -7.264 14.532 1.00 94.69 293 LEU A O 1
ATOM 2218 N N . PRO A 1 294 ? 15.266 -6.425 14.579 1.00 96.94 294 PRO A N 1
ATOM 2219 C CA . PRO A 1 294 ? 15.504 -6.718 15.991 1.00 96.94 294 PRO A CA 1
ATOM 2220 C C . PRO A 1 294 ? 14.764 -5.743 16.927 1.00 96.94 294 PRO A C 1
ATOM 2222 O O . PRO A 1 294 ? 15.375 -5.109 17.782 1.00 96.94 294 PRO A O 1
ATOM 2225 N N . ILE A 1 295 ? 13.451 -5.583 16.743 1.00 97.00 295 ILE A N 1
ATOM 2226 C CA . ILE A 1 295 ? 12.590 -4.669 17.504 1.00 97.00 295 ILE A CA 1
ATOM 2227 C C . ILE A 1 295 ? 11.249 -5.322 17.844 1.00 97.00 295 ILE A C 1
ATOM 2229 O O . ILE A 1 295 ? 10.743 -6.164 17.102 1.00 97.00 295 ILE A O 1
ATOM 2233 N N . ASN A 1 296 ? 10.644 -4.897 18.953 1.00 98.38 296 ASN A N 1
ATOM 2234 C CA . ASN A 1 296 ? 9.282 -5.289 19.311 1.00 98.38 296 ASN A CA 1
ATOM 2235 C C . ASN A 1 296 ? 8.267 -4.330 18.674 1.00 98.38 296 ASN A C 1
ATOM 2237 O O . ASN A 1 296 ? 8.395 -3.108 18.802 1.00 98.38 296 ASN A O 1
ATOM 2241 N N . ILE A 1 297 ? 7.249 -4.875 18.006 1.00 98.69 297 ILE A N 1
ATOM 2242 C CA . ILE A 1 297 ? 6.172 -4.094 17.386 1.00 98.69 297 ILE A CA 1
ATOM 2243 C C . ILE A 1 297 ? 4.820 -4.685 17.779 1.00 98.69 297 ILE A C 1
ATOM 2245 O O . ILE A 1 297 ? 4.623 -5.896 17.719 1.00 98.69 297 ILE A O 1
ATOM 2249 N N . VAL A 1 298 ? 3.876 -3.823 18.146 1.00 98.88 298 VAL A N 1
ATOM 2250 C CA . VAL A 1 298 ? 2.476 -4.185 18.381 1.00 98.88 298 VAL A CA 1
ATOM 2251 C C . VAL A 1 298 ? 1.606 -3.453 17.364 1.00 98.88 298 VAL A C 1
ATOM 2253 O O . VAL A 1 298 ? 1.725 -2.242 17.203 1.00 98.88 298 VAL A O 1
ATOM 2256 N N . GLY A 1 299 ? 0.732 -4.176 16.673 1.00 98.88 299 GLY A N 1
ATOM 2257 C CA . GLY A 1 299 ? -0.252 -3.614 15.750 1.00 98.88 299 GLY A CA 1
ATOM 2258 C C . GLY A 1 299 ? -1.659 -3.742 16.316 1.00 98.88 299 GLY A C 1
ATOM 2259 O O . GLY A 1 299 ? -2.042 -4.816 16.772 1.00 98.88 299 GLY A O 1
ATOM 2260 N N . LEU A 1 300 ? -2.430 -2.659 16.273 1.00 98.94 300 LEU A N 1
ATOM 2261 C CA . LEU A 1 300 ? -3.803 -2.599 16.767 1.00 98.94 300 LEU A CA 1
ATOM 2262 C C . LEU A 1 300 ? -4.725 -2.101 15.651 1.00 98.94 300 LEU A C 1
ATOM 2264 O O . LEU A 1 300 ? -4.514 -1.018 15.107 1.00 98.94 300 LEU A O 1
ATOM 2268 N N . ALA A 1 301 ? -5.766 -2.858 15.324 1.00 98.94 301 ALA A N 1
ATOM 2269 C CA . ALA A 1 301 ? -6.753 -2.466 14.323 1.00 98.94 301 ALA A CA 1
ATOM 2270 C C . ALA A 1 301 ? -8.179 -2.760 14.825 1.00 98.94 301 ALA A C 1
ATOM 2272 O O . ALA A 1 301 ? -8.611 -3.916 14.794 1.00 98.94 301 ALA A O 1
ATOM 2273 N N . PRO A 1 302 ? -8.930 -1.744 15.297 1.00 98.88 302 PRO A N 1
ATOM 2274 C CA . PRO A 1 302 ? -10.372 -1.878 15.484 1.00 98.88 302 PRO A CA 1
ATOM 2275 C C . PRO A 1 302 ? -11.051 -2.022 14.116 1.00 98.88 302 PRO A C 1
ATOM 2277 O O . PRO A 1 302 ? -10.937 -1.131 13.271 1.00 98.88 302 PRO A O 1
ATOM 2280 N N . LEU A 1 303 ? -11.742 -3.142 13.898 1.00 98.94 303 LEU A N 1
ATOM 2281 C CA . LEU A 1 303 ? -12.339 -3.504 12.615 1.00 98.94 303 LEU A CA 1
ATOM 2282 C C . LEU A 1 303 ? -13.861 -3.651 12.731 1.00 98.94 303 LEU A C 1
ATOM 2284 O O . LEU A 1 303 ? -14.361 -4.417 13.557 1.00 98.94 303 LEU A O 1
ATOM 2288 N N . CYS A 1 304 ? -14.602 -2.916 11.904 1.00 98.88 304 CYS A N 1
ATOM 2289 C CA . CYS A 1 304 ? -16.062 -3.018 11.783 1.00 98.88 304 CYS A CA 1
ATOM 2290 C C . CYS A 1 304 ? -16.547 -2.411 10.455 1.00 98.88 304 CYS A C 1
ATOM 2292 O O . CYS A 1 304 ? -15.739 -1.971 9.638 1.00 98.88 304 CYS A O 1
ATOM 2294 N N . GLU A 1 305 ? -17.858 -2.370 10.245 1.00 98.88 305 GLU A N 1
ATOM 2295 C CA . GLU A 1 305 ? -18.500 -1.547 9.215 1.00 98.88 305 GLU A CA 1
ATOM 2296 C C . GLU A 1 305 ? -19.225 -0.355 9.857 1.00 98.88 305 GLU A C 1
ATOM 2298 O O . GLU A 1 305 ? -19.642 -0.423 11.017 1.00 98.88 305 GLU A O 1
ATOM 2303 N N . ASN A 1 306 ? -19.441 0.710 9.083 1.00 98.75 306 ASN A N 1
ATOM 2304 C CA . ASN A 1 306 ? -20.309 1.826 9.456 1.00 98.75 306 ASN A CA 1
ATOM 2305 C C . ASN A 1 306 ? -21.560 1.836 8.570 1.00 98.75 306 ASN A C 1
ATOM 2307 O O . ASN A 1 306 ? -21.510 2.252 7.409 1.00 98.75 306 ASN A O 1
ATOM 2311 N N . MET A 1 307 ? -22.684 1.357 9.115 1.00 98.69 307 MET A N 1
ATOM 2312 C CA . MET A 1 307 ? -23.923 1.097 8.368 1.00 98.69 307 MET A CA 1
ATOM 2313 C C . MET A 1 307 ? -25.155 1.751 9.015 1.00 98.69 307 MET A C 1
ATOM 2315 O O . MET A 1 307 ? -25.283 1.731 10.245 1.00 98.69 307 MET A O 1
ATOM 2319 N N . PRO A 1 308 ? -26.104 2.302 8.229 1.00 98.50 308 PRO A N 1
ATOM 2320 C CA . PRO A 1 308 ? -27.399 2.723 8.742 1.00 98.50 308 PRO A CA 1
ATOM 2321 C C . PRO A 1 308 ? -28.269 1.504 9.052 1.00 98.50 308 PRO A C 1
ATOM 2323 O O . PRO A 1 308 ? -28.445 0.607 8.229 1.00 98.50 308 PRO A O 1
ATOM 2326 N N . SER A 1 309 ? -28.891 1.502 10.225 1.00 98.50 309 SER A N 1
ATOM 2327 C CA . SER A 1 309 ? -29.904 0.518 10.606 1.00 98.50 309 SER A CA 1
ATOM 2328 C C . SER A 1 309 ? -30.743 1.046 11.767 1.00 98.50 309 SER A C 1
ATOM 2330 O O . SER A 1 309 ? -30.472 2.116 12.314 1.00 98.50 309 SER A O 1
ATOM 2332 N N . GLY A 1 310 ? -31.741 0.272 12.203 1.00 98.31 310 GLY A N 1
ATOM 2333 C CA . GLY A 1 310 ? -32.527 0.592 13.400 1.00 98.31 310 GLY A CA 1
ATOM 2334 C C . GLY A 1 310 ? -31.726 0.593 14.713 1.00 98.31 310 GLY A C 1
ATOM 2335 O O . GLY A 1 310 ? -32.258 1.022 15.734 1.00 98.31 310 GLY A O 1
ATOM 2336 N N . LYS A 1 311 ? -30.470 0.121 14.705 1.00 98.31 311 LYS A N 1
ATOM 2337 C CA . LYS A 1 311 ? -29.577 0.054 15.877 1.00 98.31 311 LYS A CA 1
ATOM 2338 C C . LYS A 1 311 ? -28.395 1.030 15.791 1.00 98.31 311 LYS A C 1
ATOM 2340 O O . LYS A 1 311 ? -27.641 1.144 16.758 1.00 98.31 311 LYS A O 1
ATOM 2345 N N . ALA A 1 312 ? -28.224 1.710 14.656 1.00 98.44 312 ALA A N 1
ATOM 2346 C CA . ALA A 1 312 ? -27.063 2.547 14.370 1.00 98.44 312 ALA A CA 1
ATOM 2347 C C . ALA A 1 312 ? -26.929 3.749 15.320 1.00 98.44 312 ALA A C 1
ATOM 2349 O O . ALA A 1 312 ? -27.875 4.150 16.009 1.00 98.44 312 ALA A O 1
ATOM 2350 N N . ASN A 1 313 ? -25.728 4.332 15.352 1.00 97.69 313 ASN A N 1
ATOM 2351 C CA . ASN A 1 313 ? -25.522 5.635 15.977 1.00 97.69 313 ASN A CA 1
ATOM 2352 C C . ASN A 1 313 ? -26.451 6.677 15.356 1.00 97.69 313 ASN A C 1
ATOM 2354 O O . ASN A 1 313 ? -26.699 6.671 14.152 1.00 97.69 313 ASN A O 1
ATOM 2358 N N . LYS A 1 314 ? -26.947 7.585 16.193 1.00 98.25 314 LYS A N 1
ATOM 2359 C CA . LYS A 1 314 ? -27.765 8.720 15.771 1.00 98.25 314 LYS A CA 1
ATOM 2360 C C . LYS A 1 314 ? -26.994 10.009 16.042 1.00 98.25 314 LYS A C 1
ATOM 2362 O O . LYS A 1 314 ? -26.385 10.108 17.109 1.00 98.25 314 LYS A O 1
ATOM 2367 N N . PRO A 1 315 ? -27.059 11.001 15.141 1.00 97.50 315 PRO A N 1
ATOM 2368 C CA . PRO A 1 315 ? -26.622 12.356 15.445 1.00 97.50 315 PRO A CA 1
ATOM 2369 C C . PRO A 1 315 ? -27.181 12.841 16.794 1.00 97.50 315 PRO A C 1
ATOM 2371 O O . PRO A 1 315 ? -28.393 12.806 17.009 1.00 97.50 315 PRO A O 1
ATOM 2374 N N . GLY A 1 316 ? -26.297 13.251 17.704 1.00 91.69 316 GLY A N 1
ATOM 2375 C CA . GLY A 1 316 ? -26.616 13.675 19.070 1.00 91.69 316 GLY A CA 1
ATOM 2376 C C . GLY A 1 316 ? -26.490 12.588 20.147 1.00 91.69 316 GLY A C 1
ATOM 2377 O O . GLY A 1 316 ? -26.582 12.913 21.331 1.00 91.69 316 GLY A O 1
ATOM 2378 N N . ASP A 1 317 ? -26.249 11.320 19.786 1.00 97.56 317 ASP A N 1
ATOM 2379 C CA . ASP A 1 317 ? -25.915 10.280 20.769 1.00 97.56 317 ASP A CA 1
ATOM 2380 C C . ASP A 1 317 ? -24.632 10.667 21.528 1.00 97.56 317 ASP A C 1
ATOM 2382 O O . ASP A 1 317 ? -23.683 11.191 20.947 1.00 97.56 317 ASP A O 1
ATOM 2386 N N . VAL A 1 318 ? -24.572 10.365 22.827 1.00 98.19 318 VAL A N 1
ATOM 2387 C CA . VAL A 1 318 ? -23.354 10.524 23.634 1.00 98.19 318 VAL A CA 1
ATOM 2388 C C . VAL A 1 318 ? -22.821 9.148 24.004 1.00 98.19 318 VAL A C 1
ATOM 2390 O O . VAL A 1 318 ? -23.518 8.351 24.631 1.00 98.19 318 VAL A O 1
ATOM 2393 N N . VAL A 1 319 ? -21.576 8.874 23.628 1.00 97.94 319 VAL A N 1
ATOM 2394 C CA . VAL A 1 319 ? -20.895 7.596 23.876 1.00 97.94 319 VAL A CA 1
ATOM 2395 C C . VAL A 1 319 ? -19.754 7.792 24.866 1.00 97.94 319 VAL A C 1
ATOM 2397 O O . VAL A 1 319 ? -19.198 8.885 24.969 1.00 97.94 319 VAL A O 1
ATOM 2400 N N . ARG A 1 320 ? -19.398 6.746 25.615 1.00 98.25 320 ARG A N 1
ATOM 2401 C CA . ARG A 1 320 ? -18.274 6.771 26.560 1.00 98.25 320 ARG A CA 1
ATOM 2402 C C . ARG A 1 320 ? -17.105 5.985 25.977 1.00 98.25 320 ARG A C 1
ATOM 2404 O O . ARG A 1 320 ? -17.262 4.809 25.667 1.00 98.25 320 ARG A O 1
ATOM 2411 N N . ALA A 1 321 ? -15.959 6.638 25.828 1.00 97.44 321 ALA A N 1
ATOM 2412 C CA . ALA A 1 321 ? -14.716 6.003 25.404 1.00 97.44 321 ALA A CA 1
ATOM 2413 C C . ALA A 1 321 ? -14.055 5.242 26.568 1.00 97.44 321 ALA A C 1
ATOM 2415 O O . ALA A 1 321 ? -14.359 5.492 27.739 1.00 97.44 321 ALA A O 1
ATOM 2416 N N . LYS A 1 322 ? -13.087 4.378 26.255 1.00 97.38 322 LYS A N 1
ATOM 2417 C CA . LYS A 1 322 ? -12.334 3.541 27.204 1.00 97.38 322 LYS A CA 1
ATOM 2418 C C . LYS A 1 322 ? -11.663 4.337 28.329 1.00 97.38 322 LYS A C 1
ATOM 2420 O O . LYS A 1 322 ? -11.567 3.867 29.455 1.00 97.38 322 LYS A O 1
ATOM 2425 N N . ASN A 1 323 ? -11.223 5.566 28.058 1.00 95.75 323 ASN A N 1
ATOM 2426 C CA . ASN A 1 323 ? -10.632 6.453 29.074 1.00 95.75 323 ASN A CA 1
ATOM 2427 C C . ASN A 1 323 ? -11.673 7.182 29.947 1.00 95.75 323 ASN A C 1
ATOM 2429 O O . ASN A 1 323 ? -11.326 8.079 30.713 1.00 95.75 323 ASN A O 1
ATOM 2433 N N . GLY A 1 324 ? -12.954 6.859 29.788 1.00 96.69 324 GLY A N 1
ATOM 2434 C CA . GLY A 1 324 ? -14.068 7.431 30.526 1.00 96.69 324 GLY A CA 1
ATOM 2435 C C . GLY A 1 324 ? -14.561 8.794 30.049 1.00 96.69 324 GLY A C 1
ATOM 2436 O O . GLY A 1 324 ? -15.571 9.265 30.577 1.00 96.69 324 GLY A O 1
ATOM 2437 N N . LYS A 1 325 ? -13.915 9.413 29.050 1.00 95.94 325 LYS A N 1
ATOM 2438 C CA . LYS A 1 325 ? -14.430 10.632 28.413 1.00 95.94 325 LYS A CA 1
ATOM 2439 C C . LYS A 1 325 ? -15.694 10.320 27.619 1.00 95.94 325 LYS A C 1
ATOM 2441 O O . LYS A 1 325 ? -15.825 9.250 27.026 1.00 95.94 325 LYS A O 1
ATOM 2446 N N . THR A 1 326 ? -16.607 11.279 27.583 1.00 97.06 326 THR A N 1
ATOM 2447 C CA . THR A 1 326 ? -17.805 11.215 26.750 1.00 97.06 326 THR A CA 1
ATOM 2448 C C . THR A 1 326 ? -17.589 11.954 25.433 1.00 97.06 326 THR A C 1
ATOM 2450 O O . THR A 1 326 ? -16.854 12.940 25.374 1.00 97.06 326 THR A O 1
ATOM 2453 N N . ILE A 1 327 ? -18.213 11.460 24.367 1.00 94.88 327 ILE A N 1
ATOM 2454 C CA . ILE A 1 327 ? -18.133 12.013 23.016 1.00 94.88 327 ILE A CA 1
ATOM 2455 C C . ILE A 1 327 ? -19.558 12.156 22.494 1.00 94.88 327 ILE A C 1
ATOM 2457 O O . ILE A 1 327 ? -20.290 11.171 22.437 1.00 94.88 327 ILE A O 1
ATOM 2461 N N . GLN A 1 328 ? -19.947 13.372 22.118 1.00 96.81 328 GLN A N 1
ATOM 2462 C CA . GLN A 1 328 ? -21.181 13.602 21.377 1.00 96.81 328 GLN A CA 1
ATOM 2463 C C . GLN A 1 328 ? -20.938 13.285 19.899 1.00 96.81 328 GLN A C 1
ATOM 2465 O O . GLN A 1 328 ? -20.033 13.836 19.271 1.00 96.81 328 GLN A O 1
ATOM 2470 N N . VAL A 1 329 ? -21.732 12.374 19.350 1.00 95.81 329 VAL A N 1
ATOM 2471 C CA . VAL A 1 329 ? -21.653 11.936 17.958 1.00 95.81 329 VAL A CA 1
ATOM 2472 C C . VAL A 1 329 ? -22.593 12.803 17.135 1.00 95.81 329 VAL A C 1
ATOM 2474 O O . VAL A 1 329 ? -23.736 12.435 16.905 1.00 95.81 329 VAL A O 1
ATOM 2477 N N . ASP A 1 330 ? -22.134 13.975 16.703 1.00 92.38 330 ASP A N 1
ATOM 2478 C CA . ASP A 1 330 ? -22.955 14.881 15.880 1.00 92.38 330 ASP A CA 1
ATOM 2479 C C . ASP A 1 330 ? -23.055 14.444 14.415 1.00 92.38 330 ASP A C 1
ATOM 2481 O O . ASP A 1 330 ? -24.048 14.717 13.744 1.00 92.38 330 ASP A O 1
ATOM 2485 N N . ASN A 1 331 ? -22.038 13.746 13.914 1.00 88.81 331 ASN A N 1
ATOM 2486 C CA . ASN A 1 331 ? -22.006 13.205 12.563 1.00 88.81 331 ASN A CA 1
ATOM 2487 C C . ASN A 1 331 ? -21.488 11.763 12.619 1.00 88.81 331 ASN A C 1
ATOM 2489 O O . ASN A 1 331 ? -20.396 11.519 13.133 1.00 88.81 331 ASN A O 1
ATOM 2493 N N . THR A 1 332 ? -22.277 10.812 12.115 1.00 92.88 332 THR A N 1
ATOM 2494 C CA . THR A 1 332 ? -21.923 9.383 12.146 1.00 92.88 332 THR A CA 1
ATOM 2495 C C . THR A 1 332 ? -20.927 8.979 11.058 1.00 92.88 332 THR A C 1
ATOM 2497 O O . THR A 1 332 ? -20.385 7.887 11.143 1.00 92.88 332 THR A O 1
ATOM 2500 N N . ASP A 1 333 ? -20.653 9.869 10.101 1.00 93.75 333 ASP A N 1
ATOM 2501 C CA . ASP A 1 333 ? -19.602 9.769 9.070 1.00 93.75 333 ASP A CA 1
ATOM 2502 C C . ASP A 1 333 ? -18.227 10.248 9.582 1.00 93.75 333 ASP A C 1
ATOM 2504 O O . ASP A 1 333 ? -17.254 10.404 8.846 1.00 93.75 333 ASP A O 1
ATOM 2508 N N . ALA A 1 334 ? -18.161 10.593 10.871 1.00 92.25 334 ALA A N 1
ATOM 2509 C CA . ALA A 1 334 ? -16.925 10.858 11.593 1.00 92.25 334 ALA A CA 1
ATOM 2510 C C . ALA A 1 334 ? -16.582 9.678 12.521 1.00 92.25 334 ALA A C 1
ATOM 2512 O O . ALA A 1 334 ? -16.075 9.872 13.623 1.00 92.25 334 ALA A O 1
ATOM 2513 N N . GLU A 1 335 ? -16.863 8.452 12.095 1.00 96.75 335 GLU A N 1
ATOM 2514 C CA . GLU A 1 335 ? -16.702 7.207 12.847 1.00 96.75 335 GLU A CA 1
ATOM 2515 C C . GLU A 1 335 ? -15.239 6.823 13.090 1.00 96.75 335 GLU A C 1
ATOM 2517 O O . GLU A 1 335 ? -14.901 6.306 14.156 1.00 96.75 335 GLU A O 1
ATOM 2522 N N . GLY A 1 336 ? -14.337 7.122 12.150 1.00 93.75 336 GLY A N 1
ATOM 2523 C CA . GLY A 1 336 ? -12.941 6.703 12.232 1.00 93.75 336 GLY A CA 1
ATOM 2524 C C . GLY A 1 336 ? -12.242 7.213 13.492 1.00 93.75 336 GLY A C 1
ATOM 2525 O O . GLY A 1 336 ? -11.508 6.479 14.148 1.00 93.75 336 GLY A O 1
ATOM 2526 N N . ARG A 1 337 ? -12.524 8.454 13.908 1.00 92.12 337 ARG A N 1
ATOM 2527 C CA . ARG A 1 337 ? -11.975 9.007 15.161 1.00 92.12 337 ARG A CA 1
ATOM 2528 C C . ARG A 1 337 ? -12.617 8.394 16.412 1.00 92.12 337 ARG A C 1
ATOM 2530 O O . ARG A 1 337 ? -11.974 8.383 17.456 1.00 92.12 337 ARG A O 1
ATOM 2537 N N . LEU A 1 338 ? -13.843 7.869 16.314 1.00 96.31 338 LEU A N 1
ATOM 2538 C CA . LEU A 1 338 ? -14.517 7.180 17.417 1.00 96.31 338 LEU A CA 1
ATOM 2539 C C . LEU A 1 338 ? -13.853 5.833 17.701 1.00 96.31 338 LEU A C 1
ATOM 2541 O O . LEU A 1 338 ? -13.531 5.558 18.857 1.00 96.31 338 LEU A O 1
ATOM 2545 N N . ILE A 1 339 ? -13.599 5.023 16.667 1.00 98.62 339 ILE A N 1
ATOM 2546 C CA . ILE A 1 339 ? -12.939 3.720 16.846 1.00 98.62 339 ILE A CA 1
ATOM 2547 C C . ILE A 1 339 ? -11.470 3.891 17.268 1.00 98.62 339 ILE A C 1
ATOM 2549 O O . ILE A 1 339 ? -10.964 3.144 18.106 1.00 98.62 339 ILE A O 1
ATOM 2553 N N . LEU A 1 340 ? -10.792 4.921 16.742 1.00 98.19 340 LEU A N 1
ATOM 2554 C CA . LEU A 1 340 ? -9.407 5.229 17.098 1.00 98.19 340 LEU A CA 1
ATOM 2555 C C . LEU A 1 340 ? -9.267 5.730 18.538 1.00 98.19 340 LEU A C 1
ATOM 2557 O O . LEU A 1 340 ? -8.242 5.460 19.151 1.00 98.19 340 LEU A O 1
ATOM 2561 N N . ALA A 1 341 ? -10.261 6.427 19.100 1.00 96.69 341 ALA A N 1
ATOM 2562 C CA . ALA A 1 341 ? -10.193 6.909 20.481 1.00 96.69 341 ALA A CA 1
ATOM 2563 C C . ALA A 1 341 ? -9.966 5.762 21.482 1.00 96.69 341 ALA A C 1
ATOM 2565 O O . ALA A 1 341 ? -9.108 5.863 22.363 1.00 96.69 341 ALA A O 1
ATOM 2566 N N . ASP A 1 342 ? -10.683 4.651 21.307 1.00 98.56 342 ASP A N 1
ATOM 2567 C CA . ASP A 1 342 ? -10.547 3.473 22.165 1.00 98.56 342 ASP A CA 1
ATOM 2568 C C . ASP A 1 342 ? -9.259 2.699 21.876 1.00 98.56 342 ASP A C 1
ATOM 2570 O O . ASP A 1 342 ? -8.555 2.314 22.812 1.00 98.56 342 ASP A O 1
ATOM 2574 N N . ALA A 1 343 ? -8.899 2.532 20.600 1.00 98.75 343 ALA A N 1
ATOM 2575 C CA . ALA A 1 343 ? -7.668 1.846 20.211 1.00 98.75 343 ALA A CA 1
ATOM 2576 C C . ALA A 1 343 ? -6.408 2.587 20.685 1.00 98.75 343 ALA A C 1
ATOM 2578 O O . ALA A 1 343 ? -5.489 1.965 21.211 1.00 98.75 343 ALA A O 1
ATOM 2579 N N . LEU A 1 344 ? -6.378 3.918 20.571 1.00 98.06 344 LEU A N 1
ATOM 2580 C CA . LEU A 1 344 ? -5.296 4.750 21.096 1.00 98.06 344 LEU A CA 1
ATOM 2581 C C . LEU A 1 344 ? -5.260 4.706 22.623 1.00 98.06 344 LEU A C 1
ATOM 2583 O O . LEU A 1 344 ? -4.178 4.641 23.195 1.00 98.06 344 LEU A O 1
ATOM 2587 N N . CYS A 1 345 ? -6.409 4.689 23.304 1.00 98.25 345 CYS A N 1
ATOM 2588 C CA . CYS A 1 345 ? -6.432 4.490 24.753 1.00 98.25 345 CYS A CA 1
ATOM 2589 C C . CYS A 1 345 ? -5.826 3.133 25.142 1.00 98.25 345 CYS A C 1
ATOM 2591 O O . CYS A 1 345 ? -5.036 3.061 26.081 1.00 98.25 345 CYS A O 1
ATOM 2593 N N . TYR A 1 346 ? -6.170 2.069 24.416 1.00 98.69 346 TYR A N 1
ATOM 2594 C CA . TYR A 1 346 ? -5.615 0.737 24.636 1.00 98.69 346 TYR A CA 1
ATOM 2595 C C . TYR A 1 346 ? -4.116 0.669 24.311 1.00 98.69 346 TYR A C 1
ATOM 2597 O O . TYR A 1 346 ? -3.362 0.077 25.068 1.00 98.69 346 TYR A O 1
ATOM 2605 N N . ALA A 1 347 ? -3.643 1.366 23.275 1.00 98.50 347 ALA A N 1
ATOM 2606 C CA . ALA A 1 347 ? -2.224 1.418 22.907 1.00 98.50 347 ALA A CA 1
ATOM 2607 C C . ALA A 1 347 ? -1.294 1.824 24.068 1.00 98.50 347 ALA A C 1
ATOM 2609 O O . ALA A 1 347 ? -0.166 1.341 24.158 1.00 98.50 347 ALA A O 1
ATOM 2610 N N . HIS A 1 348 ? -1.764 2.672 24.989 1.00 98.06 348 HIS A N 1
ATOM 2611 C CA . HIS A 1 348 ? -0.970 3.119 26.136 1.00 98.06 348 HIS A CA 1
ATOM 2612 C C . HIS A 1 348 ? -0.692 2.003 27.155 1.00 98.06 348 HIS A C 1
ATOM 2614 O O . HIS A 1 348 ? 0.283 2.102 27.895 1.00 98.06 348 HIS A O 1
ATOM 2620 N N . THR A 1 349 ? -1.484 0.922 27.190 1.00 98.38 349 THR A N 1
ATOM 2621 C CA . THR A 1 349 ? -1.280 -0.177 28.154 1.00 98.38 349 THR A CA 1
ATOM 2622 C C . THR A 1 349 ? 0.006 -0.960 27.894 1.00 98.38 349 THR A C 1
ATOM 2624 O O . THR A 1 349 ? 0.479 -1.665 28.780 1.00 98.38 349 THR A O 1
ATOM 2627 N N . PHE A 1 350 ? 0.585 -0.824 26.698 1.00 98.19 350 PHE A N 1
ATOM 2628 C CA . PHE A 1 350 ? 1.844 -1.459 26.308 1.00 98.19 350 PHE A CA 1
ATOM 2629 C C . PHE A 1 350 ? 3.090 -0.645 26.691 1.00 98.19 350 PHE A C 1
ATOM 2631 O O . PHE A 1 350 ? 4.198 -1.092 26.414 1.00 98.19 350 PHE A O 1
ATOM 2638 N N . ASN A 1 351 ? 2.930 0.538 27.306 1.00 98.00 351 ASN A N 1
ATOM 2639 C CA . ASN A 1 351 ? 4.020 1.480 27.604 1.00 98.00 351 ASN A CA 1
ATOM 2640 C C . ASN A 1 351 ? 4.974 1.698 26.407 1.00 98.00 351 ASN A C 1
ATOM 2642 O O . ASN A 1 351 ? 6.179 1.480 26.537 1.00 98.00 351 ASN A O 1
ATOM 2646 N N . PRO A 1 352 ? 4.456 2.072 25.223 1.00 98.00 352 PRO A N 1
ATOM 2647 C CA . PRO A 1 352 ? 5.239 2.059 23.994 1.00 98.00 352 PRO A CA 1
ATOM 2648 C C . PRO A 1 352 ? 6.314 3.144 23.942 1.00 98.00 352 PRO A C 1
ATOM 2650 O O . PRO A 1 352 ? 6.165 4.217 24.526 1.00 98.00 352 PRO A O 1
ATOM 2653 N N . LYS A 1 353 ? 7.356 2.907 23.135 1.00 97.12 353 LYS A N 1
ATOM 2654 C CA . LYS A 1 353 ? 8.345 3.942 22.780 1.00 97.12 353 LYS A CA 1
ATOM 2655 C C . LYS A 1 353 ? 7.721 5.040 21.919 1.00 97.12 353 LYS A C 1
ATOM 2657 O O . LYS A 1 353 ? 8.021 6.216 22.093 1.00 97.12 353 LYS A O 1
ATOM 2662 N N . VAL A 1 354 ? 6.882 4.634 20.963 1.00 96.81 354 VAL A N 1
ATOM 2663 C CA . VAL A 1 354 ? 6.197 5.502 19.998 1.00 96.81 354 VAL A CA 1
ATOM 2664 C C . VAL A 1 354 ? 4.834 4.900 19.668 1.00 96.81 354 VAL A C 1
ATOM 2666 O O . VAL A 1 354 ? 4.713 3.679 19.560 1.00 96.81 354 VAL A O 1
ATOM 2669 N N . ILE A 1 355 ? 3.832 5.759 19.467 1.00 97.69 355 ILE A N 1
ATOM 2670 C CA . ILE A 1 355 ? 2.540 5.392 18.881 1.00 97.69 355 ILE A CA 1
ATOM 2671 C C . ILE A 1 355 ? 2.423 6.074 17.518 1.00 97.69 355 ILE A C 1
ATOM 2673 O O . ILE A 1 355 ? 2.538 7.295 17.432 1.00 97.69 355 ILE A O 1
ATOM 2677 N N . ILE A 1 356 ? 2.182 5.294 16.466 1.00 98.19 356 ILE A N 1
ATOM 2678 C CA . ILE A 1 356 ? 1.913 5.796 15.113 1.00 98.19 356 ILE A CA 1
ATOM 2679 C C . ILE A 1 356 ? 0.538 5.294 14.703 1.00 98.19 356 ILE A C 1
ATOM 2681 O O . ILE A 1 356 ? 0.305 4.088 14.728 1.00 98.19 356 ILE A O 1
ATOM 2685 N N . ASN A 1 357 ? -0.375 6.183 14.310 1.00 97.12 357 ASN A N 1
ATOM 2686 C CA . ASN A 1 357 ? -1.647 5.760 13.734 1.00 97.12 357 ASN A CA 1
ATOM 2687 C C . ASN A 1 357 ? -1.793 6.188 12.272 1.00 97.12 357 ASN A C 1
ATOM 2689 O O . ASN A 1 357 ? -1.389 7.286 11.900 1.00 97.12 357 ASN A O 1
ATOM 2693 N N . ALA A 1 358 ? -2.413 5.330 11.465 1.00 96.62 358 ALA A N 1
ATOM 2694 C CA . ALA A 1 358 ? -2.741 5.596 10.068 1.00 96.62 358 ALA A CA 1
ATOM 2695 C C . ALA A 1 358 ? -4.253 5.468 9.850 1.00 96.62 358 ALA A C 1
ATOM 2697 O O . ALA A 1 358 ? -4.903 4.584 10.421 1.00 96.62 358 ALA A O 1
ATOM 2698 N N . ALA A 1 359 ? -4.831 6.362 9.045 1.00 90.44 359 ALA A N 1
ATOM 2699 C CA . ALA A 1 359 ? -6.266 6.372 8.785 1.00 90.44 359 ALA A CA 1
ATOM 2700 C C . ALA A 1 359 ? -6.632 7.127 7.500 1.00 90.44 359 ALA A C 1
ATOM 2702 O O . ALA A 1 359 ? -6.185 8.252 7.282 1.00 90.44 359 ALA A O 1
ATOM 2703 N N . THR A 1 360 ? -7.545 6.552 6.719 1.00 93.50 360 THR A N 1
ATOM 2704 C CA . THR A 1 360 ? -8.351 7.232 5.691 1.00 93.50 360 THR A CA 1
ATOM 2705 C C . THR A 1 360 ? -9.409 8.102 6.382 1.00 93.50 360 THR A C 1
ATOM 2707 O O . THR A 1 360 ? -10.591 7.783 6.443 1.00 93.50 360 THR A O 1
ATOM 2710 N N . LEU A 1 361 ? -8.965 9.160 7.067 1.00 84.06 361 LEU A N 1
ATOM 2711 C CA . LEU A 1 361 ? -9.775 9.765 8.129 1.00 84.06 361 LEU A CA 1
ATOM 2712 C C . LEU A 1 361 ? -10.747 10.850 7.657 1.00 84.06 361 LEU A C 1
ATOM 2714 O O . LEU A 1 361 ? -11.815 10.998 8.244 1.00 84.06 361 LEU A O 1
ATOM 2718 N N . THR A 1 362 ? -10.366 11.668 6.673 1.00 75.75 362 THR A N 1
ATOM 2719 C CA . THR A 1 362 ? -11.180 12.822 6.260 1.00 75.75 362 THR A CA 1
ATOM 2720 C C . THR A 1 362 ? -11.041 13.107 4.772 1.00 75.75 362 THR A C 1
ATOM 2722 O O . THR A 1 362 ? -9.924 13.104 4.256 1.00 75.75 362 THR A O 1
ATOM 2725 N N . GLY A 1 363 ? -12.144 13.484 4.119 1.00 72.12 363 GLY A N 1
ATOM 2726 C CA . GLY A 1 363 ? -12.101 14.049 2.764 1.00 72.12 363 GLY A CA 1
ATOM 2727 C C . GLY A 1 363 ? -11.367 15.395 2.689 1.00 72.12 363 GLY A C 1
ATOM 2728 O O . GLY A 1 363 ? -10.824 15.747 1.652 1.00 72.12 363 GLY A O 1
ATOM 2729 N N . ALA A 1 364 ? -11.267 16.134 3.800 1.00 66.56 364 ALA A N 1
ATOM 2730 C CA . ALA A 1 364 ? -10.515 17.390 3.851 1.00 66.56 364 ALA A CA 1
ATOM 2731 C C . ALA A 1 364 ? -9.012 17.204 3.571 1.00 66.56 364 ALA A C 1
ATOM 2733 O O . ALA A 1 364 ? -8.385 18.096 3.008 1.00 66.56 364 ALA A O 1
ATOM 2734 N N . MET A 1 365 ? -8.443 16.048 3.932 1.00 71.12 365 MET A N 1
ATOM 2735 C CA . MET A 1 365 ? -7.039 15.730 3.654 1.00 71.12 365 MET A CA 1
ATOM 2736 C C . MET A 1 365 ? -6.781 15.581 2.148 1.00 71.12 365 MET A C 1
ATOM 2738 O O . MET A 1 365 ? -5.780 16.087 1.646 1.00 71.12 365 MET A O 1
ATOM 2742 N N . ASP A 1 366 ? -7.717 14.955 1.432 1.00 70.94 366 ASP A N 1
ATOM 2743 C CA . ASP A 1 366 ? -7.674 14.838 -0.029 1.00 70.94 366 ASP A CA 1
ATOM 2744 C C . ASP A 1 366 ? -7.799 16.213 -0.703 1.00 70.94 366 ASP A C 1
ATOM 2746 O O . ASP A 1 366 ? -7.002 16.550 -1.570 1.00 70.94 366 ASP A O 1
ATOM 2750 N N . ILE A 1 367 ? -8.701 17.078 -0.226 1.00 70.38 367 ILE A N 1
ATOM 2751 C CA . ILE A 1 367 ? -8.801 18.460 -0.734 1.00 70.38 367 ILE A CA 1
ATOM 2752 C C . ILE A 1 367 ? -7.497 19.245 -0.497 1.00 70.38 367 ILE A C 1
ATOM 2754 O O . ILE A 1 367 ? -7.124 20.080 -1.319 1.00 70.38 367 ILE A O 1
ATOM 2758 N N . ALA A 1 368 ? -6.813 19.005 0.625 1.00 66.19 368 ALA A N 1
ATOM 2759 C CA . ALA A 1 368 ? -5.626 19.760 1.010 1.00 66.19 368 ALA A CA 1
ATOM 2760 C C . ALA A 1 368 ? -4.356 19.352 0.243 1.00 66.19 368 ALA A C 1
ATOM 2762 O O . ALA A 1 368 ? -3.645 20.233 -0.234 1.00 66.19 368 ALA A O 1
ATOM 2763 N N . LEU A 1 369 ? -4.049 18.050 0.149 1.00 72.56 369 LEU A N 1
ATOM 2764 C CA . LEU A 1 369 ? -2.795 17.548 -0.449 1.00 72.56 369 LEU A CA 1
ATOM 2765 C C . LEU A 1 369 ? -3.002 16.579 -1.626 1.00 72.56 369 LEU A C 1
ATOM 2767 O O . LEU A 1 369 ? -2.029 16.199 -2.286 1.00 72.56 369 LEU A O 1
ATOM 2771 N N . GLY A 1 370 ? -4.241 16.163 -1.896 1.00 83.50 370 GLY A N 1
ATOM 2772 C CA . GLY A 1 370 ? -4.554 15.116 -2.866 1.00 83.50 370 GLY A CA 1
ATOM 2773 C C . GLY A 1 370 ? -3.758 13.838 -2.603 1.00 83.50 370 GLY A C 1
ATOM 2774 O O . GLY A 1 370 ? -3.536 13.439 -1.461 1.00 83.50 370 GLY A O 1
ATOM 2775 N N . SER A 1 371 ? -3.264 13.226 -3.679 1.00 83.75 371 SER A N 1
ATOM 2776 C CA . SER A 1 371 ? -2.365 12.068 -3.627 1.00 83.75 371 SER A CA 1
ATOM 2777 C C . SER A 1 371 ? -0.877 12.443 -3.652 1.00 83.75 371 SER A C 1
ATOM 2779 O O . SER A 1 371 ? -0.051 11.574 -3.921 1.00 83.75 371 SER A O 1
ATOM 2781 N N . GLY A 1 372 ? -0.528 13.721 -3.457 1.00 79.62 372 GLY A N 1
ATOM 2782 C CA . GLY A 1 372 ? 0.864 14.177 -3.505 1.00 79.62 372 GLY A CA 1
ATOM 2783 C C . GLY A 1 372 ? 1.673 13.697 -2.300 1.00 79.62 372 GLY A C 1
ATOM 2784 O O . GLY A 1 372 ? 2.781 13.197 -2.457 1.00 79.62 372 GLY A O 1
ATOM 2785 N N . ALA A 1 373 ? 1.102 13.806 -1.097 1.00 81.75 373 ALA A N 1
ATOM 2786 C CA . ALA A 1 373 ? 1.736 13.352 0.137 1.00 81.75 373 ALA A CA 1
ATOM 2787 C C . ALA A 1 373 ? 0.706 12.989 1.216 1.00 81.75 373 ALA A C 1
ATOM 2789 O O . ALA A 1 373 ? -0.389 13.549 1.277 1.00 81.75 373 ALA A O 1
ATOM 2790 N N . THR A 1 374 ? 1.093 12.092 2.123 1.00 86.12 374 THR A N 1
ATOM 2791 C CA . THR A 1 374 ? 0.325 11.793 3.339 1.00 86.12 374 THR A CA 1
ATOM 2792 C C . THR A 1 374 ? 0.491 12.920 4.359 1.00 86.12 374 THR A C 1
ATOM 2794 O O . THR A 1 374 ? 1.613 13.276 4.714 1.00 86.12 374 THR A O 1
ATOM 2797 N N . GLY A 1 375 ? -0.613 13.451 4.890 1.00 83.56 375 GLY A N 1
ATOM 2798 C CA . GLY A 1 375 ? -0.570 14.412 5.995 1.00 83.56 375 GLY A CA 1
ATOM 2799 C C . GLY A 1 375 ? -0.170 13.750 7.317 1.00 83.56 375 GLY A C 1
ATOM 2800 O O . GLY A 1 375 ? -0.773 12.758 7.724 1.00 83.56 375 GLY A O 1
ATOM 2801 N N . VAL A 1 376 ? 0.822 14.314 8.011 1.00 89.75 376 VAL A N 1
ATOM 2802 C CA . VAL A 1 376 ? 1.301 13.811 9.307 1.00 89.75 376 VAL A CA 1
ATOM 2803 C C . VAL A 1 376 ? 1.064 14.855 10.388 1.00 89.75 376 VAL A C 1
ATOM 2805 O O . VAL A 1 376 ? 1.471 16.007 10.265 1.00 89.75 376 VAL A O 1
ATOM 2808 N N . PHE A 1 377 ? 0.449 14.421 11.485 1.00 87.75 377 PHE A N 1
ATOM 2809 C CA . PHE A 1 377 ? 0.239 15.229 12.680 1.00 87.75 377 PHE A CA 1
ATOM 2810 C C . PHE A 1 377 ? 0.964 14.556 13.841 1.00 87.75 377 PHE A C 1
ATOM 2812 O O . PHE A 1 377 ? 0.639 13.430 14.210 1.00 87.75 377 PHE A O 1
ATOM 2819 N N . THR A 1 378 ? 1.961 15.228 14.410 1.00 85.38 378 THR A N 1
ATOM 2820 C CA . THR A 1 378 ? 2.767 14.686 15.508 1.00 85.38 378 THR A CA 1
ATOM 2821 C C . THR A 1 378 ? 3.083 15.764 16.533 1.00 85.38 378 THR A C 1
ATOM 2823 O O . THR A 1 378 ? 3.253 16.935 16.201 1.00 85.38 378 THR A O 1
ATOM 2826 N N . ASN A 1 379 ? 3.166 15.357 17.796 1.00 83.06 379 ASN A N 1
ATOM 2827 C CA . ASN A 1 379 ? 3.608 16.196 18.908 1.00 83.06 379 ASN A CA 1
ATOM 2828 C C . ASN A 1 379 ? 5.135 16.145 19.122 1.00 83.06 379 ASN A C 1
ATOM 2830 O O . ASN A 1 379 ? 5.637 16.750 20.066 1.00 83.06 379 ASN A O 1
ATOM 2834 N N . SER A 1 380 ? 5.866 15.409 18.280 1.00 85.75 380 SER A N 1
ATOM 2835 C CA . SER A 1 380 ? 7.309 15.199 18.385 1.00 85.75 380 SER A CA 1
ATOM 2836 C C . SER A 1 380 ? 7.997 15.500 17.058 1.00 85.75 380 SER A C 1
ATOM 2838 O O . SER A 1 380 ? 7.822 14.769 16.078 1.00 85.75 380 SER A O 1
ATOM 2840 N N . SER A 1 381 ? 8.833 16.542 17.044 1.00 86.62 381 SER A N 1
ATOM 2841 C CA . SER A 1 381 ? 9.667 16.891 15.887 1.00 86.62 381 SER A CA 1
ATOM 2842 C C . SER A 1 381 ? 10.677 15.795 15.554 1.00 86.62 381 SER A C 1
ATOM 2844 O O . SER A 1 381 ? 10.977 15.574 14.389 1.00 86.62 381 SER A O 1
ATOM 2846 N N . TRP A 1 382 ? 11.165 15.057 16.558 1.00 90.44 382 TRP A N 1
ATOM 2847 C CA . TRP A 1 382 ? 12.031 13.899 16.322 1.00 90.44 382 TRP A CA 1
ATOM 2848 C C . TRP A 1 382 ? 11.309 12.822 15.503 1.00 90.44 382 TRP A C 1
ATOM 2850 O O . TRP A 1 382 ? 11.872 12.301 14.543 1.00 90.44 382 TRP A O 1
ATOM 2860 N N . LEU A 1 383 ? 10.051 12.522 15.845 1.00 84.00 383 LEU A N 1
ATOM 2861 C CA . LEU A 1 383 ? 9.269 11.525 15.118 1.00 84.00 383 LEU A CA 1
ATOM 2862 C C . LEU A 1 383 ? 8.919 12.010 13.709 1.00 84.00 383 LEU A C 1
ATOM 2864 O O . LEU A 1 383 ? 9.008 11.228 12.767 1.00 84.00 383 LEU A O 1
ATOM 2868 N N . TRP A 1 384 ? 8.565 13.293 13.561 1.00 85.19 384 TRP A N 1
ATOM 2869 C CA . TRP A 1 384 ? 8.385 13.913 12.247 1.00 85.19 384 TRP A CA 1
ATOM 2870 C C . TRP A 1 384 ? 9.628 13.726 11.380 1.00 85.19 384 TRP A C 1
ATOM 2872 O O . TRP A 1 384 ? 9.514 13.180 10.290 1.00 85.19 384 TRP A O 1
ATOM 2882 N N . ASN A 1 385 ? 10.808 14.090 11.892 1.00 79.69 385 ASN A N 1
ATOM 2883 C CA . ASN A 1 385 ? 12.060 13.975 11.150 1.00 79.69 385 ASN A CA 1
ATOM 2884 C C . ASN A 1 385 ? 12.347 12.529 10.766 1.00 79.69 385 ASN A C 1
ATOM 2886 O O . ASN A 1 385 ? 12.704 12.281 9.627 1.00 79.69 385 ASN A O 1
ATOM 2890 N N . LYS A 1 386 ? 12.127 11.559 11.662 1.00 82.88 386 LYS A N 1
ATOM 2891 C CA . LYS A 1 386 ? 12.325 10.140 11.330 1.00 82.88 386 LYS A CA 1
ATOM 2892 C C . LYS A 1 386 ? 11.363 9.642 10.256 1.00 82.88 386 LYS A C 1
ATOM 2894 O O . LYS A 1 386 ? 11.781 8.877 9.395 1.00 82.88 386 LYS A O 1
ATOM 2899 N N . LEU A 1 387 ? 10.101 10.071 10.281 1.00 80.44 387 LEU A N 1
ATOM 2900 C CA . LEU A 1 387 ? 9.128 9.735 9.239 1.00 80.44 387 LEU A CA 1
ATOM 2901 C C . LEU A 1 387 ? 9.468 10.417 7.912 1.00 80.44 387 LEU A C 1
ATOM 2903 O O . LEU A 1 387 ? 9.443 9.764 6.876 1.00 80.44 387 LEU A O 1
ATOM 2907 N N . PHE A 1 388 ? 9.831 11.697 7.949 1.00 79.50 388 PHE A N 1
ATOM 2908 C CA . PHE A 1 388 ? 10.238 12.462 6.778 1.00 79.50 388 PHE A CA 1
ATOM 2909 C C . PHE A 1 388 ? 11.506 11.872 6.154 1.00 79.50 388 PHE A C 1
ATOM 2911 O O . PHE A 1 388 ? 11.494 11.537 4.978 1.00 79.50 388 PHE A O 1
ATOM 2918 N N . GLU A 1 389 ? 12.547 11.631 6.955 1.00 73.00 389 GLU A N 1
ATOM 2919 C CA . GLU A 1 389 ? 13.777 10.943 6.554 1.00 73.00 389 GLU A CA 1
ATOM 2920 C C . GLU A 1 389 ? 13.503 9.538 6.027 1.00 73.00 389 GLU A C 1
ATOM 2922 O O . GLU A 1 389 ? 14.211 9.111 5.135 1.00 73.00 389 GLU A O 1
ATOM 2927 N N . ALA A 1 390 ? 12.522 8.795 6.549 1.00 70.25 390 ALA A N 1
ATOM 2928 C CA . ALA A 1 390 ? 12.191 7.460 6.049 1.00 70.25 390 ALA A CA 1
ATOM 2929 C C . ALA A 1 390 ? 11.403 7.506 4.734 1.00 70.25 390 ALA A C 1
ATOM 2931 O O . ALA A 1 390 ? 11.674 6.698 3.850 1.00 70.25 390 ALA A O 1
ATOM 2932 N N . CYS A 1 391 ? 10.473 8.451 4.567 1.00 66.69 391 CYS A N 1
ATOM 2933 C CA . CYS A 1 391 ? 9.845 8.727 3.273 1.00 66.69 391 CYS A CA 1
ATOM 2934 C C . CYS A 1 391 ? 10.912 9.129 2.255 1.00 66.69 391 CYS A C 1
ATOM 2936 O O . CYS A 1 391 ? 10.940 8.605 1.148 1.00 66.69 391 CYS A O 1
ATOM 2938 N N . PHE A 1 392 ? 11.853 9.967 2.680 1.00 58.78 392 PHE A N 1
ATOM 2939 C CA . PHE A 1 392 ? 13.006 10.362 1.899 1.00 58.78 392 PHE A CA 1
ATOM 2940 C C . PHE A 1 392 ? 13.898 9.150 1.600 1.00 58.78 392 PHE A C 1
ATOM 2942 O O . PHE A 1 392 ? 14.144 8.869 0.446 1.00 58.78 392 PHE A O 1
ATOM 2949 N N . ALA A 1 393 ? 14.312 8.347 2.581 1.00 50.88 393 ALA A N 1
ATOM 2950 C CA . ALA A 1 393 ? 15.261 7.236 2.445 1.00 50.88 393 ALA A CA 1
ATOM 2951 C C . ALA A 1 393 ? 14.672 5.970 1.805 1.00 50.88 393 ALA A C 1
ATOM 2953 O O . ALA A 1 393 ? 15.400 5.253 1.132 1.00 50.88 393 ALA A O 1
ATOM 2954 N N . SER A 1 394 ? 13.367 5.702 1.914 1.00 49.12 394 SER A N 1
ATOM 2955 C CA . SER A 1 394 ? 12.677 4.752 1.020 1.00 49.12 394 SER A CA 1
ATOM 2956 C C . SER A 1 394 ? 12.786 5.209 -0.435 1.00 49.12 394 SER A C 1
ATOM 2958 O O . SER A 1 394 ? 12.722 4.408 -1.368 1.00 49.12 394 SER A O 1
ATOM 2960 N N . LEU A 1 395 ? 12.978 6.508 -0.624 1.00 38.47 395 LEU A N 1
ATOM 2961 C CA . LEU A 1 395 ? 13.292 7.132 -1.880 1.00 38.47 395 LEU A CA 1
ATOM 2962 C C . LEU A 1 395 ? 14.792 7.434 -2.023 1.00 38.47 395 LEU A C 1
ATOM 2964 O O . LEU A 1 395 ? 15.059 7.961 -3.063 1.00 38.47 395 LEU A O 1
ATOM 2968 N N . VAL A 1 396 ? 15.770 7.107 -1.146 1.00 33.00 396 VAL A N 1
ATOM 2969 C CA . VAL A 1 396 ? 17.241 7.404 -1.293 1.00 33.00 396 VAL A CA 1
ATOM 2970 C C . VAL A 1 396 ? 18.091 6.144 -0.966 1.00 33.00 396 VAL A C 1
ATOM 2972 O O . VAL A 1 396 ? 17.549 5.098 -0.624 1.00 33.00 396 VAL A O 1
ATOM 2975 N N . SER A 1 397 ? 19.420 6.133 -1.162 1.00 41.75 397 SER A N 1
ATOM 2976 C CA . SER A 1 397 ? 20.294 5.035 -0.692 1.00 41.75 397 SER A CA 1
ATOM 2977 C C . SER A 1 397 ? 20.656 5.215 0.793 1.00 41.75 397 SER A C 1
ATOM 2979 O O . SER A 1 397 ? 20.754 6.343 1.279 1.00 41.75 397 SER A O 1
ATOM 2981 N N . GLN A 1 398 ? 20.863 4.108 1.522 1.00 37.25 398 GLN A N 1
ATOM 2982 C CA . GLN A 1 398 ? 21.210 4.119 2.957 1.00 37.25 398 GLN A CA 1
ATOM 2983 C C . GLN A 1 398 ? 22.517 4.875 3.273 1.00 37.25 398 GLN A C 1
ATOM 2985 O O . GLN A 1 398 ? 22.677 5.353 4.395 1.00 37.25 398 GLN A O 1
ATOM 2990 N N . ASP A 1 399 ? 23.417 5.035 2.300 1.00 40.00 399 ASP A N 1
ATOM 2991 C CA . ASP A 1 399 ? 24.737 5.643 2.506 1.00 40.00 399 ASP A CA 1
ATOM 2992 C C . ASP A 1 399 ? 24.692 7.168 2.718 1.00 40.00 399 ASP A C 1
ATOM 2994 O O . ASP A 1 399 ? 25.575 7.721 3.370 1.00 40.00 399 ASP A O 1
ATOM 2998 N N . TYR A 1 400 ? 23.652 7.862 2.237 1.00 38.59 400 TYR A N 1
ATOM 2999 C CA . TYR A 1 400 ? 23.560 9.329 2.337 1.00 38.59 400 TYR A CA 1
ATOM 3000 C C . TYR A 1 400 ? 23.104 9.818 3.725 1.00 38.59 400 TYR A C 1
ATOM 3002 O O . TYR A 1 400 ? 23.560 10.852 4.216 1.00 38.59 400 TYR A O 1
ATOM 3010 N N . VAL A 1 401 ? 22.246 9.045 4.406 1.00 43.00 401 VAL A N 1
ATOM 3011 C CA . VAL A 1 401 ? 21.699 9.401 5.735 1.00 43.00 401 VAL A CA 1
ATOM 3012 C C . VAL A 1 401 ? 22.797 9.438 6.805 1.00 43.00 401 VAL A C 1
ATOM 3014 O O . VAL A 1 401 ? 22.703 10.192 7.769 1.00 43.00 401 VAL A O 1
ATOM 3017 N N . ASN A 1 402 ? 23.877 8.681 6.610 1.00 44.47 402 ASN A N 1
ATOM 3018 C CA . ASN A 1 402 ? 25.025 8.676 7.515 1.00 44.47 402 ASN A CA 1
ATOM 3019 C C . ASN A 1 402 ? 26.050 9.790 7.219 1.00 44.47 402 ASN A C 1
ATOM 3021 O O . ASN A 1 402 ? 26.989 9.950 7.997 1.00 44.47 402 ASN A O 1
ATOM 3025 N N . GLY A 1 403 ? 25.900 10.538 6.116 1.00 40.97 403 GLY A N 1
ATOM 3026 C CA . GLY A 1 403 ? 26.899 11.500 5.627 1.00 40.97 403 GLY A CA 1
ATOM 3027 C C . GLY A 1 403 ? 26.488 12.977 5.636 1.00 40.97 403 GLY A C 1
ATOM 3028 O O . GLY A 1 403 ? 27.327 13.815 5.320 1.00 40.97 403 GLY A O 1
ATOM 3029 N N . THR A 1 404 ? 25.238 13.313 5.979 1.00 49.72 404 THR A N 1
ATOM 3030 C CA . THR A 1 404 ? 24.726 14.700 5.933 1.00 49.72 404 THR A CA 1
ATOM 3031 C C . THR A 1 404 ? 24.697 15.327 7.331 1.00 49.72 404 THR A C 1
ATOM 3033 O O . THR A 1 404 ? 24.325 14.660 8.299 1.00 49.72 404 THR A O 1
ATOM 3036 N N . ASP A 1 405 ? 25.088 16.599 7.448 1.00 54.59 405 ASP A N 1
ATOM 3037 C CA . ASP A 1 405 ? 25.152 17.320 8.723 1.00 54.59 405 ASP A CA 1
ATOM 3038 C C . ASP A 1 405 ? 23.744 17.514 9.322 1.00 54.59 405 ASP A C 1
ATOM 3040 O O . ASP A 1 405 ? 22.814 17.988 8.661 1.00 54.59 405 ASP A O 1
ATOM 3044 N N . GLN A 1 406 ? 23.561 17.130 10.588 1.00 52.28 406 GLN A N 1
ATOM 3045 C CA . GLN A 1 406 ? 22.252 17.139 11.261 1.00 52.28 406 GLN A CA 1
ATOM 3046 C C . GLN A 1 406 ? 21.654 18.550 11.368 1.00 52.28 406 GLN A C 1
ATOM 3048 O O . GLN A 1 406 ? 20.435 18.709 11.479 1.00 52.28 406 GLN A O 1
ATOM 3053 N N . GLU A 1 407 ? 22.505 19.574 11.348 1.00 53.38 407 GLU A N 1
ATOM 3054 C CA . GLU A 1 407 ? 22.111 20.976 11.461 1.00 53.38 407 GLU A CA 1
ATOM 3055 C C . GLU A 1 407 ? 21.471 21.511 10.167 1.00 53.38 407 GLU A C 1
ATOM 3057 O O . GLU A 1 407 ? 20.525 22.304 10.212 1.00 53.38 407 GLU A O 1
ATOM 3062 N N . GLU A 1 408 ? 21.904 21.006 9.013 1.00 50.91 408 GLU A N 1
ATOM 3063 C CA . GLU A 1 408 ? 21.386 21.388 7.697 1.00 50.91 408 GLU A CA 1
ATOM 3064 C C . GLU A 1 408 ? 19.983 20.801 7.464 1.00 50.91 408 GLU A C 1
ATOM 3066 O O . GLU A 1 408 ? 19.051 21.518 7.088 1.00 50.91 408 GLU A O 1
ATOM 3071 N N . ILE A 1 409 ? 19.789 19.531 7.842 1.00 50.72 409 ILE A N 1
ATOM 3072 C CA . ILE A 1 409 ? 18.478 18.857 7.841 1.00 50.72 409 ILE A CA 1
ATOM 3073 C C . ILE A 1 409 ? 17.500 19.589 8.766 1.00 50.72 409 ILE A C 1
ATOM 3075 O O . ILE A 1 409 ? 16.368 19.885 8.379 1.00 50.72 409 ILE A O 1
ATOM 3079 N N . ARG A 1 410 ? 17.934 19.927 9.986 1.00 53.28 410 ARG A N 1
ATOM 3080 C CA . ARG A 1 410 ? 17.107 20.657 10.956 1.00 53.28 410 ARG A CA 1
ATOM 3081 C C . ARG A 1 410 ? 16.648 22.007 10.406 1.00 53.28 410 ARG A C 1
ATOM 3083 O O . ARG A 1 410 ? 15.480 22.359 10.548 1.00 53.28 410 ARG A O 1
ATOM 3090 N N . THR A 1 411 ? 17.548 22.727 9.743 1.00 57.38 411 THR A N 1
ATOM 3091 C CA . THR A 1 411 ? 17.267 24.050 9.176 1.00 57.38 411 THR A CA 1
ATOM 3092 C C . THR A 1 411 ? 16.291 23.963 7.997 1.00 57.38 411 THR A C 1
ATOM 3094 O O . THR A 1 411 ? 15.358 24.765 7.918 1.00 57.38 411 THR A O 1
ATOM 3097 N N . GLY A 1 412 ? 16.436 22.964 7.117 1.00 50.94 412 GLY A N 1
ATOM 3098 C CA . GLY A 1 412 ? 15.483 22.703 6.030 1.00 50.94 412 GLY A CA 1
ATOM 3099 C C . GLY A 1 412 ? 14.086 22.329 6.536 1.00 50.94 412 GLY A C 1
ATOM 3100 O O . GLY A 1 412 ? 13.079 22.835 6.032 1.00 50.94 412 GLY A O 1
ATOM 3101 N N . VAL A 1 413 ? 14.013 21.512 7.591 1.00 46.78 413 VAL A N 1
ATOM 3102 C CA . VAL A 1 413 ? 12.748 21.138 8.238 1.00 46.78 413 VAL A CA 1
ATOM 3103 C C . VAL A 1 413 ? 12.066 22.344 8.883 1.00 46.78 413 VAL A C 1
ATOM 3105 O O . VAL A 1 413 ? 10.875 22.556 8.651 1.00 46.78 413 VAL A O 1
ATOM 3108 N N . ASP A 1 414 ? 12.796 23.162 9.645 1.00 51.00 414 ASP A N 1
ATOM 3109 C CA . ASP A 1 414 ? 12.230 24.348 10.300 1.00 51.00 414 ASP A CA 1
ATOM 3110 C C . ASP A 1 414 ? 11.672 25.347 9.266 1.00 51.00 414 ASP A C 1
ATOM 3112 O O . ASP A 1 414 ? 10.604 25.935 9.470 1.00 51.00 414 ASP A O 1
ATOM 3116 N N . GLN A 1 415 ? 12.328 25.481 8.107 1.00 51.19 415 GLN A N 1
ATOM 3117 C CA . GLN A 1 415 ? 11.825 26.292 6.994 1.00 51.19 415 GLN A CA 1
ATOM 3118 C C . GLN A 1 415 ? 10.564 25.706 6.344 1.00 51.19 415 GLN A C 1
ATOM 3120 O O . GLN A 1 415 ? 9.649 26.461 6.004 1.00 51.19 415 GLN A O 1
ATOM 3125 N N . CYS A 1 416 ? 10.480 24.384 6.175 1.00 44.72 416 CYS A N 1
ATOM 3126 C CA . CYS A 1 416 ? 9.293 23.729 5.618 1.00 44.72 416 CYS A CA 1
ATOM 3127 C C . CYS A 1 416 ? 8.094 23.814 6.569 1.00 44.72 416 CYS A C 1
ATOM 3129 O O . CYS A 1 416 ? 6.987 24.132 6.132 1.00 44.72 416 CYS A O 1
ATOM 3131 N N . ILE A 1 417 ? 8.320 23.612 7.871 1.00 46.50 417 ILE A N 1
ATOM 3132 C CA . ILE A 1 417 ? 7.295 23.766 8.909 1.00 46.50 417 ILE A CA 1
ATOM 3133 C C . ILE A 1 417 ? 6.762 25.197 8.913 1.00 46.50 417 ILE A C 1
ATOM 3135 O O . ILE A 1 417 ? 5.547 25.384 8.932 1.00 46.50 417 ILE A O 1
ATOM 3139 N N . GLN A 1 418 ? 7.634 26.209 8.845 1.00 53.69 418 GLN A N 1
ATOM 3140 C CA . GLN A 1 418 ? 7.166 27.594 8.804 1.00 53.69 418 GLN A CA 1
ATOM 3141 C C . GLN A 1 418 ? 6.383 27.917 7.538 1.00 53.69 418 GLN A C 1
ATOM 3143 O O . GLN A 1 418 ? 5.296 28.480 7.634 1.00 53.69 418 GLN A O 1
ATOM 3148 N N . LYS A 1 419 ? 6.851 27.482 6.363 1.00 50.44 419 LYS A N 1
ATOM 3149 C CA . LYS A 1 419 ? 6.094 27.654 5.113 1.00 50.44 419 LYS A CA 1
ATOM 3150 C C . LYS A 1 419 ? 4.718 26.989 5.185 1.00 50.44 419 LYS A C 1
ATOM 3152 O O . LYS A 1 419 ? 3.734 27.585 4.757 1.00 50.44 419 LYS A O 1
ATOM 3157 N N . PHE A 1 420 ? 4.627 25.787 5.753 1.00 47.81 420 PHE A N 1
ATOM 3158 C CA . PHE A 1 420 ? 3.357 25.082 5.912 1.00 47.81 420 PHE A CA 1
ATOM 3159 C C . PHE A 1 420 ? 2.420 25.787 6.900 1.00 47.81 420 PHE A C 1
ATOM 3161 O O . PHE A 1 420 ? 1.245 25.986 6.597 1.00 47.81 420 PHE A O 1
ATOM 3168 N N . LEU A 1 421 ? 2.932 26.213 8.060 1.00 51.91 421 LEU A N 1
ATOM 3169 C CA . LEU A 1 421 ? 2.159 26.971 9.048 1.00 51.91 421 LEU A CA 1
ATOM 3170 C C . LEU A 1 421 ? 1.679 28.313 8.489 1.00 51.91 421 LEU A C 1
ATOM 3172 O O . LEU A 1 421 ? 0.547 28.713 8.763 1.00 51.91 421 LEU A O 1
ATOM 3176 N N . ASP A 1 422 ? 2.498 28.983 7.684 1.00 57.94 422 ASP A N 1
ATOM 3177 C CA . ASP A 1 422 ? 2.136 30.234 7.026 1.00 57.94 422 ASP A CA 1
ATOM 3178 C C . ASP A 1 422 ? 1.057 30.018 5.963 1.00 57.94 422 ASP A C 1
ATOM 3180 O O . ASP A 1 422 ? 0.082 30.766 5.940 1.00 57.94 422 ASP A O 1
ATOM 3184 N N . ILE A 1 423 ? 1.154 28.966 5.143 1.00 53.94 423 ILE A N 1
ATOM 3185 C CA . ILE A 1 423 ? 0.114 28.615 4.162 1.00 53.94 423 ILE A CA 1
ATOM 3186 C C . ILE A 1 423 ? -1.191 28.235 4.871 1.00 53.94 423 ILE A C 1
ATOM 3188 O O . ILE A 1 423 ? -2.257 28.719 4.488 1.00 53.94 423 ILE A O 1
ATOM 3192 N N . ALA A 1 424 ? -1.130 27.419 5.926 1.00 47.50 424 ALA A N 1
ATOM 3193 C CA . ALA A 1 424 ? -2.303 27.015 6.697 1.00 47.50 424 ALA A CA 1
ATOM 3194 C C . ALA A 1 424 ? -2.994 28.226 7.345 1.00 47.50 424 ALA A C 1
ATOM 3196 O O . ALA A 1 424 ? -4.204 28.399 7.194 1.00 47.50 424 ALA A O 1
ATOM 3197 N N . ARG A 1 425 ? -2.224 29.125 7.978 1.00 60.69 425 ARG A N 1
ATOM 3198 C CA . ARG A 1 425 ? -2.744 30.374 8.557 1.00 60.69 425 ARG A CA 1
ATOM 3199 C C . ARG A 1 425 ? -3.295 31.321 7.501 1.00 60.69 425 ARG A C 1
ATOM 3201 O O . ARG A 1 425 ? -4.350 31.906 7.718 1.00 60.69 425 ARG A O 1
ATOM 3208 N N . GLN A 1 426 ? -2.615 31.487 6.366 1.00 55.00 426 GLN A N 1
ATOM 3209 C CA . GLN A 1 426 ? -3.093 32.335 5.269 1.00 55.00 426 GLN A CA 1
ATOM 3210 C C . GLN A 1 426 ? -4.395 31.796 4.678 1.00 55.00 426 GLN A C 1
ATOM 3212 O O . GLN A 1 426 ? -5.304 32.575 4.402 1.00 55.00 426 GLN A O 1
ATOM 3217 N N . THR A 1 427 ? -4.514 30.476 4.546 1.00 50.84 427 THR A N 1
ATOM 3218 C CA . THR A 1 427 ? -5.716 29.807 4.037 1.00 50.84 427 THR A CA 1
ATOM 3219 C C . THR A 1 427 ? -6.884 29.959 5.011 1.00 50.84 427 THR A C 1
ATOM 3221 O O . THR A 1 427 ? -7.972 30.373 4.613 1.00 50.84 427 THR A O 1
ATOM 3224 N N . GLU A 1 428 ? -6.658 29.717 6.304 1.00 57.47 428 GLU A N 1
ATOM 3225 C CA . GLU A 1 428 ? -7.664 29.912 7.352 1.00 57.47 428 GLU A CA 1
ATOM 3226 C C . GLU A 1 428 ? -8.124 31.378 7.431 1.00 57.47 428 GLU A C 1
ATOM 3228 O O . GLU A 1 428 ? -9.325 31.659 7.379 1.00 57.47 428 GLU A O 1
ATOM 3233 N N . CYS A 1 429 ? -7.184 32.330 7.456 1.00 53.78 429 CYS A N 1
ATOM 3234 C CA . CYS A 1 429 ? -7.498 33.759 7.429 1.00 53.78 429 CYS A CA 1
ATOM 3235 C C . CYS A 1 429 ? -8.252 34.160 6.159 1.00 53.78 429 CYS A C 1
ATOM 3237 O O . CYS A 1 429 ? -9.196 34.942 6.247 1.00 53.78 429 CYS A O 1
ATOM 3239 N N . PHE A 1 430 ? -7.882 33.627 4.991 1.00 62.47 430 PHE A N 1
ATOM 3240 C CA . PHE A 1 430 ? -8.558 33.917 3.728 1.00 62.47 430 PHE A CA 1
ATOM 3241 C C . PHE A 1 430 ? -10.024 33.473 3.761 1.00 62.47 430 PHE A C 1
ATOM 3243 O O . PHE A 1 430 ? -10.910 34.265 3.431 1.00 62.47 430 PHE A O 1
ATOM 3250 N N . PHE A 1 431 ? -10.309 32.248 4.211 1.00 57.06 431 PHE A N 1
ATOM 3251 C CA . PHE A 1 431 ? -11.683 31.748 4.288 1.00 57.06 431 PHE A CA 1
ATOM 3252 C C . PHE A 1 431 ? -12.508 32.457 5.366 1.00 57.06 431 PHE A C 1
ATOM 3254 O O . PHE A 1 431 ? -13.666 32.801 5.116 1.00 57.06 431 PHE A O 1
ATOM 3261 N N . LEU A 1 432 ? -11.920 32.762 6.527 1.00 59.56 432 LEU A N 1
ATOM 3262 C CA . LEU A 1 432 ? -12.589 33.536 7.576 1.00 59.56 432 LEU A CA 1
ATOM 3263 C C . LEU A 1 432 ? -12.871 34.978 7.130 1.00 59.56 432 LEU A C 1
ATOM 3265 O O . LEU A 1 432 ? -13.982 35.472 7.331 1.00 59.56 432 LEU A O 1
ATOM 3269 N N . GLN A 1 433 ? -11.922 35.638 6.458 1.00 55.28 433 GLN A N 1
ATOM 3270 C CA . GLN A 1 433 ? -12.117 36.981 5.903 1.00 55.28 433 GLN A CA 1
ATOM 3271 C C . GLN A 1 433 ? -13.149 36.993 4.779 1.00 55.28 433 GLN A C 1
ATOM 3273 O O . GLN A 1 433 ? -13.977 37.901 4.742 1.00 55.28 433 GLN A O 1
ATOM 3278 N N . LYS A 1 434 ? -13.148 35.998 3.883 1.00 57.25 434 LYS A N 1
ATOM 3279 C CA . LYS A 1 434 ? -14.153 35.893 2.816 1.00 57.25 434 LYS A CA 1
ATOM 3280 C C . LYS A 1 434 ? -15.547 35.664 3.374 1.00 57.25 434 LYS A C 1
ATOM 3282 O O . LYS A 1 434 ? -16.478 36.345 2.951 1.00 57.25 434 LYS A O 1
ATOM 3287 N N . ARG A 1 435 ? -15.687 34.781 4.362 1.00 56.53 435 ARG A N 1
ATOM 3288 C CA . ARG A 1 435 ? -16.961 34.512 5.033 1.00 56.53 435 ARG A CA 1
ATOM 3289 C C . ARG A 1 435 ? -17.479 35.741 5.784 1.00 56.53 435 ARG A C 1
ATOM 3291 O O . ARG A 1 435 ? -18.654 36.069 5.654 1.00 56.53 435 ARG A O 1
ATOM 3298 N N . LEU A 1 436 ? -16.601 36.466 6.482 1.00 57.41 436 LEU A N 1
ATOM 3299 C CA . LEU A 1 436 ? -16.951 37.713 7.167 1.00 57.41 436 LEU A CA 1
ATOM 3300 C C . LEU A 1 436 ? -17.306 38.840 6.176 1.00 57.41 436 LEU A C 1
ATOM 3302 O O . LEU A 1 436 ? -18.294 39.545 6.373 1.00 57.41 436 LEU A O 1
ATOM 3306 N N . GLN A 1 437 ? -16.552 38.992 5.079 1.00 53.91 437 GLN A N 1
ATOM 3307 C CA . GLN A 1 437 ? -16.853 39.970 4.024 1.00 53.91 437 GLN A CA 1
ATOM 3308 C C . GLN A 1 437 ? -18.191 39.681 3.341 1.00 53.91 437 GLN A C 1
ATOM 3310 O O . GLN A 1 437 ? -18.968 40.610 3.130 1.00 53.91 437 GLN A O 1
ATOM 3315 N N . LEU A 1 438 ? -18.485 38.416 3.030 1.00 50.97 438 LEU A N 1
ATOM 3316 C CA . LEU A 1 438 ? -19.762 38.013 2.440 1.00 50.97 438 LEU A CA 1
ATOM 3317 C C . LEU A 1 438 ? -20.927 38.261 3.407 1.00 50.97 438 LEU A C 1
ATOM 3319 O O . LEU A 1 438 ? -21.927 38.851 2.999 1.00 50.97 438 LEU A O 1
ATOM 3323 N N . SER A 1 439 ? -20.771 37.925 4.695 1.00 55.22 439 SER A N 1
ATOM 3324 C CA . SER A 1 439 ? -21.816 38.157 5.702 1.00 55.22 439 SER A CA 1
ATOM 3325 C C . SER A 1 439 ? -22.088 39.638 5.978 1.00 55.22 439 SER A C 1
ATOM 3327 O O . SER A 1 439 ? -23.216 40.002 6.290 1.00 55.22 439 SER A O 1
ATOM 3329 N N . VAL A 1 440 ? -21.068 40.497 5.870 1.00 63.09 440 VAL A N 1
ATOM 3330 C CA . VAL A 1 440 ? -21.185 41.931 6.185 1.00 63.09 440 VAL A CA 1
ATOM 3331 C C . VAL A 1 440 ? -21.617 42.755 4.970 1.00 63.09 440 VAL A C 1
ATOM 3333 O O . VAL A 1 440 ? -22.376 43.706 5.125 1.00 63.09 440 VAL A O 1
ATOM 3336 N N . GLN A 1 441 ? -21.147 42.428 3.761 1.00 56.38 441 GLN A N 1
ATOM 3337 C CA . GLN A 1 441 ? -21.388 43.268 2.580 1.00 56.38 441 GLN A CA 1
ATOM 3338 C C . GLN A 1 441 ? -22.584 42.832 1.733 1.00 56.38 441 GLN A C 1
ATOM 3340 O O . GLN A 1 441 ? -23.182 43.680 1.071 1.00 56.38 441 GLN A O 1
ATOM 3345 N N . LYS A 1 442 ? -22.917 41.535 1.697 1.00 58.16 442 LYS A N 1
ATOM 33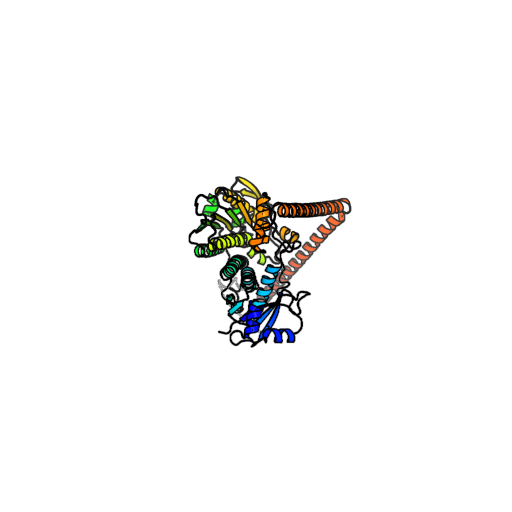46 C CA . LYS A 1 442 ? -23.994 40.997 0.848 1.00 58.16 442 LYS A CA 1
ATOM 3347 C C . LYS A 1 442 ? -24.711 39.823 1.529 1.00 58.16 442 LYS A C 1
ATOM 3349 O O . LYS A 1 442 ? -24.679 38.708 1.003 1.00 58.16 442 LYS A O 1
ATOM 3354 N N . PRO A 1 443 ? -25.389 40.055 2.667 1.00 55.25 443 PRO A N 1
ATOM 3355 C CA . PRO A 1 443 ? -26.135 39.006 3.368 1.00 55.25 443 PRO A CA 1
ATOM 3356 C C . PRO A 1 443 ? -27.171 38.322 2.459 1.00 55.25 443 PRO A C 1
ATOM 3358 O O . PRO A 1 443 ? -27.370 37.113 2.540 1.00 55.25 443 PRO A O 1
ATOM 3361 N N . ASP A 1 444 ? -27.737 39.061 1.501 1.00 57.31 444 ASP A N 1
ATOM 3362 C CA . ASP A 1 444 ? -28.677 38.532 0.511 1.00 57.31 444 ASP A CA 1
ATOM 3363 C C . ASP A 1 444 ? -28.047 37.519 -0.454 1.00 57.31 444 ASP A C 1
ATOM 3365 O O . ASP A 1 444 ? -28.765 36.689 -0.997 1.00 57.31 444 ASP A O 1
ATOM 3369 N N . GLN A 1 445 ? -26.730 37.560 -0.699 1.00 57.69 445 GLN A N 1
ATOM 3370 C CA . GLN A 1 445 ? -26.053 36.576 -1.556 1.00 57.69 445 GLN A CA 1
ATOM 3371 C C . GLN A 1 445 ? -25.892 35.231 -0.857 1.00 57.69 445 GLN A C 1
ATOM 3373 O O . GLN A 1 445 ? -26.117 34.215 -1.501 1.00 57.69 445 GLN A O 1
ATOM 3378 N N . VAL A 1 446 ? -25.587 35.237 0.443 1.00 57.94 446 VAL A N 1
ATOM 3379 C CA . VAL A 1 446 ? -25.543 34.018 1.268 1.00 57.94 446 VAL A CA 1
ATOM 3380 C C . VAL A 1 446 ? -26.933 33.386 1.308 1.00 57.94 446 VAL A C 1
ATOM 3382 O O . VAL A 1 446 ? -27.101 32.226 0.956 1.00 57.94 446 VAL A O 1
ATOM 3385 N N . ILE A 1 447 ? -27.964 34.194 1.579 1.00 58.50 447 ILE A N 1
ATOM 3386 C CA . ILE A 1 447 ? -29.358 33.733 1.541 1.00 58.50 447 ILE A CA 1
ATOM 3387 C C . ILE A 1 447 ? -29.743 33.255 0.132 1.00 58.50 447 ILE A C 1
ATOM 3389 O O . ILE A 1 447 ? -30.493 32.298 -0.006 1.00 58.50 447 ILE A O 1
ATOM 3393 N N . LYS A 1 448 ? -29.250 33.887 -0.938 1.00 63.72 448 LYS A N 1
ATOM 3394 C CA . LYS A 1 448 ? -29.552 33.492 -2.323 1.00 63.72 448 LYS A CA 1
ATOM 3395 C C . LYS A 1 448 ? -28.846 32.202 -2.739 1.00 63.72 448 LYS A C 1
ATOM 3397 O O . LYS A 1 448 ? -29.444 31.452 -3.506 1.00 63.72 448 LYS A O 1
ATOM 3402 N N . GLU A 1 449 ? -27.630 31.946 -2.263 1.00 64.38 449 GLU A N 1
ATOM 3403 C CA . GLU A 1 449 ? -26.928 30.668 -2.438 1.00 64.38 449 GLU A CA 1
ATOM 3404 C C . GLU A 1 449 ? -27.663 29.557 -1.683 1.00 64.38 449 GLU A C 1
ATOM 3406 O O . GLU A 1 449 ? -28.080 28.591 -2.321 1.00 64.38 449 GLU A O 1
ATOM 3411 N N . ASP A 1 450 ? -27.991 29.766 -0.405 1.00 64.19 450 ASP A N 1
ATOM 3412 C CA . ASP A 1 450 ? -28.774 28.818 0.403 1.00 64.19 450 ASP A CA 1
ATOM 3413 C C . ASP A 1 450 ? -30.159 28.545 -0.220 1.00 64.19 450 ASP A C 1
ATOM 3415 O O . ASP A 1 450 ? -30.613 27.406 -0.334 1.00 64.19 450 ASP A O 1
ATOM 3419 N N . VAL A 1 451 ? -30.846 29.588 -0.703 1.00 64.81 451 VAL A N 1
ATOM 3420 C CA . VAL A 1 451 ? -32.136 29.462 -1.405 1.00 64.81 451 VAL A CA 1
ATOM 3421 C C . VAL A 1 451 ? -31.974 28.782 -2.768 1.00 64.81 451 VAL A C 1
ATOM 3423 O O . VAL A 1 451 ? -32.889 28.084 -3.208 1.00 64.81 451 VAL A O 1
ATOM 3426 N N . SER A 1 452 ? -30.846 28.964 -3.457 1.00 69.44 452 SER A N 1
ATOM 3427 C CA . SER A 1 452 ? -30.554 28.284 -4.722 1.00 69.44 452 SER A CA 1
ATOM 3428 C C . SER A 1 452 ? -30.310 26.793 -4.501 1.00 69.44 452 SER A C 1
ATOM 3430 O O . SER A 1 452 ? -30.851 25.978 -5.247 1.00 69.44 452 SER A O 1
ATOM 3432 N N . GLU A 1 453 ? -29.558 26.422 -3.465 1.00 68.38 453 GLU A N 1
ATOM 3433 C CA . GLU A 1 453 ? -29.366 25.025 -3.068 1.00 68.38 453 GLU A CA 1
ATOM 3434 C C . GLU A 1 453 ? -30.692 24.376 -2.668 1.00 68.38 453 GLU A C 1
ATOM 3436 O O . GLU A 1 453 ? -31.043 23.314 -3.187 1.00 68.38 453 GLU A O 1
ATOM 3441 N N . LEU A 1 454 ? -31.498 25.059 -1.849 1.00 65.06 454 LEU A N 1
ATOM 3442 C CA . LEU A 1 454 ? -32.827 24.582 -1.464 1.00 65.06 454 LEU A CA 1
ATOM 3443 C C . LEU A 1 454 ? -33.770 24.432 -2.666 1.00 65.06 454 LEU A C 1
ATOM 3445 O O . LEU A 1 454 ? -34.530 23.467 -2.728 1.00 65.06 454 LEU A O 1
ATOM 3449 N N . ARG A 1 455 ? -33.725 25.343 -3.648 1.00 69.06 455 ARG A N 1
ATOM 3450 C CA . ARG A 1 455 ? -34.520 25.232 -4.886 1.00 69.06 455 ARG A CA 1
ATOM 3451 C C . ARG A 1 455 ? -34.077 24.064 -5.757 1.00 69.06 455 ARG A C 1
ATOM 3453 O O . ARG A 1 455 ? -34.940 23.354 -6.270 1.00 69.06 455 ARG A O 1
ATOM 3460 N N . ASN A 1 456 ? -32.772 23.846 -5.901 1.00 73.88 456 ASN A N 1
ATOM 3461 C CA . ASN A 1 456 ? -32.235 22.708 -6.646 1.00 73.88 456 ASN A CA 1
ATOM 3462 C C . ASN A 1 456 ? -32.649 21.381 -5.994 1.00 73.88 456 ASN A C 1
ATOM 3464 O O . ASN A 1 456 ? -33.068 20.450 -6.685 1.00 73.88 456 ASN A O 1
ATOM 3468 N N . GLU A 1 457 ? -32.615 21.315 -4.663 1.00 63.69 457 GLU A N 1
ATOM 3469 C CA . GLU A 1 457 ? -33.058 20.141 -3.913 1.00 63.69 457 GLU A CA 1
ATOM 3470 C C . GLU A 1 457 ? -34.579 19.928 -4.025 1.00 63.69 457 GLU A C 1
ATOM 3472 O O . GLU A 1 457 ? -35.036 18.800 -4.218 1.00 63.69 457 GLU A O 1
ATOM 3477 N N . LEU A 1 458 ? -35.379 21.001 -4.009 1.00 71.31 458 LEU A N 1
ATOM 3478 C CA . LEU A 1 458 ? -36.825 20.923 -4.241 1.00 71.31 458 LEU A CA 1
ATOM 3479 C C . LEU A 1 458 ? -37.142 20.381 -5.644 1.00 71.31 458 LEU A C 1
ATOM 3481 O O . LEU A 1 458 ? -37.951 19.467 -5.792 1.00 71.31 458 LEU A O 1
ATOM 3485 N N . GLN A 1 459 ? -36.451 20.883 -6.669 1.00 80.88 459 GLN A N 1
ATOM 3486 C CA . GLN A 1 459 ? -36.635 20.468 -8.060 1.00 80.88 459 GLN A CA 1
ATOM 3487 C C . GLN A 1 459 ? -36.235 18.998 -8.275 1.00 80.88 459 GLN A C 1
ATOM 3489 O O . GLN A 1 459 ? -36.907 18.254 -8.994 1.00 80.88 459 GLN A O 1
ATOM 3494 N N . ARG A 1 460 ? -35.177 18.545 -7.591 1.00 84.50 460 ARG A N 1
ATOM 3495 C CA . ARG A 1 460 ? -34.773 17.135 -7.553 1.00 84.50 460 ARG A CA 1
ATOM 3496 C C . ARG A 1 460 ? -35.844 16.258 -6.900 1.00 84.50 460 ARG A C 1
ATOM 3498 O O . ARG A 1 460 ? -36.144 15.180 -7.420 1.00 84.50 460 ARG A O 1
ATOM 3505 N N . LYS A 1 461 ? -36.440 16.709 -5.792 1.00 75.69 461 LYS A N 1
ATOM 3506 C CA . LYS A 1 461 ? -37.526 15.986 -5.113 1.00 75.69 461 LYS A CA 1
ATOM 3507 C C . LYS A 1 461 ? -38.803 15.935 -5.948 1.00 75.69 461 LYS A C 1
ATOM 3509 O O . LYS A 1 461 ? -39.404 14.866 -6.029 1.00 75.69 461 LYS A O 1
ATOM 3514 N N . ASP A 1 462 ? -39.162 17.003 -6.653 1.00 84.56 462 ASP A N 1
ATOM 3515 C CA . ASP A 1 462 ? -40.296 17.000 -7.585 1.00 84.56 462 ASP A CA 1
ATOM 3516 C C . ASP A 1 462 ? -40.087 16.017 -8.742 1.00 84.56 462 ASP A C 1
ATOM 3518 O O . ASP A 1 462 ? -40.987 15.242 -9.075 1.00 84.56 462 ASP A O 1
ATOM 3522 N N . ALA A 1 463 ? -38.881 15.967 -9.318 1.00 83.00 463 ALA A N 1
ATOM 3523 C CA . ALA A 1 463 ? -38.544 14.973 -10.336 1.00 83.00 463 ALA A CA 1
ATOM 3524 C C . ALA A 1 463 ? -38.674 13.535 -9.798 1.00 83.00 463 ALA A C 1
ATOM 3526 O O . ALA A 1 463 ? -39.158 12.637 -10.496 1.00 83.00 463 ALA A O 1
ATOM 3527 N N . LEU A 1 464 ? -38.294 13.314 -8.536 1.00 72.25 464 LEU A N 1
ATOM 3528 C CA . LEU A 1 464 ? -38.454 12.030 -7.859 1.00 72.25 464 LEU A CA 1
ATOM 3529 C C . LEU A 1 464 ? -39.938 11.669 -7.677 1.00 72.25 464 LEU A C 1
ATOM 3531 O O . LEU A 1 464 ? -40.343 10.547 -7.989 1.00 72.25 464 LEU A O 1
ATOM 3535 N N . VAL A 1 465 ? -40.765 12.621 -7.237 1.00 85.81 465 VAL A N 1
ATOM 3536 C CA . VAL A 1 465 ? -42.216 12.442 -7.080 1.00 85.81 465 VAL A CA 1
ATOM 3537 C C . VAL A 1 465 ? -42.872 12.126 -8.424 1.00 85.81 465 VAL A C 1
ATOM 3539 O O . VAL A 1 465 ? -43.636 11.167 -8.509 1.00 85.81 465 VAL A O 1
ATOM 3542 N N . GLN A 1 466 ? -42.529 12.840 -9.500 1.00 86.00 466 GLN A N 1
ATOM 3543 C CA . GLN A 1 466 ? -43.049 12.552 -10.844 1.00 86.00 466 GLN A CA 1
ATOM 3544 C C . GLN A 1 466 ? -42.663 11.151 -11.327 1.00 86.00 466 GLN A C 1
ATOM 3546 O O . GLN A 1 466 ? -43.489 10.432 -11.900 1.00 86.00 466 GLN A O 1
ATOM 3551 N N . LYS A 1 467 ? -41.434 10.709 -11.038 1.00 86.75 467 LYS A N 1
ATOM 3552 C CA . LYS A 1 467 ? -40.988 9.342 -11.331 1.00 86.75 467 LYS A CA 1
ATOM 3553 C C . LYS A 1 467 ? -41.813 8.304 -10.563 1.00 86.75 467 LYS A C 1
ATOM 3555 O O . LYS A 1 467 ? -42.199 7.286 -11.139 1.00 86.75 467 LYS A O 1
ATOM 3560 N N . HIS A 1 468 ? -42.127 8.559 -9.294 1.00 81.50 468 HIS A N 1
ATOM 3561 C CA . HIS A 1 468 ? -42.984 7.681 -8.495 1.00 81.50 468 HIS A CA 1
ATOM 3562 C C . HIS A 1 468 ? -44.443 7.685 -8.964 1.00 81.50 468 HIS A C 1
ATOM 3564 O O . HIS A 1 468 ? -45.030 6.613 -9.088 1.00 81.50 468 HIS A O 1
ATOM 3570 N N . LEU A 1 469 ? -45.008 8.843 -9.313 1.00 87.31 469 LEU A N 1
ATOM 3571 C CA . LEU A 1 469 ? -46.353 8.949 -9.886 1.00 87.31 469 LEU A CA 1
ATOM 3572 C C . LEU A 1 469 ? -46.461 8.219 -11.227 1.00 87.31 469 LEU A C 1
ATOM 3574 O O . LEU A 1 469 ? -47.458 7.553 -11.486 1.00 87.31 469 LEU A O 1
ATOM 3578 N N . THR A 1 470 ? -45.419 8.283 -12.057 1.00 88.69 470 THR A N 1
ATOM 3579 C CA . THR A 1 470 ? -45.357 7.536 -13.322 1.00 88.69 470 THR A CA 1
ATOM 3580 C C . THR A 1 470 ? -45.372 6.030 -13.068 1.00 88.69 470 THR A C 1
ATOM 3582 O O . THR A 1 470 ? -46.122 5.303 -13.715 1.00 88.69 470 THR A O 1
ATOM 3585 N N . LYS A 1 471 ? -44.607 5.555 -12.075 1.00 82.00 471 LYS A N 1
ATOM 3586 C CA . LYS A 1 471 ? -44.653 4.149 -11.651 1.00 82.00 471 LYS A CA 1
ATOM 3587 C C . LYS A 1 471 ? -46.024 3.759 -11.099 1.00 82.00 471 LYS A C 1
ATOM 3589 O O . LYS A 1 471 ? -46.508 2.684 -11.425 1.00 82.00 471 LYS A O 1
ATOM 3594 N N . LEU A 1 472 ? -46.658 4.614 -10.299 1.00 84.94 472 LEU A N 1
ATOM 3595 C CA . LEU A 1 472 ? -48.003 4.368 -9.774 1.00 84.94 472 LEU A CA 1
ATOM 3596 C C . LEU A 1 472 ? -49.040 4.258 -10.895 1.00 84.94 472 LEU A C 1
ATOM 3598 O O . LEU A 1 472 ? -49.822 3.316 -10.883 1.00 84.94 472 LEU A O 1
ATOM 3602 N N . ARG A 1 473 ? -49.006 5.149 -11.895 1.00 88.44 473 ARG A N 1
ATOM 3603 C CA . ARG A 1 473 ? -49.880 5.049 -13.077 1.00 88.44 473 ARG A CA 1
ATOM 3604 C C . ARG A 1 473 ? -49.627 3.773 -13.866 1.00 88.44 473 ARG A C 1
ATOM 3606 O O . ARG A 1 473 ? -50.574 3.134 -14.298 1.00 88.44 473 ARG A O 1
ATOM 3613 N N . HIS A 1 474 ? -48.364 3.382 -14.024 1.00 85.81 474 HIS A N 1
ATOM 3614 C CA . HIS A 1 474 ? -48.027 2.114 -14.662 1.00 85.81 474 HIS A CA 1
ATOM 3615 C C . HIS A 1 474 ? -48.641 0.929 -13.904 1.00 85.81 474 HIS A C 1
ATOM 3617 O O . HIS A 1 474 ? -49.285 0.087 -14.515 1.00 85.81 474 HIS A O 1
ATOM 3623 N N . TRP A 1 475 ? -48.531 0.896 -12.574 1.00 81.81 475 TRP A N 1
ATOM 3624 C CA . TRP A 1 475 ? -49.166 -0.145 -11.762 1.00 81.81 475 TRP A CA 1
ATOM 3625 C C . TRP A 1 475 ? -50.697 -0.105 -11.803 1.00 81.81 475 TRP A C 1
ATOM 3627 O O . TRP A 1 475 ? -51.321 -1.161 -11.821 1.00 81.81 475 TRP A O 1
ATOM 3637 N N . GLN A 1 476 ? -51.309 1.080 -11.865 1.00 83.00 476 GLN A N 1
ATOM 3638 C CA . GLN A 1 476 ? -52.753 1.212 -12.089 1.00 83.00 476 GLN A CA 1
ATOM 3639 C C . GLN A 1 476 ? -53.165 0.634 -13.444 1.00 83.00 476 GLN A C 1
ATOM 3641 O O . GLN A 1 476 ? -54.120 -0.131 -13.495 1.00 83.00 476 GLN A O 1
ATOM 3646 N N . GLN A 1 477 ? -52.408 0.916 -14.507 1.00 81.50 477 GLN A N 1
ATOM 3647 C CA . GLN A 1 477 ? -52.650 0.351 -15.835 1.00 81.50 477 GLN A CA 1
ATOM 3648 C C . GLN A 1 477 ? -52.539 -1.178 -15.820 1.00 81.50 477 GLN A C 1
ATOM 3650 O O . GLN A 1 477 ? -53.416 -1.864 -16.324 1.00 81.50 477 GLN A O 1
ATOM 3655 N N . VAL A 1 478 ? -51.504 -1.718 -15.169 1.00 81.25 478 VAL A N 1
ATOM 3656 C CA . VAL A 1 478 ? -51.325 -3.169 -14.998 1.00 81.25 478 VAL A CA 1
ATOM 3657 C C . VAL A 1 478 ? -52.511 -3.787 -14.247 1.00 81.25 478 VAL A C 1
ATOM 3659 O O . VAL A 1 478 ? -52.997 -4.847 -14.634 1.00 81.25 478 VAL A O 1
ATOM 3662 N N . LEU A 1 479 ? -53.013 -3.130 -13.197 1.00 77.12 479 LEU A N 1
ATOM 3663 C CA . LEU A 1 479 ? -54.195 -3.584 -12.457 1.00 77.12 479 LEU A CA 1
ATOM 3664 C C . LEU A 1 479 ? -55.473 -3.524 -13.304 1.00 77.12 479 LEU A C 1
ATOM 3666 O O . LEU A 1 479 ? -56.287 -4.443 -13.232 1.00 77.12 479 LEU A O 1
ATOM 3670 N N . GLU A 1 480 ? -55.657 -2.479 -14.110 1.00 81.06 480 GLU A N 1
ATOM 3671 C CA . GLU A 1 480 ? -56.779 -2.363 -15.046 1.00 81.06 480 GLU A CA 1
ATOM 3672 C C . GLU A 1 480 ? -56.722 -3.428 -16.142 1.00 81.06 480 GLU A C 1
ATOM 3674 O O . GLU A 1 480 ? -57.747 -4.038 -16.443 1.00 81.06 480 GLU A O 1
ATOM 3679 N N . ASP A 1 481 ? -55.537 -3.716 -16.678 1.00 75.81 481 ASP A N 1
ATOM 3680 C CA . ASP A 1 481 ? -55.323 -4.751 -17.688 1.00 75.81 481 ASP A CA 1
ATOM 3681 C C . ASP A 1 481 ? -55.610 -6.152 -17.123 1.00 75.81 481 ASP A C 1
ATOM 3683 O O . ASP A 1 481 ? -56.248 -6.968 -17.791 1.00 75.81 481 ASP A O 1
ATOM 3687 N N . ILE A 1 482 ? -55.240 -6.418 -15.863 1.00 72.81 482 ILE A N 1
ATOM 3688 C CA . ILE A 1 482 ? -55.628 -7.642 -15.138 1.00 72.81 482 ILE A CA 1
ATOM 3689 C C . ILE A 1 482 ? -57.157 -7.711 -14.971 1.00 72.81 482 ILE A C 1
ATOM 3691 O O . ILE A 1 482 ? -57.771 -8.750 -15.222 1.00 72.81 482 ILE A O 1
ATOM 3695 N N . ASN A 1 483 ? -57.803 -6.597 -14.617 1.00 64.31 483 ASN A N 1
ATOM 3696 C CA . ASN A 1 483 ? -59.261 -6.531 -14.464 1.00 64.31 483 ASN A CA 1
ATOM 3697 C C . ASN A 1 483 ? -60.010 -6.669 -15.808 1.00 64.31 483 ASN A C 1
ATOM 3699 O O . ASN A 1 483 ? -61.117 -7.206 -15.857 1.00 64.31 483 ASN A O 1
ATOM 3703 N N . MET A 1 484 ? -59.410 -6.209 -16.909 1.00 58.41 484 MET A N 1
ATOM 3704 C CA . MET A 1 484 ? -59.918 -6.342 -18.279 1.00 58.41 484 MET A CA 1
ATOM 3705 C C . MET A 1 484 ? -59.707 -7.753 -18.838 1.00 58.41 484 MET A C 1
ATOM 3707 O O . MET A 1 484 ? -60.561 -8.247 -19.574 1.00 58.41 484 MET A O 1
ATOM 3711 N N . GLN A 1 485 ? -58.641 -8.456 -18.439 1.00 54.31 485 GLN A N 1
ATOM 3712 C CA . GLN A 1 485 ? -58.475 -9.888 -18.718 1.00 54.31 485 GLN A CA 1
ATOM 3713 C C . GLN A 1 485 ? -59.538 -10.747 -18.012 1.00 54.31 485 GLN A C 1
ATOM 3715 O O . GLN A 1 485 ? -59.928 -11.784 -18.544 1.00 54.31 485 GLN A O 1
ATOM 3720 N N . HIS A 1 486 ? -60.093 -10.283 -16.888 1.00 52.56 486 HIS A N 1
ATOM 3721 C CA . HIS A 1 486 ? -61.297 -10.860 -16.273 1.00 52.56 486 HIS A CA 1
ATOM 3722 C C . HIS A 1 486 ? -62.625 -10.413 -16.921 1.00 52.56 486 HIS A C 1
ATOM 3724 O O . HIS A 1 486 ? -63.679 -10.936 -16.566 1.00 52.56 486 HIS A O 1
ATOM 3730 N N . LYS A 1 487 ? -62.600 -9.495 -17.899 1.00 48.16 487 LYS A N 1
ATOM 3731 C CA . LYS A 1 487 ? -63.776 -8.972 -18.622 1.00 48.16 487 LYS A CA 1
ATOM 3732 C C . LYS A 1 487 ? -63.692 -9.171 -20.147 1.00 48.16 487 LYS A C 1
ATOM 3734 O O . LYS A 1 487 ? -64.123 -8.307 -20.909 1.00 48.16 487 LYS A O 1
ATOM 3739 N N . LYS A 1 488 ? -63.202 -10.325 -20.621 1.00 41.16 488 LYS A N 1
ATOM 3740 C CA . LYS A 1 488 ? -63.587 -10.838 -21.954 1.00 41.16 488 LYS A CA 1
ATOM 3741 C C . LYS A 1 488 ? -64.748 -11.837 -21.807 1.00 41.16 488 LYS A C 1
ATOM 3743 O O . LYS A 1 488 ? -64.671 -12.694 -20.931 1.00 41.16 488 LYS A O 1
ATOM 3748 N N . PRO A 1 489 ? -65.826 -11.721 -22.605 1.00 38.47 489 PRO A N 1
ATOM 3749 C CA . PRO A 1 489 ? -67.115 -12.325 -22.288 1.00 38.47 489 PRO A CA 1
ATOM 3750 C C . PRO A 1 489 ? -67.205 -13.779 -22.766 1.00 38.47 489 PRO A C 1
ATOM 3752 O O . PRO A 1 489 ? -67.041 -14.052 -23.952 1.00 38.47 489 PRO A O 1
ATOM 3755 N N . ALA A 1 490 ? -67.527 -14.691 -21.848 1.00 37.84 490 ALA A N 1
ATOM 3756 C CA . ALA A 1 490 ? -68.489 -15.747 -22.148 1.00 37.84 490 ALA A CA 1
ATOM 3757 C C . ALA A 1 490 ? -69.890 -15.162 -21.895 1.00 37.84 490 ALA A C 1
ATOM 3759 O O . ALA A 1 490 ? -70.067 -14.343 -20.990 1.00 37.84 490 ALA A O 1
ATOM 3760 N N . ASP A 1 491 ? -70.844 -15.519 -22.742 1.00 34.09 491 ASP A N 1
ATOM 3761 C CA . ASP A 1 491 ? -72.184 -14.944 -22.829 1.00 34.09 491 ASP A CA 1
ATOM 3762 C C . ASP A 1 491 ? -72.956 -14.815 -21.490 1.00 34.09 491 ASP A C 1
ATOM 3764 O O . ASP A 1 491 ? -73.260 -15.829 -20.871 1.00 34.09 491 ASP A O 1
ATOM 3768 N N . ILE A 1 492 ? -73.315 -13.553 -21.150 1.00 37.16 492 ILE A N 1
ATOM 3769 C CA . ILE A 1 492 ? -74.652 -13.002 -20.754 1.00 37.16 492 ILE A CA 1
ATOM 3770 C C . ILE A 1 492 ? -75.317 -13.548 -19.442 1.00 37.16 492 ILE A C 1
ATOM 3772 O O . ILE A 1 492 ? -75.175 -14.734 -19.182 1.00 37.16 492 ILE A O 1
ATOM 3776 N N . PRO A 1 493 ? -76.136 -12.805 -18.626 1.00 34.16 493 PRO A N 1
ATOM 3777 C CA . PRO A 1 493 ? -76.632 -11.410 -18.659 1.00 34.16 493 PRO A CA 1
ATOM 3778 C C . PRO A 1 493 ? -76.436 -10.585 -17.353 1.00 34.16 493 PRO A C 1
ATOM 3780 O O . PRO A 1 493 ? -75.974 -11.048 -16.316 1.00 34.16 493 PRO A O 1
ATOM 3783 N N . GLN A 1 494 ? -76.869 -9.322 -17.439 1.00 36.06 494 GLN A N 1
ATOM 3784 C CA . GLN A 1 494 ? -77.075 -8.344 -16.368 1.00 36.06 494 GLN A CA 1
ATOM 3785 C C . GLN A 1 494 ? -77.950 -8.829 -15.198 1.00 36.06 494 GLN A C 1
ATOM 3787 O O . GLN A 1 494 ? -78.977 -9.470 -15.401 1.00 36.06 494 GLN A O 1
ATOM 3792 N N . GLY A 1 495 ? -77.639 -8.298 -14.012 1.00 32.69 495 GLY A N 1
ATOM 3793 C CA . GLY A 1 495 ? -78.643 -7.960 -13.003 1.00 32.69 495 GLY A CA 1
ATOM 3794 C C . GLY A 1 495 ? -78.602 -8.818 -11.746 1.00 32.69 495 GLY A C 1
ATOM 3795 O O . GLY A 1 495 ? -78.870 -10.013 -11.769 1.00 32.69 495 GLY A O 1
ATOM 3796 N N . SER A 1 496 ? -78.311 -8.169 -10.621 1.00 37.88 496 SER A N 1
ATOM 3797 C CA . SER A 1 496 ? -78.492 -8.710 -9.279 1.00 37.88 496 SER A CA 1
ATOM 3798 C C . SER A 1 496 ? -79.931 -9.184 -9.082 1.00 37.88 496 SER A C 1
ATOM 3800 O O . SER A 1 496 ? -80.830 -8.348 -9.044 1.00 37.88 496 SER A O 1
ATOM 3802 N N . LEU A 1 497 ? -80.125 -10.496 -8.952 1.00 40.88 497 LEU A N 1
ATOM 3803 C CA . LEU A 1 497 ? -81.078 -11.164 -8.049 1.00 40.88 497 LEU A CA 1
ATOM 3804 C C . LEU A 1 497 ? -81.180 -12.646 -8.438 1.00 40.88 497 LEU A C 1
ATOM 3806 O O . LEU A 1 497 ? -82.182 -13.076 -8.988 1.00 40.88 497 LEU A O 1
ATOM 3810 N N . ALA A 1 498 ? -80.125 -13.426 -8.178 1.00 33.22 498 ALA A N 1
ATOM 3811 C CA . ALA A 1 498 ? -80.197 -14.894 -8.147 1.00 33.22 498 ALA A CA 1
ATOM 3812 C C . ALA A 1 498 ? -78.890 -15.507 -7.609 1.00 33.22 498 ALA A C 1
ATOM 3814 O O . ALA A 1 498 ? -78.206 -16.254 -8.296 1.00 33.22 498 ALA A O 1
ATOM 3815 N N . TYR A 1 499 ? -78.516 -15.179 -6.372 1.00 36.59 499 TYR A N 1
ATOM 3816 C CA . TYR A 1 499 ? -77.682 -16.089 -5.565 1.00 36.59 499 TYR A CA 1
ATOM 3817 C C . TYR A 1 499 ? -78.114 -16.143 -4.096 1.00 36.59 499 TYR A C 1
ATOM 3819 O O . TYR A 1 499 ? -77.403 -16.691 -3.260 1.00 36.59 499 TYR A O 1
ATOM 3827 N N . LEU A 1 500 ? -79.292 -15.592 -3.778 1.00 36.16 500 LEU A N 1
ATOM 3828 C CA . LEU A 1 500 ? -79.842 -15.631 -2.425 1.00 36.16 500 LEU A CA 1
ATOM 3829 C C . LEU A 1 500 ? -81.116 -16.448 -2.269 1.00 36.16 500 LEU A C 1
ATOM 3831 O O . LEU A 1 500 ? -81.526 -16.645 -1.137 1.00 36.16 500 LEU A O 1
ATOM 3835 N N . GLU A 1 501 ? -81.720 -16.986 -3.326 1.00 37.25 501 GLU A N 1
ATOM 3836 C CA . GLU A 1 501 ? -82.970 -17.737 -3.157 1.00 37.25 501 GLU A CA 1
ATOM 3837 C C . GLU A 1 501 ? -83.085 -18.890 -4.152 1.00 37.25 501 GLU A C 1
ATOM 3839 O O . GLU A 1 501 ? -84.004 -18.960 -4.954 1.00 37.25 501 GLU A O 1
ATOM 3844 N N . GLN A 1 502 ? -82.132 -19.823 -4.102 1.00 36.88 502 GLN A N 1
ATOM 3845 C CA . GLN A 1 502 ? -82.428 -21.240 -4.351 1.00 36.88 502 GLN A CA 1
ATOM 3846 C C . GLN A 1 502 ? -81.400 -22.153 -3.670 1.00 36.88 502 GLN A C 1
ATOM 3848 O O . GLN A 1 502 ? -80.739 -22.994 -4.264 1.00 36.88 502 GLN A O 1
ATOM 3853 N N . ALA A 1 503 ? -81.328 -21.976 -2.355 1.00 37.66 503 ALA A N 1
ATOM 3854 C CA . ALA A 1 503 ? -81.411 -23.069 -1.394 1.00 37.66 503 ALA A CA 1
ATOM 3855 C C . ALA A 1 503 ? -82.203 -22.507 -0.193 1.00 37.66 503 ALA A C 1
ATOM 3857 O O . ALA A 1 503 ? -81.625 -22.133 0.814 1.00 37.66 503 ALA A O 1
ATOM 3858 N N . SER A 1 504 ? -83.507 -22.238 -0.330 1.00 30.62 504 SER A N 1
ATOM 3859 C CA . SER A 1 504 ? -84.512 -23.289 -0.131 1.00 30.62 504 SER A CA 1
ATOM 3860 C C . SER A 1 504 ? -85.848 -23.072 -0.884 1.00 30.62 504 SER A C 1
ATOM 3862 O O . SER A 1 504 ? -86.605 -22.165 -0.570 1.00 30.62 504 SER A O 1
ATOM 3864 N N . ALA A 1 505 ? -86.112 -23.959 -1.850 1.00 36.88 505 ALA A N 1
ATOM 3865 C CA . ALA A 1 505 ? -87.381 -24.545 -2.330 1.00 36.88 505 ALA A CA 1
ATOM 3866 C C . ALA A 1 505 ? -88.761 -23.849 -2.137 1.00 36.88 505 ALA A C 1
ATOM 3868 O O . ALA A 1 505 ? -89.243 -23.724 -1.014 1.00 36.88 505 ALA A O 1
ATOM 3869 N N . ASN A 1 506 ? -89.509 -23.648 -3.244 1.00 31.89 506 ASN A N 1
ATOM 3870 C CA . ASN A 1 506 ? -90.610 -24.546 -3.681 1.00 31.89 506 ASN A CA 1
ATOM 3871 C C . ASN A 1 506 ? -91.257 -24.155 -5.052 1.00 31.89 506 ASN A C 1
ATOM 3873 O O . ASN A 1 506 ? -91.337 -22.988 -5.409 1.00 31.89 506 ASN A O 1
ATOM 3877 N N . ILE A 1 507 ? -91.702 -25.188 -5.792 1.00 35.25 507 ILE A N 1
ATOM 3878 C CA . ILE A 1 507 ? -92.485 -25.325 -7.071 1.00 35.25 507 ILE A CA 1
ATOM 3879 C C . ILE A 1 507 ? -93.861 -24.562 -7.008 1.00 35.25 507 ILE A C 1
ATOM 3881 O O . ILE A 1 507 ? -94.249 -24.356 -5.857 1.00 35.25 507 ILE A O 1
ATOM 3885 N N . PRO A 1 508 ? -94.681 -24.194 -8.067 1.00 38.78 508 PRO A N 1
ATOM 3886 C CA . PRO A 1 508 ? -94.908 -24.766 -9.433 1.00 38.78 508 PRO A CA 1
ATOM 3887 C C . PRO A 1 508 ? -95.127 -23.831 -10.669 1.00 38.78 508 PRO A C 1
ATOM 3889 O O . PRO A 1 508 ? -95.354 -22.632 -10.579 1.00 38.78 508 PRO A O 1
ATOM 3892 N N . ALA A 1 509 ? -95.135 -24.500 -11.835 1.00 36.31 509 ALA A N 1
ATOM 3893 C CA . ALA A 1 509 ? -95.389 -24.126 -13.244 1.00 36.31 509 ALA A CA 1
ATOM 3894 C C . ALA A 1 509 ? -96.871 -23.779 -13.607 1.00 36.31 509 ALA A C 1
ATOM 3896 O O . ALA A 1 509 ? -97.720 -23.855 -12.721 1.00 36.31 509 ALA A O 1
ATOM 3897 N N . PRO A 1 510 ? -97.290 -23.677 -14.901 1.00 57.47 510 PRO A N 1
ATOM 3898 C CA . PRO A 1 510 ? -96.715 -23.067 -16.123 1.00 57.47 510 PRO A CA 1
ATOM 3899 C C . PRO A 1 510 ? -97.745 -22.176 -16.897 1.00 57.47 510 PRO A C 1
ATOM 3901 O O . PRO A 1 510 ? -98.876 -22.000 -16.458 1.00 57.47 510 PRO A O 1
ATOM 3904 N N . MET A 1 511 ? -97.379 -21.789 -18.138 1.00 32.88 511 MET A N 1
ATOM 3905 C CA . MET A 1 511 ? -98.235 -21.444 -19.305 1.00 32.88 511 MET A CA 1
ATOM 3906 C C . MET A 1 511 ? -98.649 -19.962 -19.461 1.00 32.88 511 MET A C 1
ATOM 3908 O O . MET A 1 511 ? -98.962 -19.304 -18.484 1.00 32.88 511 MET A O 1
ATOM 3912 N N . LYS A 1 512 ? -98.718 -19.361 -20.663 1.00 30.80 512 LYS A N 1
ATOM 3913 C CA . LYS A 1 512 ? -98.789 -19.881 -22.047 1.00 30.80 512 LYS A CA 1
ATOM 3914 C C . LYS A 1 512 ? -98.590 -18.738 -23.072 1.00 30.80 512 LYS A C 1
ATOM 3916 O O . LYS A 1 512 ? -98.978 -17.623 -22.761 1.00 30.80 512 LYS A O 1
ATOM 3921 N N . GLN A 1 513 ? -98.101 -19.116 -24.267 1.00 37.41 513 GLN A N 1
ATOM 3922 C CA . GLN A 1 513 ? -98.505 -18.732 -25.649 1.00 37.41 513 GLN A CA 1
ATOM 3923 C C . GLN A 1 513 ? -98.717 -17.237 -25.983 1.00 37.41 513 GLN A C 1
ATOM 3925 O O . GLN A 1 513 ? -99.423 -16.536 -25.278 1.00 37.41 513 GLN A O 1
ATOM 3930 N N . THR A 1 514 ? -98.193 -16.691 -27.081 1.00 40.91 514 THR A N 1
ATOM 3931 C CA . THR A 1 514 ? -97.986 -17.222 -28.449 1.00 40.91 514 THR A CA 1
ATOM 3932 C C . THR A 1 514 ? -96.765 -16.614 -29.114 1.00 40.91 514 THR A C 1
ATOM 3934 O O . THR A 1 514 ? -96.518 -15.417 -28.847 1.00 40.91 514 THR A O 1
#

Sequence (514 aa):
MTKGLVLGIYSKEKEEDAPQFTSAGENFNKLVSGKLREILNISGPPLKAGKTRTFYGLHEDFPSVVVVGLGKKTAGIDEQENWHEGKENIRAAVAAGCRQIQDLEIPSVEVDPCGDAQAAAEGAVLGLYEYDDLKQKRKVVVSAKLHGSEDQEAWQRGVLFASGQNLARRLMETPANEMTPTKFAEIVEENLKSASSKTDVFIRPKSWIEEQEMGSFLSVAKGSEEPPVFLEIHYKGSPDASEPPLVFVGKGITFDSGGISIKAAANMDLMRADMGGAATICSAIVSAAKLDLPINIVGLAPLCENMPSGKANKPGDVVRAKNGKTIQVDNTDAEGRLILADALCYAHTFNPKVIINAATLTGAMDIALGSGATGVFTNSSWLWNKLFEACFASLVSQDYVNGTDQEEIRTGVDQCIQKFLDIARQTECFFLQKRLQLSVQKPDQVIKEDVSELRNELQRKDALVQKHLTKLRHWQQVLEDINMQHKKPADIPQGSLAYLEQASANIPAPMKQT

pLDDT: mean 85.84, std 19.38, range [30.62, 98.94]

Foldseek 3Di:
DAEAEEWEWEDDDPPDPDTDTDPVVVVLCVVLVNVVVVVQVVVDDDAAQLDKDWDADSDPNHRIYIYFYQYHLPQQADLVLLFRSNLVSLLSRLLSRLVVCQVVLGAEYEYECSVQLLSNLLSNLLSQDDPCPPPPDDTHHYHYDYDDDPPPVRNVLSPLVNVLVSQLVNLQVPFLVCNAQVNVLVVLVVLQVVQAVQKDKDFAWPVVCVVLQQFLLVQQFQQDPGTKTKIKMKHQLAPDNLPQAEEEEFEAACAEQQAPLGDDPPPSRSRNNQRSQLSNVSSVSSSCSNVSPNGIYMYIYTHHHGYYDPRHDDQQDWTAGSVRDIDGCNTSSQSSVSSVRNRVVVSCVSVHPYYHTDGPGDPVQCVVQNPSDDDDDDPDPVVVLVVSVVVRCVRHPPVVVVPDDPVVSVVSVVVVVVVVVVVVVVVVCVVVVVVVCCVPPPVVVVVVVVVVVVVVVVVVVVVVVVVVVVVVVVVVVVVVVVVVVVPDDDDDDDDDDPDPPPVPDDDDDDDDDD

Secondary structure (DSSP, 8-state):
---EEEEEEPPPPTT-SSPPBPHHHHHHHHHTTTHHHHHHHHT-SPPPTT-EEEEESSSSS-SEEEEEE---TT--EETTTTEEHHHHHHHHHHHHHHHHHHHTT-SEEEE--TT-HHHHHHHHHHHH----TT-SS-PPPPEEEESSSTTHHHHHHHHHHHHHHHHHHHHHHS-TTTS-HHHHHHHHHHHHHHH-SSEEEEEE-HHHHHHTT-HHHHHHHTTSSSPPEEEEEEEE-SSSTTSPPEEEEE-EEEEE--TTSPPPSTTGGGGGGTTHHHHHHHHHHHHHHHTT-SSEEEEEEEEEEE--STTS--TTEEEE-TTS-EEEES-TT-HHHHHHHHHHHHHGGG--SEEEEE----HHHHHHHTTS------S-HHHHHHHHHHHHHHTS-HHHHTTS-HHHHHHHHHHHHHHHHHHHHHHHHHHHHHHHHHHHH-HHHHHHHHHHHHHHHHHHHHHHHHHHHHHHHHHHHHHHHHHHHTTSPPS----S-SSSSSSS----------

=== Feature glossary ===
Key to the feature types in this record:

pLDDT. pLDDT is the predicted lDDT-Cα score: AlphaFold's confidence that the local environment of each residue (all inter-atomic distances within 15 Å) is correctly placed. It is a per-residue number between 0 and 100, with higher meaning more reliable.

Radius of gyration, Cα contacts, bounding box. The geometric summary reports three shape descriptors. Rg (radius of gyration) measures how spread out the Cα atoms are about their centre of mass; compact globular proteins have small Rg, elongated or unfolded ones large. Cα contacts (<8 Å, |i−j|>4) count long-range residue pairs in spatial proximity — high for tightly packed folds, near zero for rods or random coil. The bounding-box extents give the protein's footprint along x, y, z in Å.

Backbone torsions (φ/ψ). Backbone dihedral angles. Every residue except chain termini has a φ (preceding-C → N → Cα → C) and a ψ (N → Cα → C → next-N). They are reported in degrees following the IUPAC sign convention. Secondary structure is essentially a statement about which (φ, ψ) basin each residue occupies.

Contact-map, Ramachandran, and PAE plots. Plot images: a contact map (which residues are close in 3D, as an N×N binary image), a Ramachandran scatter (backbone torsion angles, revealing secondary-structure composition at a glance), and — for AlphaFold structures — a PAE heatmap (pairwise prediction confidence).

Predicted aligned error. Predicted Aligned Error (PAE) is an AlphaFold confidence matrix: entry (i, j) is the expected error in the position of residue j, in ångströms, when the prediction is superimposed on the true structure at residue i. Low PAE within a block of residues means that block is internally rigid and well-predicted; high PAE between two blocks means their relative placement is uncertain even if each block individually is confident.

Secondary structure (3-state, P-SEA). Three-state secondary structure (P-SEA) collapses the eight DSSP classes into helix (a), strand (b), and coil (c). P-SEA assigns these from Cα geometry alone — distances and angles — without requiring backbone oxygens, so it works on any Cα trace.

Solvent-accessible surface area. Solvent-accessible surface area (SASA) is the area in Å² traced out by the centre of a 1.4 Å probe sphere (a water molecule) rolled over the protein's van der Waals surface (Shrake–Rupley / Lee–Richards construction). Buried residues have near-zero SASA; fully exposed resi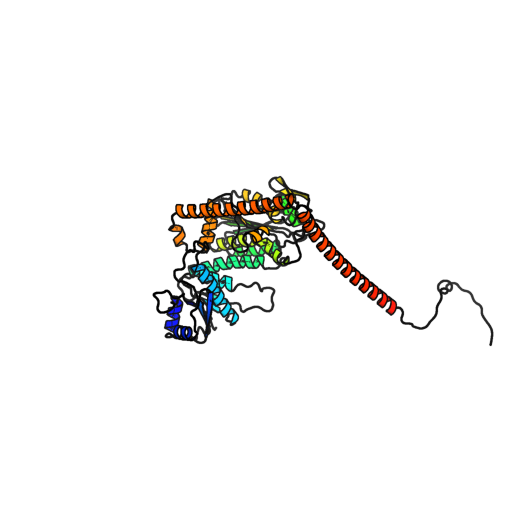dues can exceed 200 Å². The total SASA scales roughly with the number of surface residues.

Foldseek 3Di. The Foldseek 3Di string encodes local tertiary geometry as a 20-letter alphabet — one character per residue — derived from the relative positions of nearby Cα atoms. Unlike the amino-acid sequence, 3Di is a direct function of the 3D structure, so two proteins with the same fold have similar 3Di strings even at low sequence identity.

B-factor. For experimental (PDB) structures, the B-factor (temperature factor) quantifies the positional spread of each atom in the crystal — a combination of thermal vibration and static disorder — in units of Å². High B-factors mark flexible loops or poorly resolved regions; low B-factors mark the rigid, well-ordered core.

mmCIF coordinates. The mmCIF block holds the 3D Cartesian coordinates of each backbone atom (N, Cα, C, O) in ångströms. mmCIF is the PDB's canonical archive format — a tagged-loop text representation of the atomic model.

InterPro / GO / CATH / organism. Functional annotations link the protein to curated databases. InterPro entries identify conserved domains and families by matching the sequence against member-database signatures (Pfam, PROSITE, CDD, …). Gene Ontology (GO) terms describe molecular function, biological process, and cellular component in a controlled vocabulary. CATH places the structure in a hierarchical fold classification (Class/Architecture/Topology/Homologous-superfamily). The organism is the source species.

Rendered structure images. Structure images are PyMOL renders from six orthogonal camera directions. Cartoon representation draws helices as coils and strands as arrows; sticks shows the backbone as bonds; surface shows the solvent-excluded envelope. Rainbow coloring maps sequence position to hue (blue→red, N→C); chain coloring assigns a distinct color per polypeptide.

Sequence. This is the polypeptide sequence — one letter per residue, N-terminus first. Length ranges from a few dozen residues for small domains to over a thousand for large multi-domain proteins.

Secondary structure (8-state, DSSP). The SS8 string is DSSP's per-residue secondary-structure call. α-helix (H) means an i→i+4 H-bond ladder; β-strand (E) means the residue participates in a β-sheet; 3₁₀ (G) and π (I) are tighter and wider helices; T/S are turns/bends; '-' is loop.

Nearest PDB structures. Structural nearest neighbors (via Foldseek easy-search vs the PDB). Reported per hit: target PDB id, E-value, and alignment TM-score. A TM-score above ~0.5 is the conventional threshold for 'same fold'.